Protein AF-0000000078756621 (afdb_homodimer)

Nearest PDB structures (foldseek):
  4urj-assembly2_C  TM=7.874E-01  e=5.018E-07  Homo sapiens
  5bpd-assembly1_C  TM=7.583E-01  e=1.255E-06  Pyrococcus furiosus
  5bpd-assembly1_A  TM=7.236E-01  e=5.670E-07  Pyrococcus furiosus
  5bpi-assembly1_D  TM=7.521E-01  e=4.257E-06  Pyrococcus furiosus
  8yr5-assembly1_K  TM=7.704E-01  e=1.960E-05  Escherichia coli str. K-12 substr. MG1655

Solvent-accessible surface area (backbone atoms only — not comparable to full-atom values): 22415 Å² total; per-residue (Å²): 108,43,79,34,41,29,66,54,45,54,53,47,54,50,47,37,48,66,67,37,70,57,29,35,42,40,34,24,31,55,69,54,60,30,68,65,59,51,53,38,47,43,55,31,29,75,67,64,24,42,36,38,39,39,23,36,52,76,53,51,56,53,51,62,71,61,43,58,69,69,35,66,75,54,42,46,27,40,31,83,48,45,51,27,24,38,44,30,29,84,54,38,39,33,45,27,36,53,59,56,34,64,74,42,55,71,25,45,30,42,31,42,38,30,28,47,75,86,29,35,69,56,34,49,55,51,49,51,51,51,50,52,50,59,68,72,28,41,78,55,80,62,69,82,58,78,74,57,74,73,59,62,77,73,65,65,8,12,8,18,68,78,47,46,82,34,42,64,35,69,89,54,31,50,42,61,70,55,38,58,61,46,56,75,71,61,58,46,74,48,76,32,42,8,9,18,64,69,40,44,85,28,80,11,18,64,76,43,24,50,39,74,67,58,43,58,68,73,97,108,44,78,34,41,30,66,55,45,56,51,46,54,50,46,38,47,65,67,37,70,59,30,34,41,40,34,24,32,55,69,54,59,30,68,67,58,52,53,38,48,42,54,29,28,76,66,64,25,43,36,39,40,38,23,38,52,77,54,52,54,53,50,61,71,60,44,57,72,69,35,66,76,53,41,44,27,41,30,83,50,45,51,25,24,37,45,28,28,83,52,36,40,34,46,26,37,56,60,56,33,64,75,41,56,72,26,46,33,42,31,42,38,31,27,47,74,86,29,34,70,57,33,50,53,50,48,51,53,50,48,50,51,57,68,72,29,42,75,54,82,64,69,81,60,76,74,56,73,76,59,63,77,73,66,66,8,12,8,18,69,77,48,46,83,34,41,66,36,70,89,55,31,50,42,55,69,56,39,59,61,46,55,76,73,62,58,47,75,49,74,32,41,8,9,16,63,68,40,43,86,27,79,11,18,63,75,45,24,51,40,75,64,55,44,58,68,74,95

Radius of gyration: 21.87 Å; Cα contacts (8 Å, |Δi|>4): 957; chains: 2; bounding box: 59×58×43 Å

Foldseek 3Di:
DDKDKLVRVLVVLQCQLQVAQAEKEWAAADPAADVSSLVSLLVCVVSVHAYEHEYADPPVLRCVVSCSLVRPNYWYWHDNPGHWGWIHHPFKIKGKNAGRHPVSSPDTMIIDMDTCPVRVPVVVVVVVVSVVSVVNIHTDPSPPDPSVPVPDDDQWWAQQARRHIHGDDLQCQHDPVVVVVCVVVVDQQQFHAAAGHSGHGDRAGSVGRHDPVVVVVVD/DDKDKLVRVLVVLQCQLQVAQAEKEWAAADPAADVSSLVSLLVCVVSVHAYEHEYADPQLLRCVVSCSLVRPNYWYWHDNPGHWGWIHHPFKIKGKNAGRHPVSSPDTMIIDMDTCPVRVVVVVVVVVVSVVSVVNIGTDPSPPDPSVPVPDDDQWWAQQARRHIHGDDLQCQHDPVVVVVCVVVVDQQQFHAAAGHSGHGDRAGSVGRHDPVVVVVVD

InterPro domains:
  IPR025202 Cardiolipin synthase-like, phospholipase D-like domain [PF13091] (15-125)

Organism: Turneriella parva (strain ATCC BAA-1111 / DSM 21527 / NCTC 11395 / H) (NCBI:txid869212)

Sequence (438 aa):
MKFLTAKQISGEIDSIITEAKQQIILISPYIQISPLYIDHMHDASERRVKITFVFRDQNQKFMQEMNLGSIRGIELKYLENLHAKCYMNESTALITSMNLYDASENNREMGILLNSTDSADLYQKVRREADSIIAASQKLNTFIRSIKNFVKDVTHAFCIRCAEPIAENPEKPLCASCFSAWKKFGDPNYKEKYCHICGRDWPSSLAKPLCKECWADSAMKFLTAKQISGEIDSIITEAKQQIILISPYIQISPLYIDHMHDASERRVKITFVFRDQNQKFMQEMNLGSIRGIELKYLENLHAKCYMNESTALITSMNLYDASENNREMGILLNSTDSADLYQKVRREADSIIAASQKLNTFIRSIKNFVKDVTHAFCIRCAEPIAENPEKPLCASCFSAWKKFGDPNYKEKYCHICGRDWPSSLAKPLCKECWADSA

Structure (mmCIF, N/CA/C/O backbone):
data_AF-0000000078756621-model_v1
#
loop_
_entity.id
_entity.type
_entity.pdbx_description
1 polymer 'Phospholipase D-like domain-containing protein'
#
loop_
_atom_site.group_PDB
_atom_site.id
_atom_site.type_symbol
_atom_site.label_atom_id
_atom_site.label_alt_id
_atom_site.label_comp_id
_atom_site.label_asym_id
_atom_site.label_entity_id
_atom_site.label_seq_id
_atom_site.pdbx_PDB_ins_code
_atom_site.Cartn_x
_atom_site.Cartn_y
_atom_site.Cartn_z
_atom_site.occupancy
_atom_site.B_iso_or_equiv
_atom_site.auth_seq_id
_atom_site.auth_comp_id
_atom_site.auth_asym_id
_atom_site.auth_atom_id
_atom_site.pdbx_PDB_model_num
ATOM 1 N N . MET A 1 1 ? 19.969 -2.607 -7.012 1 91.5 1 MET A N 1
ATOM 2 C CA . MET A 1 1 ? 18.766 -2.008 -6.438 1 91.5 1 MET A CA 1
ATOM 3 C C . MET A 1 1 ? 18.234 -0.885 -7.324 1 91.5 1 MET A C 1
ATOM 5 O O . MET A 1 1 ? 19.016 -0.109 -7.879 1 91.5 1 MET A O 1
ATOM 9 N N . LYS A 1 2 ? 16.922 -0.888 -7.551 1 96.06 2 LYS A N 1
ATOM 10 C CA . LYS A 1 2 ? 16.328 0.096 -8.445 1 96.06 2 LYS A CA 1
ATOM 11 C C . LYS A 1 2 ? 15.016 0.637 -7.879 1 96.06 2 LYS A C 1
ATOM 13 O O . LYS A 1 2 ? 14.242 -0.108 -7.277 1 96.06 2 LYS A O 1
ATOM 18 N N . PHE A 1 3 ? 14.883 1.965 -8.055 1 98.44 3 PHE A N 1
ATOM 19 C CA . PHE A 1 3 ? 13.586 2.582 -7.816 1 98.44 3 PHE A CA 1
ATOM 20 C C . PHE A 1 3 ? 12.688 2.445 -9.039 1 98.44 3 PHE A C 1
ATOM 22 O O . PHE A 1 3 ? 13.148 2.607 -10.172 1 98.44 3 PHE A O 1
ATOM 29 N N . LEU A 1 4 ? 11.422 2.111 -8.789 1 98.5 4 LEU A N 1
ATOM 30 C CA . LEU A 1 4 ? 10.492 1.879 -9.891 1 98.5 4 LEU A CA 1
ATOM 31 C C . LEU A 1 4 ? 9.195 2.648 -9.68 1 98.5 4 LEU A C 1
ATOM 33 O O . LEU A 1 4 ? 8.742 2.818 -8.547 1 98.5 4 LEU A O 1
ATOM 37 N N . THR A 1 5 ? 8.594 3.082 -10.812 1 97.56 5 THR A N 1
ATOM 38 C CA . THR A 1 5 ? 7.262 3.67 -10.828 1 97.56 5 THR A CA 1
ATOM 39 C C . THR A 1 5 ? 6.25 2.697 -11.43 1 97.56 5 THR A C 1
ATOM 41 O O . THR A 1 5 ? 6.602 1.575 -11.805 1 97.56 5 THR A O 1
ATOM 44 N N . ALA A 1 6 ? 5.047 3.076 -11.555 1 96 6 ALA A N 1
ATOM 45 C CA . ALA A 1 6 ? 3.896 2.195 -11.742 1 96 6 ALA A CA 1
ATOM 46 C C . ALA A 1 6 ? 4.125 1.244 -12.914 1 96 6 ALA A C 1
ATOM 48 O O . ALA A 1 6 ? 4.129 0.023 -12.742 1 96 6 ALA A O 1
ATOM 49 N N . LYS A 1 7 ? 4.406 1.745 -14.109 1 94.62 7 LYS A N 1
ATOM 50 C CA . LYS A 1 7 ? 4.57 0.895 -15.281 1 94.62 7 LYS A CA 1
ATOM 51 C C . LYS A 1 7 ? 5.805 0.005 -15.148 1 94.62 7 LYS A C 1
ATOM 53 O O . LYS A 1 7 ? 5.789 -1.15 -15.578 1 94.62 7 LYS A O 1
ATOM 58 N N . GLN A 1 8 ? 6.832 0.567 -14.586 1 97.25 8 GLN A N 1
ATOM 59 C CA . GLN A 1 8 ? 8.031 -0.223 -14.352 1 97.25 8 GLN A CA 1
ATOM 60 C C . GLN A 1 8 ? 7.758 -1.361 -13.367 1 97.25 8 GLN A C 1
ATOM 62 O O . GLN A 1 8 ? 8.266 -2.471 -13.539 1 97.25 8 GLN A O 1
ATOM 67 N N . ILE A 1 9 ? 6.949 -1.087 -12.344 1 97.62 9 ILE A N 1
ATOM 68 C CA . ILE A 1 9 ? 6.605 -2.082 -11.328 1 97.62 9 ILE A CA 1
ATOM 69 C C . ILE A 1 9 ? 5.844 -3.236 -11.977 1 97.62 9 ILE A C 1
ATOM 71 O O . ILE A 1 9 ? 6.184 -4.402 -11.773 1 97.62 9 ILE A O 1
ATOM 75 N N . SER A 1 10 ? 4.883 -2.932 -12.758 1 96.06 10 SER A N 1
ATOM 76 C CA . SER A 1 10 ? 4.109 -3.965 -13.438 1 96.06 10 SER A CA 1
ATOM 77 C C . SER A 1 10 ? 5.004 -4.855 -14.297 1 96.06 10 SER A C 1
ATOM 79 O O . SER A 1 10 ? 4.859 -6.078 -14.289 1 96.06 10 SER A O 1
ATOM 81 N N . GLY A 1 11 ? 5.883 -4.211 -15.039 1 96.5 11 GLY A N 1
ATOM 82 C CA . GLY A 1 11 ? 6.836 -4.969 -15.836 1 96.5 11 GLY A CA 1
ATOM 83 C C . GLY A 1 11 ? 7.703 -5.895 -15.008 1 96.5 11 GLY A C 1
ATOM 84 O O . GLY A 1 11 ? 7.957 -7.035 -15.406 1 96.5 11 GLY A O 1
ATOM 85 N N . GLU A 1 12 ? 8.109 -5.402 -13.898 1 97.88 12 GLU A N 1
ATOM 86 C CA . GLU A 1 12 ? 8.984 -6.203 -13.047 1 97.88 12 GLU A CA 1
ATOM 87 C C . GLU A 1 12 ? 8.227 -7.355 -12.398 1 97.88 12 GLU A C 1
ATOM 89 O O . GLU A 1 12 ? 8.781 -8.438 -12.195 1 97.88 12 GLU A O 1
ATOM 94 N N . ILE A 1 13 ? 6.973 -7.125 -12 1 97.81 13 ILE A N 1
ATOM 95 C CA . ILE A 1 13 ? 6.16 -8.219 -11.477 1 97.81 13 ILE A CA 1
ATOM 96 C C . ILE A 1 13 ? 6.066 -9.336 -12.516 1 97.81 13 ILE A C 1
ATOM 98 O O . ILE A 1 13 ? 6.266 -10.508 -12.188 1 97.81 13 ILE A O 1
ATOM 102 N N . ASP A 1 14 ? 5.816 -8.93 -13.711 1 97.44 14 ASP A N 1
ATOM 103 C CA . ASP A 1 14 ? 5.746 -9.906 -14.789 1 97.44 14 ASP A CA 1
ATOM 104 C C . ASP A 1 14 ? 7.066 -10.664 -14.93 1 97.44 14 ASP A C 1
ATOM 106 O O . ASP A 1 14 ? 7.07 -11.891 -15.078 1 97.44 14 ASP A O 1
ATOM 110 N N . SER A 1 15 ? 8.148 -9.984 -14.906 1 98.31 15 SER A N 1
ATOM 111 C CA . SER A 1 15 ? 9.469 -10.594 -15.039 1 98.31 15 SER A CA 1
ATOM 112 C C . SER A 1 15 ? 9.742 -11.562 -13.891 1 98.31 15 SER A C 1
ATOM 114 O O . SER A 1 15 ? 10.305 -12.641 -14.102 1 98.31 15 SER A O 1
ATOM 116 N N . ILE A 1 16 ? 9.383 -11.195 -12.688 1 98.5 16 ILE A N 1
ATOM 117 C CA . ILE A 1 16 ? 9.586 -12.039 -11.516 1 98.5 16 ILE A CA 1
ATOM 118 C C . ILE A 1 16 ? 8.875 -13.375 -11.711 1 98.5 16 ILE A C 1
ATOM 120 O O . ILE A 1 16 ? 9.422 -14.43 -11.383 1 98.5 16 ILE A O 1
ATOM 124 N N . ILE A 1 17 ? 7.719 -13.328 -12.273 1 98.19 17 ILE A N 1
ATOM 125 C CA . ILE A 1 17 ? 6.926 -14.531 -12.492 1 98.19 17 ILE A CA 1
ATOM 126 C C . ILE A 1 17 ? 7.516 -15.336 -13.648 1 98.19 17 ILE A C 1
ATOM 128 O O . ILE A 1 17 ? 7.777 -16.531 -13.508 1 98.19 17 ILE A O 1
ATOM 132 N N . THR A 1 18 ? 7.82 -14.695 -14.742 1 98.31 18 THR A N 1
ATOM 133 C CA . THR A 1 18 ? 8.188 -15.391 -15.969 1 98.31 18 THR A CA 1
ATOM 134 C C . THR A 1 18 ? 9.617 -15.922 -15.883 1 98.31 18 THR A C 1
ATOM 136 O O . THR A 1 18 ? 9.938 -16.938 -16.484 1 98.31 18 THR A O 1
ATOM 139 N N . GLU A 1 19 ? 10.414 -15.266 -15.148 1 98.31 19 GLU A N 1
ATOM 140 C CA . GLU A 1 19 ? 11.82 -15.641 -15.133 1 98.31 19 GLU A CA 1
ATOM 141 C C . GLU A 1 19 ? 12.133 -16.578 -13.977 1 98.31 19 GLU A C 1
ATOM 143 O O . GLU A 1 19 ? 13.258 -17.078 -13.852 1 98.31 19 GLU A O 1
ATOM 148 N N . ALA A 1 20 ? 11.18 -16.797 -13.125 1 98.5 20 ALA A N 1
ATOM 149 C CA . ALA A 1 20 ? 11.406 -17.672 -11.977 1 98.5 20 ALA A CA 1
ATOM 150 C C . ALA A 1 20 ? 11.805 -19.078 -12.422 1 98.5 20 ALA A C 1
ATOM 152 O O . ALA A 1 20 ? 11.25 -19.609 -13.391 1 98.5 20 ALA A O 1
ATOM 153 N N . LYS A 1 21 ? 12.742 -19.703 -11.703 1 98 21 LYS A N 1
ATOM 154 C CA . LYS A 1 21 ? 13.195 -21.062 -12 1 98 21 LYS A CA 1
ATOM 155 C C . LYS A 1 21 ? 12.898 -22 -10.844 1 98 21 LYS A C 1
ATOM 157 O O . LYS A 1 21 ? 12.742 -23.219 -11.047 1 98 21 LYS A O 1
ATOM 162 N N . GLN A 1 22 ? 12.844 -21.484 -9.672 1 97.88 22 GLN A N 1
ATOM 163 C CA . GLN A 1 22 ? 12.68 -22.328 -8.5 1 97.88 22 GLN A CA 1
ATOM 164 C C . GLN A 1 22 ? 11.375 -22.016 -7.77 1 97.88 22 GLN A C 1
ATOM 166 O O . GLN A 1 22 ? 10.594 -22.922 -7.449 1 97.88 22 GLN A O 1
ATOM 171 N N . GLN A 1 23 ? 11.148 -20.719 -7.496 1 98.38 23 GLN A N 1
ATOM 172 C CA . GLN A 1 23 ? 9.961 -20.391 -6.715 1 98.38 23 GLN A CA 1
ATOM 173 C C . GLN A 1 23 ? 9.492 -18.969 -7.008 1 98.38 23 GLN A C 1
ATOM 175 O O . GLN A 1 23 ? 10.281 -18.125 -7.43 1 98.38 23 GLN A O 1
ATOM 180 N N . ILE A 1 24 ? 8.227 -18.75 -6.824 1 98.62 24 ILE A N 1
ATOM 181 C CA . ILE A 1 24 ? 7.555 -17.453 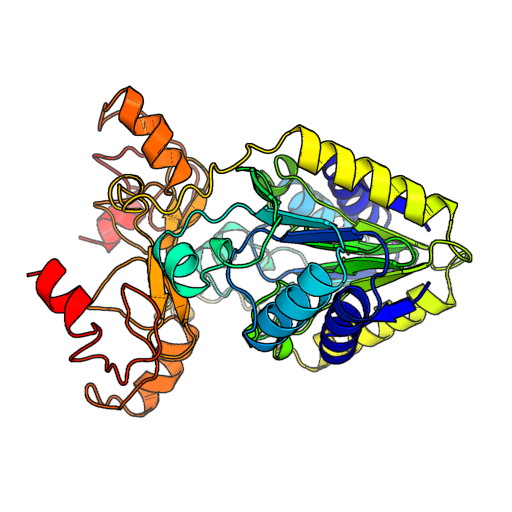-6.832 1 98.62 24 ILE A CA 1
ATOM 182 C C . ILE A 1 24 ? 6.832 -17.25 -5.508 1 98.62 24 ILE A C 1
ATOM 184 O O . ILE A 1 24 ? 6.117 -18.125 -5.031 1 98.62 24 ILE A O 1
ATOM 188 N N . ILE A 1 25 ? 7.086 -16.156 -4.863 1 98.75 25 ILE A N 1
ATOM 189 C CA . ILE A 1 25 ? 6.352 -15.734 -3.674 1 98.75 25 ILE A CA 1
ATOM 190 C C . ILE A 1 25 ? 5.594 -14.438 -3.963 1 98.75 25 ILE A C 1
ATOM 192 O O . ILE A 1 25 ? 6.199 -13.422 -4.316 1 98.75 25 ILE A O 1
ATOM 196 N N . LEU A 1 26 ? 4.297 -14.5 -3.865 1 98.25 26 LEU A N 1
ATOM 197 C CA . LEU A 1 26 ? 3.418 -13.352 -4.023 1 98.25 26 LEU A CA 1
ATOM 198 C C . LEU A 1 26 ? 2.736 -13 -2.703 1 98.25 26 LEU A C 1
ATOM 200 O O . LEU A 1 26 ? 2 -13.82 -2.148 1 98.25 26 LEU A O 1
ATOM 204 N N . ILE A 1 27 ? 2.979 -11.844 -2.229 1 98.19 27 ILE A N 1
ATOM 205 C CA . ILE A 1 27 ? 2.371 -11.328 -1.007 1 98.19 27 ILE A CA 1
ATOM 206 C C . ILE A 1 27 ? 1.597 -10.055 -1.315 1 98.19 27 ILE A C 1
ATOM 208 O O . ILE A 1 27 ? 2.188 -9.039 -1.696 1 98.19 27 ILE A O 1
ATOM 212 N N . SER A 1 28 ? 0.367 -10.086 -1.239 1 95.75 28 SER A N 1
ATOM 213 C CA . SER A 1 28 ? -0.522 -8.961 -1.52 1 95.75 28 SER A CA 1
ATOM 214 C C . SER A 1 28 ? -1.861 -9.125 -0.808 1 95.75 28 SER A C 1
ATOM 216 O O . SER A 1 28 ? -2.43 -10.219 -0.787 1 95.75 28 SER A O 1
ATOM 218 N N . PRO A 1 29 ? -2.441 -8.078 -0.274 1 92.19 29 PRO A N 1
ATOM 219 C CA . PRO A 1 29 ? -3.672 -8.234 0.505 1 92.19 29 PRO A CA 1
ATOM 220 C C . PRO A 1 29 ? -4.859 -8.664 -0.351 1 92.19 29 PRO A C 1
ATOM 222 O O . PRO A 1 29 ? -5.762 -9.352 0.14 1 92.19 29 PRO A O 1
ATOM 225 N N . TYR A 1 30 ? -4.828 -8.359 -1.591 1 86.62 30 TYR A N 1
ATOM 226 C CA . TYR A 1 30 ? -5.984 -8.641 -2.436 1 86.62 30 TYR A CA 1
ATOM 227 C C . TYR A 1 30 ? -5.723 -9.836 -3.346 1 86.62 30 TYR A C 1
ATOM 229 O O . TYR A 1 30 ? -4.613 -9.992 -3.869 1 86.62 30 TYR A O 1
ATOM 237 N N . ILE A 1 31 ? -6.738 -10.586 -3.533 1 81.12 31 ILE A N 1
ATOM 238 C CA . ILE A 1 31 ? -6.586 -11.82 -4.297 1 81.12 31 ILE A CA 1
ATOM 239 C C . ILE A 1 31 ? -6.734 -11.531 -5.789 1 81.12 31 ILE A C 1
ATOM 241 O O . ILE A 1 31 ? -6.387 -12.359 -6.629 1 81.12 31 ILE A O 1
ATOM 245 N N . GLN A 1 32 ? -7.258 -10.352 -6.113 1 82.25 32 GLN A N 1
ATOM 246 C CA . GLN A 1 32 ? -7.414 -9.984 -7.516 1 82.25 32 GLN A CA 1
ATOM 247 C C . GLN A 1 32 ? -6.059 -9.891 -8.219 1 82.25 32 GLN A C 1
ATOM 249 O O . GLN A 1 32 ? -5.172 -9.164 -7.77 1 82.25 32 GLN A O 1
ATOM 254 N N . ILE A 1 33 ? -5.984 -10.711 -9.336 1 88.88 33 ILE A N 1
ATOM 255 C CA . ILE A 1 33 ? -4.75 -10.781 -10.117 1 88.88 33 ILE A CA 1
ATOM 256 C C . ILE A 1 33 ? -5.062 -10.578 -11.594 1 88.88 33 ILE A C 1
ATOM 258 O O . ILE A 1 33 ? -6.07 -11.078 -12.102 1 88.88 33 ILE A O 1
ATOM 262 N N . SER A 1 34 ? -4.184 -9.867 -12.227 1 87.94 34 SER A N 1
ATOM 263 C CA . SER A 1 34 ? -4.336 -9.711 -13.672 1 87.94 34 SER A CA 1
ATOM 264 C C . SER A 1 34 ? -4.332 -11.062 -14.375 1 87.94 34 SER A C 1
ATOM 266 O O . SER A 1 34 ? -3.531 -11.938 -14.039 1 87.94 34 SER A O 1
ATOM 268 N N . PRO A 1 35 ? -5.234 -11.25 -15.375 1 87.06 35 PRO A N 1
ATOM 269 C CA . PRO A 1 35 ? -5.246 -12.516 -16.125 1 87.06 35 PRO A CA 1
ATOM 270 C C . PRO A 1 35 ? -3.889 -12.852 -16.734 1 87.06 35 PRO A C 1
ATOM 272 O O . PRO A 1 35 ? -3.527 -14.031 -16.828 1 87.06 35 PRO A O 1
ATOM 275 N N . LEU A 1 36 ? -3.188 -11.875 -17.109 1 90.69 36 LEU A N 1
ATOM 276 C CA . LEU A 1 36 ? -1.866 -12.102 -17.688 1 90.69 36 LEU A CA 1
ATOM 277 C C . LEU A 1 36 ? -0.939 -12.773 -16.688 1 90.69 36 LEU A C 1
ATOM 279 O O . LEU A 1 36 ? -0.224 -13.719 -17.016 1 90.69 36 LEU A O 1
ATOM 283 N N . TYR A 1 37 ? -0.941 -12.273 -15.492 1 94.06 37 TYR A N 1
ATOM 284 C CA . TYR A 1 37 ? -0.112 -12.875 -14.445 1 94.06 37 TYR A CA 1
ATOM 285 C C . TYR A 1 37 ? -0.537 -14.312 -14.172 1 94.06 37 TYR A C 1
ATOM 287 O O . TYR A 1 37 ? 0.305 -15.18 -13.922 1 94.06 37 TYR A O 1
ATOM 295 N N . ILE A 1 38 ? -1.854 -14.555 -14.242 1 92.12 38 ILE A N 1
ATOM 296 C CA . ILE A 1 38 ? -2.36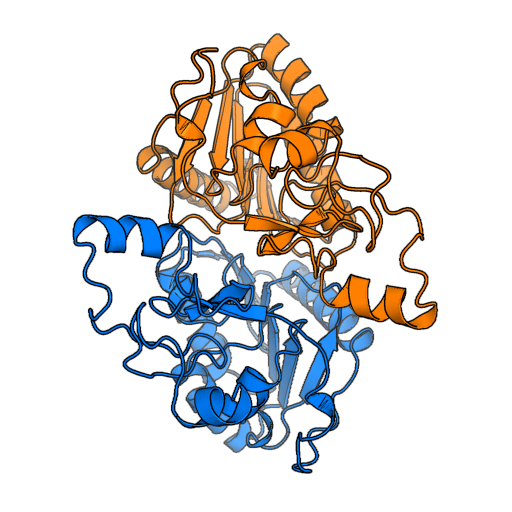5 -15.898 -14.008 1 92.12 38 ILE A CA 1
ATOM 297 C C . ILE A 1 38 ? -1.831 -16.844 -15.086 1 92.12 38 ILE A C 1
ATOM 299 O O . ILE A 1 38 ? -1.36 -17.938 -14.773 1 92.12 38 ILE A O 1
ATOM 303 N N . ASP A 1 39 ? -1.89 -16.406 -16.312 1 94.25 39 ASP A N 1
ATOM 304 C CA . ASP A 1 39 ? -1.359 -17.203 -17.406 1 94.25 39 ASP A CA 1
ATOM 305 C C . ASP A 1 39 ? 0.117 -17.531 -17.188 1 94.25 39 ASP A C 1
ATOM 307 O O . ASP A 1 39 ? 0.54 -18.672 -17.359 1 94.25 39 ASP A O 1
ATOM 311 N N . HIS A 1 40 ? 0.816 -16.578 -16.812 1 97 40 HIS A N 1
ATOM 312 C CA . HIS A 1 40 ? 2.246 -16.766 -16.609 1 97 40 HIS A CA 1
ATOM 313 C C . HIS A 1 40 ? 2.512 -17.672 -15.406 1 97 40 HIS A C 1
ATOM 315 O O . HIS A 1 40 ? 3.486 -18.422 -15.398 1 97 40 HIS A O 1
ATOM 321 N N . MET A 1 41 ? 1.681 -17.609 -14.43 1 96.31 41 MET A N 1
ATOM 322 C CA . MET A 1 41 ? 1.812 -18.5 -13.289 1 96.31 41 MET A CA 1
ATOM 323 C C . MET A 1 41 ? 1.539 -19.953 -13.695 1 96.31 41 MET A C 1
ATOM 325 O O . MET A 1 41 ? 2.195 -20.859 -13.203 1 96.31 41 MET A O 1
ATOM 329 N N . HIS A 1 42 ? 0.565 -20.094 -14.586 1 94.5 42 HIS A N 1
ATOM 330 C CA . HIS A 1 42 ? 0.343 -21.438 -15.125 1 94.5 42 HIS A CA 1
ATOM 331 C C . HIS A 1 42 ? 1.599 -21.969 -15.805 1 94.5 42 HIS A C 1
ATOM 333 O O . HIS A 1 42 ? 2.002 -23.109 -15.57 1 94.5 42 HIS A O 1
ATOM 339 N N . ASP A 1 43 ? 2.17 -21.125 -16.656 1 97.25 43 ASP A N 1
ATOM 340 C CA . ASP A 1 43 ? 3.398 -21.516 -17.344 1 97.25 43 ASP A CA 1
ATOM 341 C C . ASP A 1 43 ? 4.496 -21.875 -16.344 1 97.25 43 ASP A C 1
ATOM 343 O O . ASP A 1 43 ? 5.219 -22.859 -16.547 1 97.25 43 ASP A O 1
ATOM 347 N N . ALA A 1 44 ? 4.633 -21.094 -15.328 1 97.44 44 ALA A N 1
ATOM 348 C CA . ALA A 1 44 ? 5.652 -21.344 -14.312 1 97.44 44 ALA A CA 1
ATOM 349 C C . ALA A 1 44 ? 5.414 -22.688 -13.617 1 97.44 44 ALA A C 1
ATOM 351 O O . ALA A 1 44 ? 6.359 -23.422 -13.352 1 97.44 44 ALA A O 1
ATOM 352 N N . SER A 1 45 ? 4.184 -22.922 -13.312 1 94.75 45 SER A N 1
ATOM 353 C CA . SER A 1 45 ? 3.82 -24.172 -12.68 1 94.75 45 SER A CA 1
ATOM 354 C C . SER A 1 45 ? 4.195 -25.359 -13.562 1 94.75 45 SER A C 1
ATOM 356 O O . SER A 1 45 ? 4.676 -26.391 -13.062 1 94.75 45 SER A O 1
ATOM 358 N N . GLU A 1 46 ? 4.02 -25.234 -14.797 1 94.69 46 GLU A N 1
ATOM 359 C CA . GLU A 1 46 ? 4.375 -26.297 -15.742 1 94.69 46 GLU A CA 1
ATOM 360 C C . GLU A 1 46 ? 5.879 -26.547 -15.75 1 94.69 46 GLU A C 1
ATOM 362 O O . GLU A 1 46 ? 6.324 -27.656 -16.016 1 94.69 46 GLU A O 1
ATOM 367 N N . ARG A 1 47 ? 6.582 -25.531 -15.461 1 96.19 47 ARG A N 1
ATOM 368 C CA . ARG A 1 47 ? 8.031 -25.656 -15.359 1 96.19 47 ARG A CA 1
ATOM 369 C C . ARG A 1 47 ? 8.438 -26.141 -13.961 1 96.19 47 ARG A C 1
ATOM 371 O O . ARG A 1 47 ? 9.617 -26.094 -13.609 1 96.19 47 ARG A O 1
ATOM 378 N N . ARG A 1 48 ? 7.484 -26.391 -13.109 1 95.69 48 ARG A N 1
ATOM 379 C CA . ARG A 1 48 ? 7.668 -26.969 -11.773 1 95.69 48 ARG A CA 1
ATOM 380 C C . ARG A 1 48 ? 8.195 -25.906 -10.805 1 95.69 48 ARG A C 1
ATOM 382 O O . ARG A 1 48 ? 8.961 -26.234 -9.891 1 95.69 48 ARG A O 1
ATOM 389 N N . VAL A 1 49 ? 7.949 -24.672 -11.109 1 97.88 49 VAL A N 1
ATOM 390 C CA . VAL A 1 49 ? 8.258 -23.594 -10.172 1 97.88 49 VAL A CA 1
ATOM 391 C C . VAL A 1 49 ? 7.246 -23.594 -9.031 1 97.88 49 VAL A C 1
ATOM 393 O O . VAL A 1 49 ? 6.035 -23.672 -9.258 1 97.88 49 VAL A O 1
ATOM 396 N N . LYS A 1 50 ? 7.727 -23.594 -7.781 1 97.62 50 LYS A N 1
ATOM 397 C CA . LYS A 1 50 ? 6.84 -23.516 -6.621 1 97.62 50 LYS A CA 1
ATOM 398 C C . LYS A 1 50 ? 6.234 -22.125 -6.484 1 97.62 50 LYS A C 1
ATOM 400 O O . LYS A 1 50 ? 6.953 -21.125 -6.512 1 97.62 50 LYS A O 1
ATOM 405 N N . ILE A 1 51 ? 4.91 -22.047 -6.375 1 97.75 51 ILE A N 1
ATOM 406 C CA . ILE A 1 51 ? 4.23 -20.766 -6.266 1 97.75 51 ILE A CA 1
ATOM 407 C C . ILE A 1 51 ? 3.504 -20.688 -4.926 1 97.75 51 ILE A C 1
ATOM 409 O O . ILE A 1 51 ? 2.682 -21.547 -4.602 1 97.75 51 ILE A O 1
ATOM 413 N N . THR A 1 52 ? 3.826 -19.719 -4.113 1 97.81 52 THR A N 1
ATOM 414 C CA . THR A 1 52 ? 3.133 -19.391 -2.873 1 97.81 52 THR A CA 1
ATOM 415 C C . THR A 1 52 ? 2.482 -18.016 -2.963 1 97.81 52 THR A C 1
ATOM 417 O O . THR A 1 52 ? 3.139 -17.031 -3.316 1 97.81 52 THR A O 1
ATOM 420 N N . PHE A 1 53 ? 1.235 -17.953 -2.768 1 96.12 53 PHE A N 1
ATOM 421 C CA . PHE A 1 53 ? 0.491 -16.703 -2.762 1 96.12 53 PHE A CA 1
ATOM 422 C C . PHE A 1 53 ? -0.186 -16.484 -1.415 1 96.12 53 PHE A C 1
ATOM 424 O O . PHE A 1 53 ? -1.03 -17.281 -1.001 1 96.12 53 PHE A O 1
ATOM 431 N N . VAL A 1 54 ? 0.208 -15.43 -0.697 1 96.56 54 VAL A N 1
ATOM 432 C CA . VAL A 1 54 ? -0.388 -15.031 0.574 1 96.56 54 VAL A CA 1
ATOM 433 C C . VAL A 1 54 ? -1.282 -13.812 0.366 1 96.56 54 VAL A C 1
ATOM 435 O O . VAL A 1 54 ? -0.868 -12.828 -0.252 1 96.56 54 VAL A O 1
ATOM 438 N N . PHE A 1 55 ? -2.498 -13.875 0.831 1 93.69 55 PHE A N 1
ATOM 439 C CA . PHE A 1 55 ? -3.436 -12.766 0.68 1 93.69 55 PHE A CA 1
ATOM 440 C C . PHE A 1 55 ? -4.312 -12.625 1.92 1 93.69 55 PHE A C 1
ATOM 442 O O . PHE A 1 55 ? -4.281 -13.484 2.807 1 93.69 55 PHE A O 1
ATOM 449 N N . ARG A 1 56 ? -4.988 -11.516 2.021 1 89.56 56 ARG A N 1
ATOM 450 C CA . ARG A 1 56 ? -5.867 -11.227 3.15 1 89.56 56 ARG A CA 1
ATOM 451 C C . ARG A 1 56 ? -7.332 -11.406 2.766 1 89.56 56 ARG A C 1
ATOM 453 O O . ARG A 1 56 ? -8.156 -11.766 3.604 1 89.56 56 ARG A O 1
ATOM 460 N N . ASP A 1 57 ? -7.637 -11.016 1.519 1 73.75 57 ASP A N 1
ATOM 461 C CA . ASP A 1 57 ? -9.016 -10.945 1.032 1 73.75 57 ASP A CA 1
ATOM 462 C C . ASP A 1 57 ? -9.586 -12.336 0.789 1 73.75 57 ASP A C 1
ATOM 464 O O . ASP A 1 57 ? -9 -13.133 0.05 1 73.75 57 ASP A O 1
ATOM 468 N N . GLN A 1 58 ? -10.617 -12.562 1.51 1 61.25 58 GLN A N 1
ATOM 469 C CA . GLN A 1 58 ? -11.258 -13.859 1.299 1 61.25 58 GLN A CA 1
ATOM 470 C C . GLN A 1 58 ? -12.539 -13.711 0.486 1 61.25 58 GLN A C 1
ATOM 472 O O . GLN A 1 58 ? -13.523 -14.414 0.732 1 61.25 58 GLN A O 1
ATOM 477 N N . ASN A 1 59 ? -12.328 -12.797 -0.424 1 61.91 59 ASN A N 1
ATOM 478 C CA . ASN A 1 59 ? -13.5 -12.664 -1.281 1 61.91 59 ASN A CA 1
ATOM 479 C C . ASN A 1 59 ? -13.711 -13.898 -2.152 1 61.91 59 ASN A C 1
ATOM 481 O O . ASN A 1 59 ? -12.922 -14.156 -3.066 1 61.91 59 ASN A O 1
ATOM 485 N N . GLN A 1 60 ? -14.727 -14.617 -1.821 1 56.69 60 GLN A N 1
ATOM 486 C CA . GLN A 1 60 ? -15.008 -15.898 -2.451 1 56.69 60 GLN A CA 1
ATOM 487 C C . GLN A 1 60 ? -15.219 -15.742 -3.953 1 56.69 60 GLN A C 1
ATOM 489 O O . GLN A 1 60 ? -14.805 -16.594 -4.738 1 56.69 60 GLN A O 1
ATOM 494 N N . LYS A 1 61 ? -15.82 -14.711 -4.219 1 58.03 61 LYS A N 1
ATOM 495 C CA . LYS A 1 61 ? -16.094 -14.492 -5.637 1 58.03 61 LYS A CA 1
ATOM 496 C C . LYS A 1 61 ? -14.805 -14.438 -6.449 1 58.03 61 LYS A C 1
ATOM 498 O O . LYS A 1 61 ? -14.695 -15.094 -7.488 1 58.03 61 LYS A O 1
ATOM 503 N N . PHE A 1 62 ? -13.93 -13.781 -5.914 1 64.31 62 PHE A N 1
ATOM 504 C CA . PHE A 1 62 ? -12.688 -13.648 -6.664 1 64.31 62 PHE A CA 1
ATOM 505 C C . PHE A 1 62 ? -11.906 -14.953 -6.648 1 64.31 62 PHE A C 1
ATOM 507 O O . PHE A 1 62 ? -11.266 -15.312 -7.637 1 64.31 62 PHE A O 1
ATOM 514 N N . MET A 1 63 ? -12.094 -15.531 -5.609 1 66.75 63 MET A N 1
ATOM 515 C CA . MET A 1 63 ? -11.398 -16.812 -5.516 1 66.75 63 MET A CA 1
ATOM 516 C C . MET A 1 63 ? -11.898 -17.781 -6.582 1 66.75 63 MET A C 1
ATOM 518 O O . MET A 1 63 ? -11.109 -18.5 -7.191 1 66.75 63 MET A O 1
ATOM 522 N N . GLN A 1 64 ? -13.125 -17.75 -6.734 1 61.59 64 GLN A N 1
ATOM 523 C CA . GLN A 1 64 ? -13.711 -18.625 -7.742 1 61.59 64 GLN A CA 1
ATOM 524 C C . GLN A 1 64 ? -13.367 -18.156 -9.148 1 61.59 64 GLN A C 1
ATOM 526 O O . GLN A 1 64 ? -13.023 -18.969 -10.016 1 61.59 64 GLN A O 1
ATOM 531 N N . GLU A 1 65 ? -13.352 -16.969 -9.297 1 66.81 65 GLU A N 1
ATOM 532 C CA . GLU A 1 65 ? -13.133 -16.391 -10.617 1 66.81 65 GLU A CA 1
ATOM 533 C C . GLU A 1 65 ? -11.688 -16.594 -11.078 1 66.81 65 GLU A C 1
ATOM 535 O O . GLU A 1 65 ? -11.43 -16.828 -12.258 1 66.81 65 GLU A O 1
ATOM 540 N N . MET A 1 66 ? -10.906 -16.5 -10.18 1 73.25 66 MET A N 1
ATOM 541 C CA . MET A 1 66 ? -9.492 -16.562 -10.539 1 73.25 66 MET A CA 1
ATOM 542 C C . MET A 1 66 ? -9.039 -18.016 -10.703 1 73.25 66 MET A C 1
ATOM 544 O O . MET A 1 66 ? -8.008 -18.281 -11.328 1 73.25 66 MET A O 1
ATOM 548 N N . ASN A 1 67 ? -9.836 -18.859 -10.281 1 77.25 67 ASN A N 1
ATOM 549 C CA . ASN A 1 67 ? -9.547 -20.297 -10.383 1 77.25 67 ASN A CA 1
ATOM 550 C C . ASN A 1 67 ? -8.086 -20.594 -10.055 1 77.25 67 ASN A C 1
ATOM 552 O O . ASN A 1 67 ? -7.418 -21.312 -10.805 1 77.25 67 ASN A O 1
ATOM 556 N N . LEU A 1 68 ? -7.602 -19.891 -9.07 1 83.12 68 LEU A N 1
ATOM 557 C CA . LEU A 1 68 ? -6.199 -20.062 -8.695 1 83.12 68 LEU A CA 1
ATOM 558 C C . LEU A 1 68 ? -5.902 -21.5 -8.312 1 83.12 68 LEU A C 1
ATOM 560 O O . LEU A 1 68 ? -4.777 -21.984 -8.492 1 83.12 68 LEU A O 1
ATOM 564 N N . GLY A 1 69 ? -6.922 -22.156 -7.891 1 80.38 69 GLY A N 1
ATOM 565 C CA . GLY A 1 69 ? -6.777 -23.547 -7.516 1 80.38 69 GLY A CA 1
ATOM 566 C C . GLY A 1 69 ? -6.434 -24.453 -8.695 1 80.38 69 GLY A C 1
ATOM 567 O O . GLY A 1 69 ? -6 -25.578 -8.508 1 80.38 69 GLY A O 1
ATOM 568 N N . SER A 1 70 ? -6.609 -23.938 -9.836 1 83 70 SER A N 1
ATOM 569 C CA . SER A 1 70 ? -6.312 -24.734 -11.023 1 83 70 SER A CA 1
ATOM 570 C C . SER A 1 70 ? -4.82 -24.75 -11.328 1 83 70 SER A C 1
ATOM 572 O O . SER A 1 70 ? -4.348 -25.562 -12.125 1 83 70 SER A O 1
ATOM 574 N N . ILE A 1 71 ? -4.098 -23.875 -10.805 1 88.19 71 ILE A N 1
ATOM 575 C CA . ILE A 1 71 ? -2.648 -23.859 -10.969 1 88.19 71 ILE A CA 1
ATOM 576 C C . ILE A 1 71 ? -2.02 -24.969 -10.133 1 88.19 71 ILE A C 1
ATOM 578 O O . ILE A 1 71 ? -2.057 -24.922 -8.898 1 88.19 71 ILE A O 1
ATOM 582 N N . ARG A 1 72 ? -1.475 -25.859 -10.781 1 85.25 72 ARG A N 1
ATOM 583 C CA . ARG A 1 72 ? -0.942 -27.047 -10.125 1 85.25 72 ARG A CA 1
ATOM 584 C C . ARG A 1 72 ? 0.128 -26.672 -9.102 1 85.25 72 ARG A C 1
ATOM 586 O O . ARG A 1 72 ? 1.069 -25.938 -9.422 1 85.25 72 ARG A O 1
ATOM 593 N N . GLY A 1 73 ? -0.077 -27.078 -7.887 1 83.81 73 GLY A N 1
ATOM 594 C CA . GLY A 1 73 ? 0.965 -26.953 -6.879 1 83.81 73 GLY A CA 1
ATOM 595 C C . GLY A 1 73 ? 1.013 -25.594 -6.223 1 83.81 73 GLY A C 1
ATOM 596 O O . GLY A 1 73 ? 1.902 -25.312 -5.414 1 83.81 73 GLY A O 1
ATOM 597 N N . ILE A 1 74 ? 0.089 -24.734 -6.586 1 92.31 74 ILE A N 1
ATOM 598 C CA . ILE A 1 74 ? 0.078 -23.422 -5.957 1 92.31 74 ILE A CA 1
ATOM 599 C C . ILE A 1 74 ? -0.321 -23.547 -4.488 1 92.31 74 ILE A C 1
ATOM 601 O O . ILE A 1 74 ? -1.205 -24.344 -4.148 1 92.31 74 ILE A O 1
ATOM 605 N N . GLU A 1 75 ? 0.386 -22.906 -3.666 1 93.88 75 GLU A N 1
ATOM 606 C CA . GLU A 1 75 ? 0.017 -22.781 -2.26 1 93.88 75 GLU A CA 1
ATOM 607 C C . GLU A 1 75 ? -0.676 -21.453 -1.98 1 93.88 75 GLU A C 1
ATOM 609 O O . GLU A 1 75 ? -0.068 -20.391 -2.121 1 93.88 75 GLU A O 1
ATOM 614 N N . LEU A 1 76 ? -1.925 -21.547 -1.626 1 92.38 76 LEU A N 1
ATOM 615 C CA . LEU A 1 76 ? -2.717 -20.375 -1.27 1 92.38 76 LEU A CA 1
ATOM 616 C C . LEU A 1 76 ? -2.822 -20.234 0.245 1 92.38 76 LEU A C 1
ATOM 618 O O . LEU A 1 76 ? -3.217 -21.172 0.937 1 92.38 76 LEU A O 1
ATOM 622 N N . LYS A 1 77 ? -2.477 -19.047 0.696 1 93.5 77 LYS A N 1
ATOM 623 C CA . LYS A 1 77 ? -2.434 -18.844 2.141 1 93.5 77 LYS A CA 1
ATOM 624 C C . LYS A 1 77 ? -3.133 -17.547 2.527 1 93.5 77 LYS A C 1
ATOM 626 O O . LYS A 1 77 ? -3.021 -16.531 1.822 1 93.5 77 LYS A O 1
ATOM 631 N N . TYR A 1 78 ? -3.77 -17.672 3.674 1 92.5 78 TYR A N 1
ATOM 632 C CA . TYR A 1 78 ? -4.543 -16.547 4.18 1 92.5 78 TYR A CA 1
ATOM 633 C C . TYR A 1 78 ? -3.889 -15.945 5.422 1 92.5 78 TYR A C 1
ATOM 635 O O . TYR A 1 78 ? -3.486 -16.688 6.328 1 92.5 78 TYR A O 1
ATOM 643 N N . LEU A 1 79 ? -3.764 -14.656 5.414 1 94.06 79 LEU A N 1
ATOM 644 C CA . LEU A 1 79 ? -3.295 -13.945 6.602 1 94.06 79 LEU A CA 1
ATOM 645 C C . LEU A 1 79 ? -4.109 -12.68 6.832 1 94.06 79 LEU A C 1
ATOM 647 O O . LEU A 1 79 ? -4.055 -11.742 6.027 1 94.06 79 LEU A O 1
ATOM 651 N N . GLU A 1 80 ? -4.742 -12.516 7.926 1 89.12 80 GLU A N 1
ATOM 652 C CA . GLU A 1 80 ? -5.738 -11.492 8.211 1 89.12 80 GLU A CA 1
ATOM 653 C C . GLU A 1 80 ? -5.098 -10.109 8.305 1 89.12 80 GLU A C 1
ATOM 655 O O . GLU A 1 80 ? -5.668 -9.117 7.836 1 89.12 80 GLU A O 1
ATOM 660 N N . ASN A 1 81 ? -3.969 -9.961 8.883 1 92.88 81 ASN A N 1
ATOM 661 C CA . ASN A 1 81 ? -3.377 -8.648 9.125 1 92.88 81 ASN A CA 1
ATOM 662 C C . ASN A 1 81 ? -2.322 -8.305 8.078 1 92.88 81 ASN A C 1
ATOM 664 O O . ASN A 1 81 ? -1.341 -7.625 8.383 1 92.88 81 ASN A O 1
ATOM 668 N N . LEU A 1 82 ? -2.541 -8.789 6.902 1 95.31 82 LEU A N 1
ATOM 669 C CA . LEU A 1 82 ? -1.59 -8.562 5.82 1 95.31 82 LEU A CA 1
ATOM 670 C C . LEU A 1 82 ? -1.895 -7.262 5.094 1 95.31 82 LEU A C 1
ATOM 672 O O . LEU A 1 82 ? -3.027 -7.035 4.664 1 95.31 82 LEU A O 1
ATOM 676 N N . HIS A 1 83 ? -0.828 -6.398 4.898 1 94.75 83 HIS A N 1
ATOM 677 C CA . HIS A 1 83 ? -0.961 -5.199 4.078 1 94.75 83 HIS A CA 1
ATOM 678 C C . HIS A 1 83 ? 0.264 -5 3.191 1 94.75 83 HIS A C 1
ATOM 680 O O . HIS A 1 83 ? 0.227 -4.215 2.24 1 94.75 83 HIS A O 1
ATOM 686 N N . ALA A 1 84 ? 1.283 -5.789 3.469 1 97.56 84 ALA A N 1
ATOM 687 C CA . ALA A 1 84 ? 2.51 -5.719 2.682 1 97.56 84 ALA A CA 1
ATOM 688 C C . ALA A 1 84 ? 2.266 -6.164 1.242 1 97.56 84 ALA A C 1
ATOM 690 O O . ALA A 1 84 ? 1.423 -7.027 0.989 1 97.56 84 ALA A O 1
ATOM 691 N N . LYS A 1 85 ? 2.924 -5.531 0.287 1 97.25 85 LYS A N 1
ATOM 692 C CA . LYS A 1 85 ? 3.072 -6 -1.089 1 97.25 85 LYS A CA 1
ATOM 693 C C . LYS A 1 85 ? 4.527 -6.344 -1.399 1 97.25 85 LYS A C 1
ATOM 695 O O . LYS A 1 85 ? 5.391 -5.469 -1.391 1 97.25 85 LYS A O 1
ATOM 700 N N . CYS A 1 86 ? 4.734 -7.551 -1.612 1 98.81 86 CYS A N 1
ATOM 701 C CA . CYS A 1 86 ? 6.07 -8.062 -1.904 1 98.81 86 CYS A CA 1
ATOM 702 C C . CYS A 1 86 ? 6.012 -9.195 -2.92 1 98.81 86 CYS A C 1
ATOM 704 O O . CYS A 1 86 ? 5.297 -10.18 -2.719 1 98.81 86 CYS A O 1
ATOM 706 N N . TYR A 1 87 ? 6.75 -9.078 -3.992 1 98.81 87 TYR A N 1
ATOM 707 C CA . TYR A 1 87 ? 6.812 -10.07 -5.055 1 98.81 87 TYR A CA 1
ATOM 708 C C . TYR A 1 87 ? 8.25 -10.5 -5.32 1 98.81 87 TYR A C 1
ATOM 710 O O . TYR A 1 87 ? 9.125 -9.656 -5.551 1 98.81 87 TYR A O 1
ATOM 718 N N . MET A 1 88 ? 8.461 -11.828 -5.219 1 98.62 88 MET A N 1
ATOM 719 C CA . MET A 1 88 ? 9.875 -12.188 -5.34 1 98.62 88 MET A CA 1
ATOM 720 C C . MET A 1 88 ? 10.031 -13.578 -5.934 1 98.62 88 MET A C 1
ATOM 722 O O . MET A 1 88 ? 9.086 -14.375 -5.922 1 98.62 88 MET A O 1
ATOM 726 N N . ASN A 1 89 ? 11.133 -13.844 -6.574 1 98.75 89 ASN A N 1
ATOM 727 C CA . ASN A 1 89 ? 11.664 -15.156 -6.93 1 98.75 89 ASN A CA 1
ATOM 728 C C . ASN A 1 89 ? 13.07 -15.359 -6.367 1 98.75 89 ASN A C 1
ATOM 730 O O . ASN A 1 89 ? 13.469 -14.672 -5.422 1 98.75 89 ASN A O 1
ATOM 734 N N . GLU A 1 90 ? 13.797 -16.359 -6.805 1 98.38 90 GLU A N 1
ATOM 735 C CA . GLU A 1 90 ? 15.078 -16.719 -6.211 1 98.38 90 GLU A CA 1
ATOM 736 C C . GLU A 1 90 ? 16.125 -15.641 -6.465 1 98.38 90 GLU A C 1
ATOM 738 O O . GLU A 1 90 ? 17.156 -15.594 -5.793 1 98.38 90 GLU A O 1
ATOM 743 N N . SER A 1 91 ? 15.82 -14.672 -7.395 1 98.12 91 SER A N 1
ATOM 744 C CA . SER A 1 91 ? 16.875 -13.742 -7.801 1 98.12 91 SER A CA 1
ATOM 745 C C . SER A 1 91 ? 16.484 -12.297 -7.48 1 98.12 91 SER A C 1
ATOM 747 O O . SER A 1 91 ? 17.359 -11.438 -7.34 1 98.12 91 SER A O 1
ATOM 749 N N . THR A 1 92 ? 15.172 -12.094 -7.336 1 98.38 92 THR A N 1
ATOM 750 C CA . THR A 1 92 ? 14.727 -10.703 -7.238 1 98.38 92 THR A CA 1
ATOM 751 C C . THR A 1 92 ? 13.602 -10.57 -6.215 1 98.38 92 THR A C 1
ATOM 753 O O . THR A 1 92 ? 12.797 -11.492 -6.047 1 98.38 92 THR A O 1
ATOM 756 N N . ALA A 1 93 ? 13.617 -9.461 -5.516 1 98.75 93 ALA A N 1
ATOM 757 C CA . ALA A 1 93 ? 12.531 -9.094 -4.605 1 98.75 93 ALA A CA 1
ATOM 758 C C . ALA A 1 93 ? 12.062 -7.664 -4.863 1 98.75 93 ALA A C 1
ATOM 760 O O . ALA A 1 93 ? 12.883 -6.758 -5.043 1 98.75 93 ALA A O 1
ATOM 761 N N . LEU A 1 94 ? 10.781 -7.504 -4.914 1 98.75 94 LEU A N 1
ATOM 762 C CA . LEU A 1 94 ? 10.164 -6.199 -5.137 1 98.75 94 LEU A CA 1
ATOM 763 C C . LEU A 1 94 ? 9.273 -5.816 -3.959 1 98.75 94 LEU A C 1
ATOM 765 O O . LEU A 1 94 ? 8.312 -6.531 -3.643 1 98.75 94 LEU A O 1
ATOM 769 N N . ILE A 1 95 ? 9.617 -4.766 -3.246 1 98.75 95 ILE A N 1
ATOM 770 C CA . ILE A 1 95 ? 8.75 -4.121 -2.266 1 98.75 95 ILE A CA 1
ATOM 771 C C . ILE A 1 95 ? 8.055 -2.92 -2.902 1 98.75 95 ILE A C 1
ATOM 773 O O . ILE A 1 95 ? 8.711 -2.037 -3.461 1 98.75 95 ILE A O 1
ATOM 777 N N . THR A 1 96 ? 6.73 -2.912 -2.836 1 98.06 96 THR A N 1
ATOM 778 C CA . THR A 1 96 ? 6.027 -1.895 -3.609 1 98.06 96 THR A CA 1
ATOM 779 C C . THR A 1 96 ? 4.691 -1.552 -2.963 1 98.06 96 THR A C 1
ATOM 781 O O . THR A 1 96 ? 4.273 -2.205 -2.004 1 98.06 96 THR A O 1
ATOM 784 N N . SER A 1 97 ? 4.16 -0.441 -3.42 1 96.31 97 SER A N 1
ATOM 785 C CA . SER A 1 97 ? 2.811 -0.066 -3.016 1 96.31 97 SER A CA 1
ATOM 786 C C . SER A 1 97 ? 1.763 -0.739 -3.896 1 96.31 97 SER A C 1
ATOM 788 O O . SER A 1 97 ? 0.58 -0.771 -3.551 1 96.31 97 SER A O 1
ATOM 790 N N . MET A 1 98 ? 2.145 -1.374 -5.016 1 95.75 98 MET A N 1
ATOM 791 C CA . MET A 1 98 ? 1.213 -1.836 -6.039 1 95.75 98 MET A CA 1
ATOM 792 C C . MET A 1 98 ? 0.667 -3.219 -5.695 1 95.75 98 MET A C 1
ATOM 794 O O . MET A 1 98 ? 1.431 -4.125 -5.359 1 95.75 98 MET A O 1
ATOM 798 N N . ASN A 1 99 ? -0.656 -3.326 -5.777 1 92.06 99 ASN A N 1
ATOM 799 C CA . ASN A 1 99 ? -1.304 -4.633 -5.719 1 92.06 99 ASN A CA 1
ATOM 800 C C . ASN A 1 99 ? -1.195 -5.371 -7.047 1 92.06 99 ASN A C 1
ATOM 802 O O . ASN A 1 99 ? -0.611 -4.859 -8 1 92.06 99 ASN A O 1
ATOM 806 N N . LEU A 1 100 ? -1.77 -6.59 -7.117 1 92.38 100 LEU A N 1
ATOM 807 C CA . LEU A 1 100 ? -1.598 -7.434 -8.297 1 92.38 100 LEU A CA 1
ATOM 808 C C . LEU A 1 100 ? -2.719 -7.195 -9.305 1 92.38 100 LEU A C 1
ATOM 810 O O . LEU A 1 100 ? -2.734 -7.801 -10.375 1 92.38 100 LEU A O 1
ATOM 814 N N . TYR A 1 101 ? -3.568 -6.281 -8.969 1 81.19 101 TYR A N 1
ATOM 815 C CA . TYR A 1 101 ? -4.699 -6.023 -9.859 1 81.19 101 TYR A CA 1
ATOM 816 C C . TYR A 1 101 ? -4.309 -5.055 -10.969 1 81.19 101 TYR A C 1
ATOM 818 O O . TYR A 1 101 ? -3.512 -4.141 -10.75 1 81.19 101 TYR A O 1
ATOM 826 N N . ASP A 1 102 ? -4.957 -5.23 -12.062 1 71.56 102 ASP A N 1
ATOM 827 C CA . ASP A 1 102 ? -4.668 -4.457 -13.266 1 71.56 102 ASP A CA 1
ATOM 828 C C . ASP A 1 102 ? -4.863 -2.963 -13.023 1 71.56 102 ASP A C 1
ATOM 830 O O . ASP A 1 102 ? -4.09 -2.139 -13.516 1 71.56 102 ASP A O 1
ATOM 834 N N . ALA A 1 103 ? -5.812 -2.666 -12.352 1 70.94 103 ALA A N 1
ATOM 835 C CA . ALA A 1 103 ? -6.148 -1.255 -12.164 1 70.94 103 ALA A CA 1
ATOM 836 C C . ALA A 1 103 ? -5.031 -0.518 -11.43 1 70.94 103 ALA A C 1
ATOM 838 O O . ALA A 1 103 ? -4.953 0.711 -11.484 1 70.94 103 ALA A O 1
ATOM 839 N N . SER A 1 104 ? -4.105 -1.205 -10.93 1 77.38 104 SER A N 1
ATOM 840 C CA . SER A 1 104 ? -3.01 -0.604 -10.18 1 77.38 104 SER A CA 1
ATOM 841 C C . SER A 1 104 ? -2.039 0.124 -11.102 1 77.38 104 SER A C 1
ATOM 843 O O . SER A 1 104 ? -1.319 1.025 -10.672 1 77.38 104 SER A O 1
ATOM 845 N N . GLU A 1 105 ? -2.131 -0.167 -12.32 1 81.81 105 GLU A N 1
ATOM 846 C CA . GLU A 1 105 ? -1.181 0.415 -13.266 1 81.81 105 GLU A CA 1
ATOM 847 C C . GLU A 1 105 ? -1.512 1.878 -13.547 1 81.81 105 GLU A C 1
ATOM 849 O O . GLU A 1 105 ? -0.668 2.625 -14.047 1 81.81 105 GLU A O 1
ATOM 854 N N . ASN A 1 106 ? -2.682 2.268 -13.203 1 85.75 106 ASN A N 1
ATOM 855 C CA . ASN A 1 106 ? -3.102 3.643 -13.453 1 85.75 106 ASN A CA 1
ATOM 856 C C . ASN A 1 106 ? -2.885 4.531 -12.234 1 85.75 106 ASN A C 1
ATOM 858 O O . ASN A 1 106 ? -3.094 5.742 -12.297 1 85.75 106 ASN A O 1
ATOM 862 N N . ASN A 1 107 ? -2.422 3.938 -11.25 1 92.25 107 ASN A N 1
ATOM 863 C CA . ASN A 1 107 ? -2.148 4.684 -10.031 1 92.25 107 ASN A CA 1
ATOM 864 C C . ASN A 1 107 ? -0.698 5.156 -9.977 1 92.25 107 ASN A C 1
ATOM 866 O O . ASN A 1 107 ? 0.154 4.645 -10.703 1 92.25 107 ASN A O 1
ATOM 870 N N . ARG A 1 108 ? -0.503 6.254 -9.227 1 96.5 108 ARG A N 1
ATOM 871 C CA . ARG A 1 108 ? 0.865 6.531 -8.805 1 96.5 108 ARG A CA 1
ATOM 872 C C . ARG A 1 108 ? 1.335 5.516 -7.77 1 96.5 108 ARG A C 1
ATOM 874 O O . ARG A 1 108 ? 0.743 5.395 -6.695 1 96.5 108 ARG A O 1
ATOM 881 N N . GLU A 1 109 ? 2.344 4.816 -8.125 1 97.5 109 GLU A N 1
ATOM 882 C CA . GLU A 1 109 ? 2.934 3.771 -7.297 1 97.5 109 GLU A CA 1
ATOM 883 C C . GLU A 1 109 ? 4.438 3.969 -7.148 1 97.5 109 GLU A C 1
ATOM 885 O O . GLU A 1 109 ? 5.074 4.598 -7.992 1 97.5 109 GLU A O 1
ATOM 890 N N . MET A 1 110 ? 4.969 3.439 -6.098 1 98.31 110 MET A N 1
ATOM 891 C CA . MET A 1 110 ? 6.414 3.395 -5.898 1 98.31 110 MET A CA 1
ATOM 892 C C . MET A 1 110 ? 6.859 2.006 -5.453 1 98.31 110 MET A C 1
ATOM 894 O O . MET A 1 110 ? 6.129 1.312 -4.742 1 98.31 110 MET A O 1
ATOM 898 N N . GLY A 1 111 ? 7.996 1.601 -5.871 1 98.5 111 GLY A N 1
ATOM 899 C CA . GLY A 1 111 ? 8.578 0.333 -5.461 1 98.5 111 GLY A CA 1
ATOM 900 C C . GLY A 1 111 ? 10.094 0.324 -5.527 1 98.5 111 GLY A C 1
ATOM 901 O O . GLY A 1 111 ? 10.695 1.177 -6.184 1 98.5 111 GLY A O 1
ATOM 902 N N . ILE A 1 112 ? 10.703 -0.564 -4.805 1 98.69 112 ILE A N 1
ATOM 903 C CA . ILE A 1 112 ? 12.141 -0.801 -4.816 1 98.69 112 ILE A CA 1
ATOM 904 C C . ILE A 1 112 ? 12.422 -2.254 -5.191 1 98.69 112 ILE A C 1
ATOM 906 O O . ILE A 1 112 ? 11.867 -3.176 -4.594 1 98.69 112 ILE A O 1
ATOM 910 N N . LEU A 1 113 ? 13.234 -2.391 -6.172 1 98.62 113 LEU A N 1
ATOM 911 C CA . LEU A 1 113 ? 13.664 -3.701 -6.652 1 98.62 113 LEU A CA 1
ATOM 912 C C . LEU A 1 113 ? 15.031 -4.066 -6.086 1 98.62 113 LEU A C 1
ATOM 914 O O . LEU A 1 113 ? 15.977 -3.275 -6.164 1 98.62 113 LEU A O 1
ATOM 918 N N . LEU A 1 114 ? 15.078 -5.246 -5.539 1 98.38 114 LEU A N 1
ATOM 919 C CA . LEU A 1 114 ? 16.328 -5.773 -4.988 1 98.38 114 LEU A CA 1
ATOM 920 C C . LEU A 1 114 ? 16.781 -7.012 -5.754 1 98.38 114 LEU A C 1
ATOM 922 O O . LEU A 1 114 ? 15.953 -7.828 -6.172 1 98.38 114 LEU A O 1
ATOM 926 N N . ASN A 1 115 ? 18.016 -7.109 -5.883 1 97.31 115 ASN A N 1
ATOM 927 C CA . ASN A 1 115 ? 18.609 -8.289 -6.492 1 97.31 115 ASN A CA 1
ATOM 928 C C . ASN A 1 115 ? 19.375 -9.125 -5.465 1 97.31 115 ASN A C 1
ATOM 930 O O . ASN A 1 115 ? 20.062 -8.578 -4.609 1 97.31 115 ASN A O 1
ATOM 934 N N . SER A 1 116 ? 19.281 -10.406 -5.602 1 96.94 116 SER A N 1
ATOM 935 C CA . SER A 1 116 ? 19.844 -11.32 -4.617 1 96.94 116 SER A CA 1
ATOM 936 C C . SER A 1 116 ? 21.375 -11.273 -4.641 1 96.94 116 SER A C 1
ATOM 938 O O . SER A 1 116 ? 22.031 -11.727 -3.697 1 96.94 116 SER A O 1
ATOM 940 N N . THR A 1 117 ? 21.984 -10.75 -5.652 1 95.69 117 THR A N 1
ATOM 941 C CA . THR A 1 117 ? 23.438 -10.688 -5.77 1 95.69 117 THR A CA 1
ATOM 942 C C . THR A 1 117 ? 23.969 -9.305 -5.375 1 95.69 117 THR A C 1
ATOM 944 O O . THR A 1 117 ? 24.734 -9.18 -4.426 1 95.69 117 THR A O 1
ATOM 947 N N . ASP A 1 118 ? 23.453 -8.242 -5.945 1 93.44 118 ASP A N 1
ATOM 948 C CA . ASP A 1 118 ? 23.969 -6.891 -5.75 1 93.44 118 ASP A CA 1
ATOM 949 C C . ASP A 1 118 ? 23.453 -6.301 -4.438 1 93.44 118 ASP A C 1
ATOM 951 O O . ASP A 1 118 ? 24.062 -5.379 -3.889 1 93.44 118 ASP A O 1
ATOM 955 N N . SER A 1 119 ? 22.312 -6.781 -3.967 1 94.81 119 SER A N 1
ATOM 956 C CA . SER A 1 119 ? 21.719 -6.336 -2.709 1 94.81 119 SER A CA 1
ATOM 957 C C . SER A 1 119 ? 21.422 -7.52 -1.793 1 94.81 119 SER A C 1
ATOM 959 O O . SER A 1 119 ? 20.328 -7.602 -1.222 1 94.81 119 SER A O 1
ATOM 961 N N . ALA A 1 120 ? 22.391 -8.352 -1.621 1 96.19 120 ALA A N 1
ATOM 962 C CA . ALA A 1 120 ? 22.203 -9.664 -1.003 1 96.19 120 ALA A CA 1
ATOM 963 C C . ALA A 1 120 ? 21.672 -9.531 0.42 1 96.19 120 ALA A C 1
ATOM 965 O O . ALA A 1 120 ? 20.75 -10.242 0.814 1 96.19 120 ALA A O 1
ATOM 966 N N . ASP A 1 121 ? 22.25 -8.602 1.171 1 96.69 121 ASP A N 1
ATOM 967 C CA . ASP A 1 121 ? 21.844 -8.445 2.566 1 96.69 121 ASP A CA 1
ATOM 968 C C . ASP A 1 121 ? 20.391 -8.016 2.674 1 96.69 121 ASP A C 1
ATOM 970 O O . ASP A 1 121 ? 19.609 -8.609 3.432 1 96.69 121 ASP A O 1
ATOM 974 N N . LEU A 1 122 ? 20 -7.043 1.915 1 97.62 122 LEU A N 1
ATOM 975 C CA . LEU A 1 122 ? 18.625 -6.555 1.938 1 97.62 122 LEU A CA 1
ATOM 976 C C . LEU A 1 122 ? 17.672 -7.605 1.396 1 97.62 122 LEU A C 1
ATOM 978 O O . LEU A 1 122 ? 16.594 -7.805 1.946 1 97.62 122 LEU A O 1
ATOM 982 N N . TYR A 1 123 ? 18.125 -8.234 0.346 1 98.31 123 TYR A N 1
ATOM 983 C CA . TYR A 1 123 ? 17.328 -9.312 -0.21 1 98.31 123 TYR A CA 1
ATOM 984 C C . TYR A 1 123 ? 17.031 -10.375 0.846 1 98.31 123 TYR A C 1
ATOM 986 O O . TYR A 1 123 ? 15.883 -10.828 0.971 1 98.31 123 TYR A O 1
ATOM 994 N N . GLN A 1 124 ? 18.016 -10.742 1.586 1 98.38 124 GLN A N 1
ATOM 995 C CA . GLN A 1 124 ? 17.844 -11.781 2.6 1 98.38 124 GLN A CA 1
ATOM 996 C C . GLN A 1 124 ? 16.906 -11.32 3.713 1 98.38 124 GLN A C 1
ATOM 998 O O . GLN A 1 124 ? 16.141 -12.117 4.25 1 98.38 124 GLN A O 1
ATOM 1003 N N . LYS A 1 125 ? 17 -10.094 4.078 1 98.5 125 LYS A N 1
ATOM 1004 C CA . LYS A 1 125 ? 16.109 -9.562 5.098 1 98.5 125 LYS A CA 1
ATOM 1005 C C . LYS A 1 125 ? 14.656 -9.602 4.617 1 98.5 125 LYS A C 1
ATOM 1007 O O . LYS A 1 125 ? 13.75 -9.945 5.379 1 98.5 125 LYS A O 1
ATOM 1012 N N . VAL A 1 126 ? 14.438 -9.266 3.355 1 98.69 126 VAL A N 1
ATOM 1013 C CA . VAL A 1 126 ? 13.102 -9.32 2.773 1 98.69 126 VAL A CA 1
ATOM 1014 C C . VAL A 1 126 ? 12.609 -10.766 2.748 1 98.69 126 VAL A C 1
ATOM 1016 O O . VAL A 1 126 ? 11.469 -11.055 3.113 1 98.69 126 VAL A O 1
ATOM 1019 N N . ARG A 1 127 ? 13.492 -11.625 2.361 1 98.56 127 ARG A N 1
ATOM 1020 C CA . ARG A 1 127 ? 13.148 -13.039 2.299 1 98.56 127 ARG A CA 1
ATOM 1021 C C . ARG A 1 127 ? 12.766 -13.57 3.676 1 98.56 127 ARG A C 1
ATOM 1023 O O . ARG A 1 127 ? 11.805 -14.336 3.809 1 98.56 127 ARG A O 1
ATOM 1030 N N . ARG A 1 128 ? 13.492 -13.188 4.629 1 98.5 128 ARG A N 1
ATOM 1031 C CA . ARG A 1 128 ? 13.188 -13.625 5.988 1 98.5 128 ARG A CA 1
ATOM 1032 C C . ARG A 1 128 ? 11.812 -13.148 6.426 1 98.5 128 ARG A C 1
ATOM 1034 O O . ARG A 1 128 ? 11.055 -13.898 7.051 1 98.5 128 ARG A O 1
ATOM 1041 N N . GLU A 1 129 ? 11.492 -11.898 6.141 1 98.69 129 GLU A N 1
ATOM 1042 C CA . GLU A 1 129 ? 10.164 -11.391 6.48 1 98.69 129 GLU A CA 1
ATOM 1043 C C . GLU A 1 129 ? 9.086 -12.109 5.68 1 98.69 129 GLU A C 1
ATOM 1045 O O . GLU A 1 129 ? 8.016 -12.422 6.215 1 98.69 129 GLU A O 1
ATOM 1050 N N . ALA A 1 130 ? 9.32 -12.352 4.41 1 98.69 130 ALA A N 1
ATOM 1051 C CA . ALA A 1 130 ? 8.375 -13.117 3.598 1 98.69 130 ALA A CA 1
ATOM 1052 C C . ALA A 1 130 ? 8.133 -14.492 4.199 1 98.69 130 ALA A C 1
ATOM 1054 O O . ALA A 1 130 ? 6.984 -14.938 4.297 1 98.69 130 ALA A O 1
ATOM 1055 N N . ASP A 1 131 ? 9.18 -15.125 4.637 1 98.56 131 ASP A N 1
ATOM 1056 C CA . ASP A 1 131 ? 9.055 -16.438 5.262 1 98.56 131 ASP A CA 1
ATOM 1057 C C . ASP A 1 131 ? 8.242 -16.359 6.551 1 98.56 131 ASP A C 1
ATOM 1059 O O . ASP A 1 131 ? 7.461 -17.266 6.855 1 98.56 131 ASP A O 1
ATOM 1063 N N . SER A 1 132 ? 8.516 -15.367 7.297 1 98.62 132 SER A N 1
ATOM 1064 C CA . SER A 1 132 ? 7.75 -15.164 8.523 1 98.62 132 SER A CA 1
ATOM 1065 C C . SER A 1 132 ? 6.262 -15.016 8.227 1 98.62 132 SER A C 1
ATOM 1067 O O . SER A 1 132 ? 5.422 -15.594 8.914 1 98.62 132 SER A O 1
ATOM 1069 N N . ILE A 1 133 ? 5.934 -14.242 7.184 1 98.5 133 ILE A N 1
ATOM 1070 C CA . ILE A 1 133 ? 4.555 -14.031 6.766 1 98.5 133 ILE A CA 1
ATOM 1071 C C . ILE A 1 133 ? 3.934 -15.359 6.332 1 98.5 133 ILE A C 1
ATOM 1073 O O . ILE A 1 133 ? 2.822 -15.695 6.746 1 98.5 133 ILE A O 1
ATOM 1077 N N . ILE A 1 134 ? 4.648 -16.062 5.574 1 98.12 134 ILE A N 1
ATOM 1078 C CA . ILE A 1 134 ? 4.184 -17.359 5.094 1 98.12 134 ILE A CA 1
ATOM 1079 C C . ILE A 1 134 ? 3.928 -18.297 6.281 1 98.12 134 ILE A C 1
ATOM 1081 O O . ILE A 1 134 ? 2.898 -18.969 6.336 1 98.12 134 ILE A O 1
ATOM 1085 N N . ALA A 1 135 ? 4.809 -18.266 7.242 1 98 135 ALA A N 1
ATOM 1086 C CA . ALA A 1 135 ? 4.699 -19.141 8.406 1 98 135 ALA A CA 1
ATOM 1087 C C . ALA A 1 135 ? 3.49 -18.766 9.258 1 98 135 ALA A C 1
ATOM 1089 O O . ALA A 1 135 ? 2.852 -19.641 9.859 1 98 135 ALA A O 1
ATOM 1090 N N . ALA A 1 136 ? 3.143 -17.578 9.312 1 97.19 136 ALA A N 1
ATOM 1091 C CA . ALA A 1 136 ? 2.043 -17.078 10.133 1 97.19 136 ALA A CA 1
ATOM 1092 C C . ALA A 1 136 ? 0.705 -17.25 9.422 1 97.19 136 ALA A C 1
ATOM 1094 O O . ALA A 1 136 ? -0.354 -17.078 10.031 1 97.19 136 ALA A O 1
ATOM 1095 N N . SER A 1 137 ? 0.749 -17.484 8.125 1 96.06 137 SER A N 1
ATOM 1096 C CA . SER A 1 137 ? -0.459 -17.578 7.309 1 96.06 137 SER A CA 1
ATOM 1097 C C . SER A 1 137 ? -1.088 -18.969 7.395 1 96.06 137 SER A C 1
ATOM 1099 O O . SER A 1 137 ? -0.428 -19.922 7.789 1 96.06 137 SER A O 1
ATOM 1101 N N . GLN A 1 138 ? -2.408 -19 7.078 1 91.81 138 GLN A N 1
ATOM 1102 C CA . GLN A 1 138 ? -3.154 -20.25 7.078 1 91.81 138 GLN A CA 1
ATOM 1103 C C . GLN A 1 138 ? -3.316 -20.797 5.66 1 91.81 138 GLN A C 1
ATOM 1105 O O . GLN A 1 138 ? -3.807 -20.094 4.773 1 91.81 138 GLN A O 1
ATOM 1110 N N . LYS A 1 139 ? -2.943 -22.078 5.562 1 89.75 139 LYS A N 1
ATOM 1111 C CA . LYS A 1 139 ? -3.086 -22.719 4.258 1 89.75 139 LYS A CA 1
ATOM 1112 C C . LYS A 1 139 ? -4.555 -22.969 3.924 1 89.75 139 LYS A C 1
ATOM 1114 O O . LYS A 1 139 ? -5.332 -23.391 4.777 1 89.75 139 LYS A O 1
ATOM 1119 N N . LEU A 1 140 ? -4.895 -22.453 2.73 1 80.88 140 LEU A N 1
ATOM 1120 C CA . LEU A 1 140 ? -6.242 -22.75 2.258 1 80.88 140 LEU A CA 1
ATOM 1121 C C . LEU A 1 140 ? -6.281 -24.062 1.493 1 80.88 140 LEU A C 1
ATOM 1123 O O . LEU A 1 140 ? -5.359 -24.375 0.73 1 80.88 140 LEU A O 1
ATOM 1127 N N . ASN A 1 141 ? -7.113 -25.047 2.053 1 58.81 141 ASN A N 1
ATOM 1128 C CA . ASN A 1 141 ? -7.25 -26.312 1.351 1 58.81 141 ASN A CA 1
ATOM 1129 C C . ASN A 1 141 ? -7.953 -26.141 0.008 1 58.81 141 ASN A C 1
ATOM 1131 O O . ASN A 1 141 ? -9.047 -25.578 -0.054 1 58.81 141 ASN A O 1
ATOM 1135 N N . THR A 1 142 ? -7.328 -25.844 -1.052 1 51.22 142 THR A N 1
ATOM 1136 C CA . THR A 1 142 ? -7.895 -25.734 -2.391 1 51.22 142 THR A CA 1
ATOM 1137 C C . THR A 1 142 ? -8.656 -27 -2.773 1 51.22 142 THR A C 1
ATOM 1139 O O . THR A 1 142 ? -8.828 -27.281 -3.959 1 51.22 142 THR A O 1
ATOM 1142 N N . PHE A 1 143 ? -9.023 -27.938 -2.016 1 39.59 143 PHE A N 1
ATOM 1143 C CA . PHE A 1 143 ? -9.906 -28.938 -2.615 1 39.59 143 PHE A CA 1
ATOM 1144 C C . PHE A 1 143 ? -11.031 -28.266 -3.395 1 39.59 143 PHE A C 1
ATOM 1146 O O . PHE A 1 143 ? -11.57 -27.234 -2.961 1 39.59 143 PHE A O 1
ATOM 1153 N N . ILE A 1 144 ? -11.148 -28.406 -4.695 1 35.44 144 ILE A N 1
ATOM 1154 C CA . ILE A 1 144 ? -12.258 -28.219 -5.625 1 35.44 144 ILE A CA 1
ATOM 1155 C C . ILE A 1 144 ? -13.586 -28.422 -4.902 1 35.44 144 ILE A C 1
ATOM 1157 O O . ILE A 1 144 ? -14.578 -28.828 -5.52 1 35.44 144 ILE A O 1
ATOM 1161 N N . ARG A 1 145 ? -13.75 -28.828 -3.73 1 32.44 145 ARG A N 1
ATOM 1162 C CA . ARG A 1 145 ? -15.156 -28.906 -3.348 1 32.44 145 ARG A CA 1
ATOM 1163 C C . ARG A 1 145 ? -15.883 -27.594 -3.643 1 32.44 145 ARG A C 1
ATOM 1165 O O . ARG A 1 145 ? -15.25 -26.531 -3.719 1 32.44 145 ARG A O 1
ATOM 1172 N N . SER A 1 146 ? -17.297 -27.656 -3.822 1 31.03 146 SER A N 1
ATOM 1173 C CA . SER A 1 146 ? -18.297 -26.578 -3.836 1 31.03 146 SER A CA 1
ATOM 1174 C C . SER A 1 146 ? -17.891 -25.438 -2.906 1 31.03 146 SER A C 1
ATOM 1176 O O . SER A 1 146 ? -17.75 -25.641 -1.696 1 31.03 146 SER A O 1
ATOM 1178 N N . ILE A 1 147 ? -16.891 -24.812 -3.188 1 33.28 147 ILE A N 1
ATOM 1179 C CA . ILE A 1 147 ? -16.625 -23.531 -2.545 1 33.28 147 ILE A CA 1
ATOM 1180 C C . ILE A 1 147 ? -17.938 -22.953 -2.01 1 33.28 147 ILE A C 1
ATOM 1182 O O . ILE A 1 147 ? -18.469 -21.984 -2.555 1 33.28 147 ILE A O 1
ATOM 1186 N N . LYS A 1 148 ? -18.938 -23.688 -2.021 1 29.44 148 LYS A N 1
ATOM 1187 C CA . LYS A 1 148 ? -20.234 -23.297 -1.447 1 29.44 148 LYS A CA 1
ATOM 1188 C C . LYS A 1 148 ? -20.062 -22.75 -0.033 1 29.44 148 LYS A C 1
ATOM 1190 O O . LYS A 1 148 ? -20.766 -21.828 0.369 1 29.44 148 LYS A O 1
ATOM 1195 N N . ASN A 1 149 ? -19.453 -23.484 0.772 1 30.45 149 ASN A N 1
ATOM 1196 C CA . ASN A 1 149 ? -19.688 -23.156 2.172 1 30.45 149 ASN A CA 1
ATOM 1197 C C . ASN A 1 149 ? -18.938 -21.891 2.584 1 30.45 149 ASN A C 1
ATOM 1199 O O . ASN A 1 149 ? -19 -21.484 3.744 1 30.45 149 ASN A O 1
ATOM 1203 N N . PHE A 1 150 ? -17.797 -21.734 1.939 1 29.19 150 PHE A N 1
ATOM 1204 C CA . PHE A 1 150 ? -17.156 -20.547 2.496 1 29.19 150 PHE A CA 1
ATOM 1205 C C . PHE A 1 150 ? -17.891 -19.281 2.053 1 29.19 150 PHE A C 1
ATOM 1207 O O . PHE A 1 150 ? -17.344 -18.188 2.166 1 29.19 150 PHE A O 1
ATOM 1214 N N . VAL A 1 151 ? -18.875 -19.375 1.304 1 30.5 151 VAL A N 1
ATOM 1215 C CA . VAL A 1 151 ? -19.75 -18.312 0.854 1 30.5 151 VAL A CA 1
ATOM 1216 C C . VAL A 1 151 ? -20.141 -17.422 2.039 1 30.5 151 VAL A C 1
ATOM 1218 O O . VAL A 1 151 ? -21.078 -16.625 1.943 1 30.5 151 VAL A O 1
ATOM 1221 N N . LYS A 1 152 ? -19.859 -17.906 3.166 1 29.12 152 LYS A N 1
ATOM 1222 C CA . LYS A 1 152 ? -20.672 -17.094 4.055 1 29.12 152 LYS A CA 1
ATOM 1223 C C . LYS A 1 152 ? -20.438 -15.602 3.83 1 29.12 152 LYS A C 1
ATOM 1225 O O . LYS A 1 152 ? -21.359 -14.852 3.537 1 29.12 152 LYS A O 1
ATOM 1230 N N . ASP A 1 153 ? -20.125 -14.781 4.879 1 30.92 153 ASP A N 1
ATOM 1231 C CA . ASP A 1 153 ? -20.625 -13.508 5.387 1 30.92 153 ASP A CA 1
ATOM 1232 C C . ASP A 1 153 ? -19.859 -12.336 4.77 1 30.92 153 ASP A C 1
ATOM 1234 O O . ASP A 1 153 ? -19.922 -11.211 5.266 1 30.92 153 ASP A O 1
ATOM 1238 N N . VAL A 1 154 ? -18.812 -12.477 3.9 1 32.06 154 VAL A N 1
ATOM 1239 C CA . VAL A 1 154 ? -18.031 -11.242 3.809 1 32.06 154 VAL A CA 1
ATOM 1240 C C . VAL A 1 154 ? -18.703 -10.289 2.824 1 32.06 154 VAL A C 1
ATOM 1242 O O . VAL A 1 154 ? -18.969 -10.648 1.677 1 32.06 154 VAL A O 1
ATOM 1245 N N . THR A 1 155 ?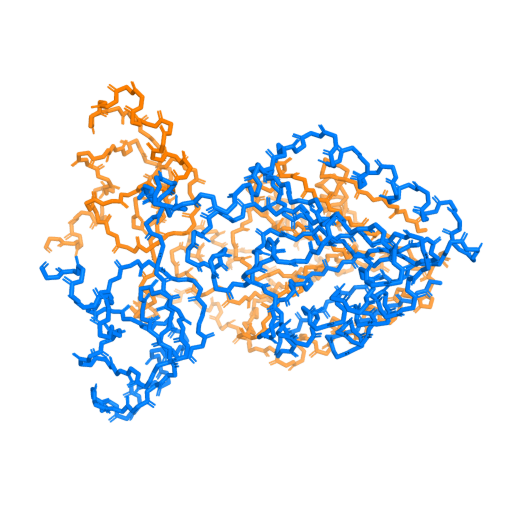 -19.344 -9.18 3.215 1 43.84 155 THR A N 1
ATOM 1246 C CA . THR A 1 155 ? -20.297 -8.164 2.822 1 43.84 155 THR A CA 1
ATOM 1247 C C . THR A 1 155 ? -19.688 -7.207 1.801 1 43.84 155 THR A C 1
ATOM 1249 O O . THR A 1 155 ? -20.266 -6.152 1.507 1 43.84 155 THR A O 1
ATOM 1252 N N . HIS A 1 156 ? -18.562 -7.375 1.119 1 51.81 156 HIS A N 1
ATOM 1253 C CA . HIS A 1 156 ? -18.172 -6.312 0.198 1 51.81 156 HIS A CA 1
ATOM 1254 C C . HIS A 1 156 ? -18.688 -6.586 -1.209 1 51.81 156 HIS A C 1
ATOM 1256 O O . HIS A 1 156 ? -18.922 -7.742 -1.575 1 51.81 156 HIS A O 1
ATOM 1262 N N . ALA A 1 157 ? -19.078 -5.441 -1.958 1 71.62 157 ALA A N 1
ATOM 1263 C CA . ALA A 1 157 ? -19.438 -5.434 -3.375 1 71.62 157 ALA A CA 1
ATOM 1264 C C . ALA A 1 157 ? -18.453 -4.59 -4.184 1 71.62 157 ALA A C 1
ATOM 1266 O O . ALA A 1 157 ? -17.359 -4.285 -3.719 1 71.62 157 ALA A O 1
ATOM 1267 N N . PHE A 1 158 ? -18.672 -4.469 -5.562 1 74.19 158 PHE A N 1
ATOM 1268 C CA . PHE A 1 158 ? -17.734 -3.818 -6.477 1 74.19 158 PHE A CA 1
ATOM 1269 C C . PHE A 1 158 ? -18.391 -2.641 -7.18 1 74.19 158 PHE A C 1
ATOM 1271 O O . PHE A 1 158 ? -19.594 -2.689 -7.496 1 74.19 158 PHE A O 1
ATOM 1278 N N . CYS A 1 159 ? -17.438 -1.679 -7.438 1 79.06 159 CYS A N 1
ATOM 1279 C CA . CYS A 1 159 ? -17.859 -0.611 -8.344 1 79.06 159 CYS A CA 1
ATOM 1280 C C . CYS A 1 159 ? -18.125 -1.152 -9.742 1 79.06 159 CYS A C 1
ATOM 1282 O O . CYS A 1 159 ? -17.297 -1.867 -10.305 1 79.06 159 CYS A O 1
ATOM 1284 N N . ILE A 1 160 ? -19.203 -0.803 -10.328 1 86.81 160 ILE A N 1
ATOM 1285 C CA . ILE A 1 160 ? -19.594 -1.414 -11.594 1 86.81 160 ILE A CA 1
ATOM 1286 C C . ILE A 1 160 ? -18.797 -0.805 -12.734 1 86.81 160 ILE A C 1
ATOM 1288 O O . ILE A 1 160 ? -18.844 -1.293 -13.867 1 86.81 160 ILE A O 1
ATOM 1292 N N . ARG A 1 161 ? -17.953 0.219 -12.445 1 80.06 161 ARG A N 1
ATOM 1293 C CA . ARG A 1 161 ? -17.172 0.852 -13.5 1 80.06 161 ARG A CA 1
ATOM 1294 C C . ARG A 1 161 ? -15.711 0.428 -13.422 1 80.06 161 ARG A C 1
ATOM 1296 O O . ARG A 1 161 ? -15.109 0.061 -14.438 1 80.06 161 ARG A O 1
ATOM 1303 N N . CYS A 1 162 ? -15.242 0.401 -12.312 1 75.25 162 CYS A N 1
ATOM 1304 C CA . CYS A 1 162 ? -13.797 0.213 -12.227 1 75.25 162 CYS A CA 1
ATOM 1305 C C . CYS A 1 162 ? -13.453 -1.028 -11.414 1 75.25 162 CYS A C 1
ATOM 1307 O O . CYS A 1 162 ? -12.281 -1.313 -11.172 1 75.25 162 CYS A O 1
ATOM 1309 N N . ALA A 1 163 ? -14.367 -1.661 -10.867 1 74.62 163 ALA A N 1
ATOM 1310 C CA . ALA A 1 163 ? -14.258 -2.93 -10.148 1 74.62 163 ALA A CA 1
ATOM 1311 C C . ALA A 1 163 ? -13.57 -2.738 -8.797 1 74.62 163 ALA A C 1
ATOM 1313 O O . ALA A 1 163 ? -13.219 -3.715 -8.133 1 74.62 163 ALA A O 1
ATOM 1314 N N . GLU A 1 164 ? -13.5 -1.567 -8.383 1 70.88 164 GLU A N 1
ATOM 1315 C CA . GLU A 1 164 ? -12.984 -1.324 -7.043 1 70.88 164 GLU A CA 1
ATOM 1316 C C . GLU A 1 164 ? -13.898 -1.927 -5.98 1 70.88 164 GLU A C 1
ATOM 1318 O O . GLU A 1 164 ? -15.125 -1.842 -6.09 1 70.88 164 GLU A O 1
ATOM 1323 N N . PRO A 1 165 ? -13.383 -2.588 -5.008 1 66.69 165 PRO A N 1
ATOM 1324 C CA . PRO A 1 165 ? -14.242 -3.082 -3.928 1 66.69 165 PRO A CA 1
ATOM 1325 C C . PRO A 1 165 ? -14.93 -1.957 -3.164 1 66.69 165 PRO A C 1
ATOM 1327 O O . PRO A 1 165 ? -14.281 -0.997 -2.746 1 66.69 165 PRO A O 1
ATOM 1330 N N . ILE A 1 166 ? -16.25 -2.076 -3.195 1 68.94 166 ILE A N 1
ATOM 1331 C CA . ILE A 1 166 ? -17.094 -1.145 -2.465 1 68.94 166 ILE A CA 1
ATOM 1332 C C . ILE A 1 166 ? -18.125 -1.922 -1.649 1 68.94 166 ILE A C 1
ATOM 1334 O O . ILE A 1 166 ? -18.219 -3.146 -1.759 1 68.94 166 ILE A O 1
ATOM 1338 N N . ALA A 1 167 ? -18.859 -1.224 -0.793 1 64 167 ALA A N 1
ATOM 1339 C CA . ALA A 1 167 ? -19.938 -1.859 -0.05 1 64 167 ALA A CA 1
ATOM 1340 C C . ALA A 1 167 ? -21.031 -2.354 -0.991 1 64 167 ALA A C 1
ATOM 1342 O O . ALA A 1 167 ? -21.344 -1.695 -1.986 1 64 167 ALA A O 1
ATOM 1343 N N . GLU A 1 168 ? -21.562 -3.514 -0.57 1 64.81 168 GLU A N 1
ATOM 1344 C CA . GLU A 1 168 ? -22.672 -4.035 -1.363 1 64.81 168 GLU A CA 1
ATOM 1345 C C . GLU A 1 168 ? -23.922 -3.164 -1.208 1 64.81 168 GLU A C 1
ATOM 1347 O O . GLU A 1 168 ? -24.516 -3.127 -0.137 1 64.81 168 GLU A O 1
ATOM 1352 N N . ASN A 1 169 ? -24.219 -2.373 -2.242 1 68.56 169 ASN A N 1
ATOM 1353 C CA . ASN A 1 169 ? -25.422 -1.559 -2.359 1 68.56 169 ASN A CA 1
ATOM 1354 C C . ASN A 1 169 ? -25.859 -1.397 -3.814 1 68.56 169 ASN A C 1
ATOM 1356 O O . ASN A 1 169 ? -25.344 -0.531 -4.523 1 68.56 169 ASN A O 1
ATOM 1360 N N . PRO A 1 170 ? -26.875 -2.217 -4.152 1 74.69 170 PRO A N 1
ATOM 1361 C CA . PRO A 1 170 ? -27.312 -2.15 -5.551 1 74.69 170 PRO A CA 1
ATOM 1362 C C . PRO A 1 170 ? -27.875 -0.784 -5.934 1 74.69 170 PRO A C 1
ATOM 1364 O O . PRO A 1 170 ? -27.938 -0.447 -7.117 1 74.69 170 PRO A O 1
ATOM 1367 N N . GLU A 1 171 ? -28.188 0.017 -4.938 1 75.56 171 GLU A N 1
ATOM 1368 C CA . GLU A 1 171 ? -28.703 1.351 -5.234 1 75.56 171 GLU A CA 1
ATOM 1369 C C . GLU A 1 171 ? -27.562 2.346 -5.445 1 75.56 171 GLU A C 1
ATOM 1371 O O . GLU A 1 171 ? -27.766 3.408 -6.035 1 75.56 171 GLU A O 1
ATOM 1376 N N . LYS A 1 172 ? -26.391 1.99 -4.973 1 78.44 172 LYS A N 1
ATOM 1377 C CA . LYS A 1 172 ? -25.188 2.809 -5.129 1 78.44 172 LYS A CA 1
ATOM 1378 C C . LYS A 1 172 ? -24.016 1.968 -5.598 1 78.44 172 LYS A C 1
ATOM 1380 O O . LYS A 1 172 ? -23.031 1.79 -4.863 1 78.44 172 LYS A O 1
ATOM 1385 N N . PRO A 1 173 ? -23.984 1.532 -6.852 1 85.19 173 PRO A N 1
ATOM 1386 C CA . PRO A 1 173 ? -23.031 0.521 -7.316 1 85.19 173 PRO A CA 1
ATOM 1387 C C . PRO A 1 173 ? -21.75 1.132 -7.863 1 85.19 173 PRO A C 1
ATOM 1389 O O . PRO A 1 173 ? -20.922 0.422 -8.438 1 85.19 173 PRO A O 1
ATOM 1392 N N . LEU A 1 174 ? -21.547 2.404 -7.789 1 84.62 174 LEU A N 1
ATOM 1393 C CA . LEU A 1 174 ? -20.328 3.082 -8.25 1 84.62 174 LEU A CA 1
ATOM 1394 C C . LEU A 1 174 ? -19.516 3.596 -7.07 1 84.62 174 LEU A C 1
ATOM 1396 O O . LEU A 1 174 ? -20.078 4.043 -6.066 1 84.62 174 LEU A O 1
ATOM 1400 N N . CYS A 1 175 ? -18.25 3.512 -7.312 1 76.56 175 CYS A N 1
ATOM 1401 C CA . CYS A 1 175 ? -17.406 4.156 -6.32 1 76.56 175 CYS A CA 1
ATOM 1402 C C . CYS A 1 175 ? -17.484 5.676 -6.434 1 76.56 175 CYS A C 1
ATOM 1404 O O . CYS A 1 175 ? -18.016 6.199 -7.414 1 76.56 175 CYS A O 1
ATOM 1406 N N . ALA A 1 176 ? -16.953 6.312 -5.457 1 71.19 176 ALA A N 1
ATOM 1407 C CA . ALA A 1 176 ? -17.125 7.762 -5.371 1 71.19 176 ALA A CA 1
ATOM 1408 C C . ALA A 1 176 ? -16.594 8.453 -6.625 1 71.19 176 ALA A C 1
ATOM 1410 O O . ALA A 1 176 ? -17.266 9.32 -7.191 1 71.19 176 ALA A O 1
ATOM 1411 N N . SER A 1 177 ? -15.484 8.055 -7.055 1 74.88 177 SER A N 1
ATOM 1412 C CA . SER A 1 177 ? -14.891 8.672 -8.242 1 74.88 177 SER A CA 1
ATOM 1413 C C . SER A 1 177 ? -15.711 8.367 -9.492 1 74.88 177 SER A C 1
ATOM 1415 O O . SER A 1 177 ? -15.992 9.266 -10.281 1 74.88 177 SER A O 1
ATOM 1417 N N . CYS A 1 178 ? -16.109 7.188 -9.578 1 81.31 178 CYS A N 1
ATOM 1418 C CA . CYS A 1 178 ? -16.859 6.785 -10.758 1 81.31 178 CYS A CA 1
ATOM 1419 C C . CYS A 1 178 ? -18.266 7.402 -10.742 1 81.31 178 CYS A C 1
ATOM 1421 O O . CYS A 1 178 ? -18.797 7.754 -11.797 1 81.31 178 CYS A O 1
ATOM 1423 N N . PHE A 1 179 ? -18.797 7.605 -9.57 1 85.12 179 PHE A N 1
ATOM 1424 C CA . PHE A 1 179 ? -20.094 8.25 -9.477 1 85.12 179 PHE A CA 1
ATOM 1425 C C . PHE A 1 179 ? -20.016 9.703 -9.898 1 85.12 179 PHE A C 1
ATOM 1427 O O . PHE A 1 179 ? -20.891 10.188 -10.633 1 85.12 179 PHE A O 1
ATOM 1434 N N . SER A 1 180 ? -19.047 10.359 -9.508 1 78.94 180 SER A N 1
ATOM 1435 C CA . SER A 1 180 ? -18.859 11.758 -9.891 1 78.94 180 SER A CA 1
ATOM 1436 C C . SER A 1 180 ? -18.766 11.906 -11.406 1 78.94 180 SER A C 1
ATOM 1438 O O . SER A 1 180 ? -19.344 12.836 -11.977 1 78.94 180 SER A O 1
ATOM 1440 N N . ALA A 1 181 ? -18.062 11.023 -11.961 1 81.81 181 ALA A N 1
ATOM 1441 C CA . ALA A 1 181 ? -17.938 11.055 -13.422 1 81.81 181 ALA A CA 1
ATOM 1442 C C . ALA A 1 181 ? -19.266 10.719 -14.086 1 81.81 181 ALA A C 1
ATOM 1444 O O . ALA A 1 181 ? -19.656 11.359 -15.07 1 81.81 181 ALA A O 1
ATOM 1445 N N . TRP A 1 182 ? -19.953 9.797 -13.57 1 85.75 182 TRP A N 1
ATOM 1446 C CA . TRP A 1 182 ? -21.234 9.359 -14.109 1 85.75 182 TRP A CA 1
ATOM 1447 C C . TRP A 1 182 ? -22.281 10.461 -13.977 1 85.75 182 TRP A C 1
ATOM 1449 O O . TRP A 1 182 ? -23.094 10.672 -14.883 1 85.75 182 TRP A O 1
ATOM 1459 N N . LYS A 1 183 ? -22.156 11.125 -12.93 1 82.12 183 LYS A N 1
ATOM 1460 C CA . LYS A 1 183 ? -23.156 12.141 -12.594 1 82.12 183 LYS A CA 1
ATOM 1461 C C . LYS A 1 183 ? -23.188 13.25 -13.648 1 82.12 183 LYS A C 1
ATOM 1463 O O . LYS A 1 183 ? -24.234 13.875 -13.859 1 82.12 183 LYS A O 1
ATOM 1468 N N . LYS A 1 184 ? -22.172 13.453 -14.25 1 80.88 184 LYS A N 1
ATOM 1469 C CA . LYS A 1 184 ? -22.094 14.469 -15.297 1 80.88 184 LYS A CA 1
ATOM 1470 C C . LYS A 1 184 ? -23.094 14.172 -16.422 1 80.88 184 LYS A C 1
ATOM 1472 O O . LYS A 1 184 ? -23.578 15.094 -17.078 1 80.88 184 LYS A O 1
ATOM 1477 N N . PHE A 1 185 ? -23.406 13.023 -16.594 1 81.69 185 PHE A N 1
ATOM 1478 C CA . PHE A 1 185 ? -24.281 12.625 -17.688 1 81.69 185 PHE A CA 1
ATOM 1479 C C . PHE A 1 185 ? -25.641 12.156 -17.172 1 81.69 185 PHE A C 1
ATOM 1481 O O . PHE A 1 185 ? -26.672 12.453 -17.766 1 81.69 185 PHE A O 1
ATOM 1488 N N . GLY A 1 186 ? -25.547 11.438 -16.047 1 81.69 186 GLY A N 1
ATOM 1489 C CA . GLY A 1 186 ? -26.734 11.094 -15.258 1 81.69 186 GLY A CA 1
ATOM 1490 C C . GLY A 1 186 ? -27.609 10.055 -15.93 1 81.69 186 GLY A C 1
ATOM 1491 O O . GLY A 1 186 ? -28.797 9.969 -15.641 1 81.69 186 GLY A O 1
ATOM 1492 N N . ASP A 1 187 ? -27.062 9.297 -16.859 1 81.12 187 ASP A N 1
ATOM 1493 C CA . ASP A 1 187 ? -27.828 8.25 -17.516 1 81.12 187 ASP A CA 1
ATOM 1494 C C . ASP A 1 187 ? -27.812 6.957 -16.703 1 81.12 187 ASP A C 1
ATOM 1496 O O . ASP A 1 187 ? -26.797 6.266 -16.656 1 81.12 187 ASP A O 1
ATOM 1500 N N . PRO A 1 188 ? -28.891 6.59 -16.031 1 83.5 188 PRO A N 1
ATOM 1501 C CA . PRO A 1 188 ? -28.922 5.383 -15.211 1 83.5 188 PRO A CA 1
ATOM 1502 C C . PRO A 1 188 ? -28.766 4.102 -16.031 1 83.5 188 PRO A C 1
ATOM 1504 O O . PRO A 1 188 ? -28.469 3.043 -15.469 1 83.5 188 PRO A O 1
ATOM 1507 N N . ASN A 1 189 ? -28.859 4.211 -17.375 1 82.62 189 ASN A N 1
ATOM 1508 C CA . ASN A 1 189 ? -28.781 3.031 -18.234 1 82.62 189 ASN A CA 1
ATOM 1509 C C . ASN A 1 189 ? -27.453 2.961 -18.969 1 82.62 189 ASN A C 1
ATOM 1511 O O . ASN A 1 189 ? -27.234 2.059 -19.781 1 82.62 189 ASN A O 1
ATOM 1515 N N . TYR A 1 190 ? -26.578 3.896 -18.688 1 88.38 190 TYR A N 1
ATOM 1516 C CA . TYR A 1 190 ? -25.25 3.844 -19.281 1 88.38 190 TYR A CA 1
ATOM 1517 C C . TYR A 1 190 ? -24.547 2.527 -18.938 1 88.38 190 TYR A C 1
ATOM 1519 O O . TYR A 1 190 ? -24.5 2.117 -17.781 1 88.38 190 TYR A O 1
ATOM 1527 N N . LYS A 1 191 ? -23.984 1.841 -19.984 1 88.06 191 LYS A N 1
ATOM 1528 C CA . LYS A 1 191 ? -23.359 0.535 -19.812 1 88.06 191 LYS A CA 1
ATOM 1529 C C . LYS A 1 191 ? -22 0.672 -19.156 1 88.06 191 LYS A C 1
ATOM 1531 O O . LYS A 1 191 ? -21.125 1.381 -19.656 1 88.06 191 LYS A O 1
ATOM 1536 N N . GLU A 1 192 ? -21.953 0.001 -18.016 1 87.88 192 GLU A N 1
ATOM 1537 C CA . GLU A 1 192 ? -20.688 -0.121 -17.281 1 87.88 192 GLU A CA 1
ATOM 1538 C C . GLU A 1 192 ? -20.078 -1.501 -17.484 1 87.88 192 GLU A C 1
ATOM 1540 O O . GLU A 1 192 ? -20.453 -2.236 -18.406 1 87.88 192 GLU A O 1
ATOM 1545 N N . LYS A 1 193 ? -19.109 -1.843 -16.609 1 85 193 LYS A N 1
ATOM 1546 C CA . LYS A 1 193 ? -18.281 -2.947 -17.062 1 85 193 LYS A CA 1
ATOM 1547 C C . LYS A 1 193 ? -18.344 -4.125 -16.094 1 85 193 LYS A C 1
ATOM 1549 O O . LYS A 1 193 ? -17.969 -5.246 -16.453 1 85 193 LYS A O 1
ATOM 1554 N N . TYR A 1 194 ? -18.828 -3.84 -14.914 1 82.5 194 TYR A N 1
ATOM 1555 C CA . TYR A 1 194 ? -18.703 -4.902 -13.922 1 82.5 194 TYR A CA 1
ATOM 1556 C C . TYR A 1 194 ? -20.016 -5.121 -13.172 1 82.5 194 TYR A C 1
ATOM 1558 O O . TYR A 1 194 ? -20.828 -4.203 -13.062 1 82.5 194 TYR A O 1
ATOM 1566 N N . CYS A 1 195 ? -20.219 -6.281 -12.688 1 79.06 195 CYS A N 1
ATOM 1567 C CA . CYS A 1 195 ? -21.297 -6.59 -11.758 1 79.06 195 CYS A CA 1
ATOM 1568 C C . CYS A 1 195 ? -20.984 -6.055 -10.367 1 79.06 195 CYS A C 1
ATOM 1570 O O . CYS A 1 195 ? -19.859 -6.18 -9.883 1 79.06 195 CYS A O 1
ATOM 1572 N N . HIS A 1 196 ? -21.969 -5.457 -9.711 1 83.56 196 HIS A N 1
ATOM 1573 C CA . HIS A 1 196 ? -21.797 -4.84 -8.398 1 83.56 196 HIS A CA 1
ATOM 1574 C C . HIS A 1 196 ? -21.469 -5.887 -7.336 1 83.56 196 HIS A C 1
ATOM 1576 O O . HIS A 1 196 ? -20.734 -5.613 -6.395 1 83.56 196 HIS A O 1
ATOM 1582 N N . ILE A 1 197 ? -22.016 -6.973 -7.457 1 73 197 ILE A N 1
ATOM 1583 C CA . ILE A 1 197 ? -21.891 -7.961 -6.387 1 73 197 ILE A CA 1
ATOM 1584 C C . ILE A 1 197 ? -20.672 -8.836 -6.645 1 73 197 ILE A C 1
ATOM 1586 O O . ILE A 1 197 ? -19.797 -8.953 -5.785 1 73 197 ILE A O 1
ATOM 1590 N N . CYS A 1 198 ? -20.562 -9.297 -7.801 1 64.38 198 CYS A N 1
ATOM 1591 C CA . CYS A 1 198 ? -19.547 -10.32 -8 1 64.38 198 CYS A CA 1
ATOM 1592 C C . CYS A 1 198 ? -18.328 -9.742 -8.727 1 64.38 198 CYS A C 1
ATOM 1594 O O . CYS A 1 198 ? -17.297 -10.391 -8.82 1 64.38 198 CYS A O 1
ATOM 1596 N N . GLY A 1 199 ? -18.469 -8.594 -9.312 1 72.19 199 GLY A N 1
ATOM 1597 C CA . GLY A 1 199 ? -17.328 -7.891 -9.891 1 72.19 199 GLY A CA 1
ATOM 1598 C C . GLY A 1 199 ? -16.922 -8.422 -11.25 1 72.19 199 GLY A C 1
ATOM 1599 O O . GLY A 1 199 ? -15.945 -7.953 -11.844 1 72.19 199 GLY A O 1
ATOM 1600 N N . ARG A 1 200 ? -17.562 -9.328 -11.797 1 67.69 200 ARG A N 1
ATOM 1601 C CA . ARG A 1 200 ? -17.188 -9.844 -13.109 1 67.69 200 ARG A CA 1
ATOM 1602 C C . ARG A 1 200 ? -17.516 -8.836 -14.203 1 67.69 200 ARG A C 1
ATOM 1604 O O . ARG A 1 200 ? -18.328 -7.922 -14 1 67.69 200 ARG A O 1
ATOM 1611 N N . ASP A 1 201 ? -16.797 -9.156 -15.328 1 77.19 201 ASP A N 1
ATOM 1612 C CA . ASP A 1 201 ? -17.156 -8.344 -16.484 1 77.19 201 ASP A CA 1
ATOM 1613 C C . ASP A 1 201 ? -18.609 -8.547 -16.875 1 77.19 201 ASP A C 1
ATOM 1615 O O . ASP A 1 201 ? -19.031 -9.672 -17.156 1 77.19 201 ASP A O 1
ATOM 1619 N N . TRP A 1 202 ? -19.359 -7.566 -16.766 1 78.81 202 TRP A N 1
ATOM 1620 C CA . TRP A 1 202 ? -20.781 -7.531 -17.062 1 78.81 202 TRP A CA 1
ATOM 1621 C C . TRP A 1 202 ? -21.234 -6.125 -17.438 1 78.81 202 TRP A C 1
ATOM 1623 O O . TRP A 1 202 ? -20.844 -5.148 -16.797 1 78.81 202 TRP A O 1
ATOM 1633 N N . PRO A 1 203 ? -21.875 -6.078 -18.562 1 86 203 PRO A N 1
ATOM 1634 C CA . PRO A 1 203 ? -22.375 -4.754 -18.922 1 86 203 PRO A CA 1
ATOM 1635 C C . PRO A 1 203 ? -23.469 -4.254 -17.984 1 86 203 PRO A C 1
ATOM 1637 O O . PRO A 1 203 ? -24.641 -4.227 -18.344 1 86 203 PRO A O 1
ATOM 1640 N N . SER A 1 204 ? -23.109 -3.846 -16.766 1 85.19 204 SER A N 1
ATOM 1641 C CA . SER A 1 204 ? -24 -3.354 -15.734 1 85.19 204 SER A CA 1
ATOM 1642 C C . SER A 1 204 ? -24.328 -1.879 -15.945 1 85.19 204 SER A C 1
ATOM 1644 O O . SER A 1 204 ? -23.859 -1.259 -16.906 1 85.19 204 SER A O 1
ATOM 1646 N N . SER A 1 205 ? -25.297 -1.332 -15.219 1 87.38 205 SER A N 1
ATOM 1647 C CA . SER A 1 205 ? -25.672 0.079 -15.141 1 87.38 205 SER A CA 1
ATOM 1648 C C . SER A 1 205 ? -26.188 0.438 -13.75 1 87.38 205 SER A C 1
ATOM 1650 O O . SER A 1 205 ? -26.375 -0.44 -12.906 1 87.38 205 SER A O 1
ATOM 1652 N N . LEU A 1 206 ? -26.297 1.737 -13.555 1 85.31 206 LEU A N 1
ATOM 1653 C CA . LEU A 1 206 ? -26.875 2.123 -12.273 1 85.31 206 LEU A CA 1
ATOM 1654 C C . LEU A 1 206 ? -28.266 1.521 -12.102 1 85.31 206 LEU A C 1
ATOM 1656 O O . LEU A 1 206 ? -28.625 1.111 -11 1 85.31 206 LEU A O 1
ATOM 1660 N N . ALA A 1 207 ? -29.016 1.349 -13.102 1 79.88 207 ALA A N 1
ATOM 1661 C CA . ALA A 1 207 ? -30.359 0.797 -13.055 1 79.88 207 ALA A CA 1
ATOM 1662 C C . ALA A 1 207 ? -30.344 -0.717 -12.875 1 79.88 207 ALA A C 1
ATOM 1664 O O . ALA A 1 207 ? -31.234 -1.29 -12.242 1 79.88 207 ALA A O 1
ATOM 1665 N N . LYS A 1 208 ? -29.344 -1.397 -13.406 1 83.62 208 LYS A N 1
ATOM 1666 C CA . LYS A 1 208 ? -29.156 -2.846 -13.344 1 83.62 208 LYS A CA 1
ATOM 1667 C C . LYS A 1 208 ? -27.719 -3.207 -12.969 1 83.62 208 LYS A C 1
ATOM 1669 O O . LYS A 1 208 ? -26.938 -3.609 -13.828 1 83.62 208 LYS A O 1
ATOM 1674 N N . PRO A 1 209 ? -27.484 -3.086 -11.727 1 86.81 209 PRO A N 1
ATOM 1675 C CA . PRO A 1 209 ? -26.062 -3.176 -11.328 1 86.81 209 PRO A CA 1
ATOM 1676 C C . PRO A 1 209 ? -25.594 -4.617 -11.18 1 86.81 209 PRO A C 1
ATOM 1678 O O . PRO A 1 209 ? -24.406 -4.855 -10.953 1 86.81 209 PRO A O 1
ATOM 1681 N N . LEU A 1 210 ? -26.484 -5.617 -11.328 1 81.12 210 LEU A N 1
ATOM 1682 C CA . LEU A 1 210 ? -26.156 -7.004 -11.016 1 81.12 210 LEU A CA 1
ATOM 1683 C C . LEU A 1 210 ? -26.203 -7.867 -12.273 1 81.12 210 LEU A C 1
ATOM 1685 O O . LEU A 1 210 ? -27.016 -7.637 -13.164 1 81.12 210 LEU A O 1
ATOM 1689 N N . CYS A 1 211 ? -25.328 -8.82 -12.289 1 77.06 211 CYS A N 1
ATOM 1690 C CA . CYS A 1 211 ? -25.406 -9.82 -13.352 1 77.06 211 CYS A CA 1
ATOM 1691 C C . CYS A 1 211 ? -26.562 -10.781 -13.094 1 77.06 211 CYS A C 1
ATOM 1693 O O . CYS A 1 211 ? -27.156 -10.781 -12.016 1 77.06 211 CYS A O 1
ATOM 1695 N N . LYS A 1 212 ? -26.844 -11.625 -14.125 1 74.12 212 LYS A N 1
ATOM 1696 C CA . LYS A 1 212 ? -28 -12.523 -14.078 1 74.12 212 LYS A CA 1
ATOM 1697 C C . LYS A 1 212 ? -27.938 -13.43 -12.852 1 74.12 212 LYS A C 1
ATOM 1699 O O . LYS A 1 212 ? -28.953 -13.625 -12.172 1 74.12 212 LYS A O 1
ATOM 1704 N N . GLU A 1 213 ? -26.875 -13.898 -12.594 1 67.44 213 GLU A N 1
ATOM 1705 C CA . GLU A 1 213 ? -26.719 -14.844 -11.492 1 67.44 213 GLU A CA 1
ATOM 1706 C C . GLU A 1 213 ? -26.859 -14.141 -10.148 1 67.44 213 GLU A C 1
ATOM 1708 O O . GLU A 1 213 ? -27.547 -14.633 -9.25 1 67.44 213 GLU A O 1
ATOM 1713 N N . CYS A 1 214 ? -26.172 -13.008 -10.031 1 68.5 214 CYS A N 1
ATOM 1714 C CA . CYS A 1 214 ? -26.25 -12.258 -8.781 1 68.5 214 CYS A CA 1
ATOM 1715 C C . CYS A 1 214 ? -27.656 -11.719 -8.555 1 68.5 214 CYS A C 1
ATOM 1717 O O . CYS A 1 214 ? -28.109 -11.633 -7.414 1 68.5 214 CYS A O 1
ATOM 1719 N N . TRP A 1 215 ? -28.297 -11.352 -9.617 1 70.44 215 TRP A N 1
ATOM 1720 C CA . TRP A 1 215 ? -29.672 -10.891 -9.516 1 70.44 215 TRP A CA 1
ATOM 1721 C C . TRP A 1 215 ? -30.594 -12.016 -9.031 1 70.44 215 TRP A C 1
ATOM 1723 O O . TRP A 1 215 ? -31.422 -11.805 -8.148 1 70.44 215 TRP A O 1
ATOM 1733 N N . ALA A 1 216 ? -30.359 -13.172 -9.516 1 61.81 216 ALA A N 1
ATOM 1734 C CA . ALA A 1 216 ? -31.188 -14.328 -9.141 1 61.81 216 ALA A CA 1
ATOM 1735 C C . ALA A 1 216 ? -30.969 -14.695 -7.676 1 61.81 216 ALA A C 1
ATOM 1737 O O . ALA A 1 216 ? -31.922 -15.055 -6.977 1 61.81 216 ALA A O 1
ATOM 1738 N N . ASP A 1 217 ? -29.797 -14.461 -7.32 1 57.69 217 ASP A N 1
ATOM 1739 C CA . ASP A 1 217 ? -29.453 -14.828 -5.949 1 57.69 217 ASP A CA 1
ATOM 1740 C C . ASP A 1 217 ? -29.953 -13.789 -4.957 1 57.69 217 ASP A C 1
ATOM 1742 O O . ASP A 1 217 ? -30.141 -14.086 -3.773 1 57.69 217 ASP A O 1
ATOM 1746 N N . SER A 1 218 ? -30.031 -12.492 -5.441 1 52.38 218 SER A N 1
ATOM 1747 C CA . SER A 1 218 ? -30.469 -11.398 -4.582 1 52.38 218 SER A CA 1
ATOM 1748 C C . SER A 1 218 ? -31.984 -11.289 -4.555 1 52.38 218 SER A C 1
ATOM 1750 O O . SER A 1 218 ? -32.562 -10.602 -3.703 1 52.38 218 SER A O 1
ATOM 1752 N N . ALA A 1 219 ? -32.594 -11.922 -5.461 1 44.62 219 ALA A N 1
ATOM 1753 C CA . ALA A 1 219 ? -34.031 -11.977 -5.473 1 44.62 219 ALA A CA 1
ATOM 1754 C C . ALA A 1 219 ? -34.562 -13.055 -4.527 1 44.62 219 ALA A C 1
ATOM 1756 O O . ALA A 1 219 ? -33.906 -14.078 -4.32 1 44.62 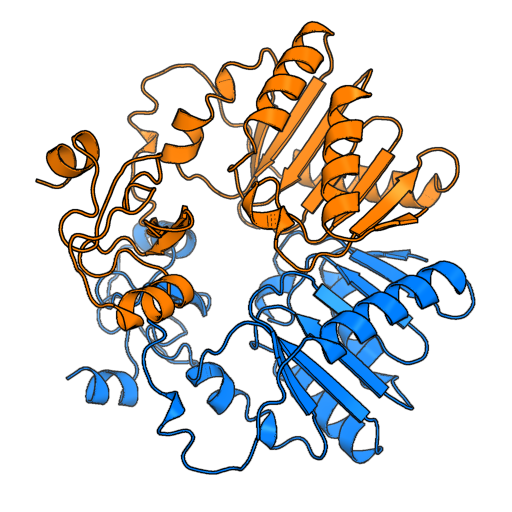219 ALA A O 1
ATOM 1757 N N . MET B 1 1 ? 20.828 2.367 3.309 1 91.44 1 MET B N 1
ATOM 1758 C CA . MET B 1 1 ? 19.547 1.769 2.951 1 91.44 1 MET B CA 1
ATOM 1759 C C . MET B 1 1 ? 19.172 0.646 3.918 1 91.44 1 MET B C 1
ATOM 1761 O O . MET B 1 1 ? 20.047 -0.127 4.332 1 91.44 1 MET B O 1
ATOM 1765 N N . LYS B 1 2 ? 17.922 0.651 4.355 1 96.12 2 LYS B N 1
ATOM 1766 C CA . LYS B 1 2 ? 17.484 -0.336 5.344 1 96.12 2 LYS B CA 1
ATOM 1767 C C . LYS B 1 2 ? 16.109 -0.883 5.004 1 96.12 2 LYS B C 1
ATOM 1769 O O . LYS B 1 2 ? 15.242 -0.142 4.539 1 96.12 2 LYS B O 1
ATOM 1774 N N . PHE B 1 3 ? 16.016 -2.217 5.199 1 98.5 3 PHE B N 1
ATOM 1775 C CA . PHE B 1 3 ? 14.703 -2.842 5.18 1 98.5 3 PHE B CA 1
ATOM 1776 C C . PHE B 1 3 ? 14.023 -2.709 6.535 1 98.5 3 PHE B C 1
ATOM 1778 O O . PHE B 1 3 ? 14.664 -2.871 7.578 1 98.5 3 PHE B O 1
ATOM 1785 N N . LEU B 1 4 ? 12.727 -2.375 6.5 1 98.5 4 LEU B N 1
ATOM 1786 C CA . LEU B 1 4 ? 11.992 -2.146 7.742 1 98.5 4 LEU B CA 1
ATOM 1787 C C . LEU B 1 4 ? 10.68 -2.926 7.75 1 98.5 4 LEU B C 1
ATOM 1789 O O . LEU B 1 4 ? 10.047 -3.098 6.707 1 98.5 4 LEU B O 1
ATOM 1793 N N . THR B 1 5 ? 10.281 -3.359 8.969 1 97.62 5 THR B N 1
ATOM 1794 C CA . THR B 1 5 ? 8.977 -3.955 9.203 1 97.62 5 THR B CA 1
ATOM 1795 C C . THR B 1 5 ? 8.07 -2.988 9.969 1 97.62 5 THR B C 1
ATOM 1797 O O . THR B 1 5 ? 8.477 -1.866 10.281 1 97.62 5 THR B O 1
ATOM 1800 N N . ALA B 1 6 ? 6.914 -3.383 10.273 1 96.06 6 ALA B N 1
ATOM 1801 C CA . ALA B 1 6 ? 5.809 -2.51 10.664 1 96.06 6 ALA B CA 1
ATOM 1802 C C . ALA B 1 6 ? 6.227 -1.557 11.781 1 96.06 6 ALA B C 1
ATOM 1804 O O . ALA B 1 6 ? 6.191 -0.336 11.609 1 96.06 6 ALA B O 1
ATOM 1805 N N . LYS B 1 7 ? 6.699 -2.049 12.906 1 94.62 7 LYS B N 1
ATOM 1806 C CA . LYS B 1 7 ? 7.055 -1.199 14.039 1 94.62 7 LYS B CA 1
ATOM 1807 C C . LYS B 1 7 ? 8.242 -0.303 13.703 1 94.62 7 LYS B C 1
ATOM 1809 O O . LYS B 1 7 ? 8.297 0.852 14.133 1 94.62 7 LYS B O 1
ATOM 1814 N N . GLN B 1 8 ? 9.164 -0.852 12.977 1 97.25 8 GLN B N 1
ATOM 1815 C CA . GLN B 1 8 ? 10.305 -0.055 12.539 1 97.25 8 GLN B CA 1
ATOM 1816 C C . GLN B 1 8 ? 9.867 1.081 11.625 1 97.25 8 GLN B C 1
ATOM 1818 O O . GLN B 1 8 ? 10.391 2.191 11.703 1 97.25 8 GLN B O 1
ATOM 1823 N N . ILE B 1 9 ? 8.891 0.791 10.75 1 97.62 9 ILE B N 1
ATOM 1824 C CA . ILE B 1 9 ? 8.383 1.783 9.812 1 97.62 9 ILE B CA 1
ATOM 1825 C C . ILE B 1 9 ? 7.734 2.934 10.578 1 97.62 9 ILE B C 1
ATOM 1827 O O . ILE B 1 9 ? 8.031 4.102 10.32 1 97.62 9 ILE B O 1
ATOM 1831 N N . SER B 1 10 ? 6.922 2.635 11.508 1 96.06 10 SER B N 1
ATOM 1832 C CA . SER B 1 10 ? 6.266 3.664 12.312 1 96.06 10 SER B CA 1
ATOM 1833 C C . SER B 1 10 ? 7.289 4.555 13.008 1 96.06 10 SER B C 1
ATOM 1835 O O . SER B 1 10 ? 7.141 5.777 13.023 1 96.06 10 SER B O 1
ATOM 1837 N N . GLY B 1 11 ? 8.281 3.918 13.594 1 96.56 11 GLY B N 1
ATOM 1838 C CA . GLY B 1 11 ? 9.344 4.68 14.219 1 96.56 11 GLY B CA 1
ATOM 1839 C C . GLY B 1 11 ? 10.055 5.613 13.258 1 96.56 11 GLY B C 1
ATOM 1840 O O . GLY B 1 11 ? 10.367 6.754 13.602 1 96.56 11 GLY B O 1
ATOM 1841 N N . GLU B 1 12 ? 10.273 5.117 12.086 1 97.88 12 GLU B N 1
ATOM 1842 C CA . GLU B 1 12 ? 10.992 5.926 11.102 1 97.88 12 GLU B CA 1
ATOM 1843 C C . GLU B 1 12 ? 10.125 7.074 10.594 1 97.88 12 GLU B C 1
ATOM 1845 O O . GLU B 1 12 ? 10.633 8.156 10.297 1 97.88 12 GLU B O 1
ATOM 1850 N N . ILE B 1 13 ? 8.82 6.84 10.422 1 97.88 13 ILE B N 1
ATOM 1851 C CA . ILE B 1 13 ? 7.93 7.926 10.039 1 97.88 13 ILE B CA 1
ATOM 1852 C C . ILE B 1 13 ? 8.008 9.047 11.078 1 97.88 13 ILE B C 1
ATOM 1854 O O . ILE B 1 13 ? 8.141 10.219 10.727 1 97.88 13 ILE B O 1
ATOM 1858 N N . ASP B 1 14 ? 7.965 8.641 12.281 1 97.44 14 ASP B N 1
ATOM 1859 C CA . ASP B 1 14 ? 8.07 9.625 13.359 1 97.44 14 ASP B CA 1
ATOM 1860 C C . ASP B 1 14 ? 9.391 10.391 13.273 1 97.44 14 ASP B C 1
ATOM 1862 O O . ASP B 1 14 ? 9.414 11.609 13.422 1 97.44 14 ASP B O 1
ATOM 1866 N N . SER B 1 15 ? 10.453 9.711 13.07 1 98.31 15 SER B N 1
ATOM 1867 C CA . SER B 1 15 ? 11.773 10.328 12.977 1 98.31 15 SER B CA 1
ATOM 1868 C C . SER B 1 15 ? 11.844 11.297 11.805 1 98.31 15 SER B C 1
ATOM 1870 O O . SER B 1 15 ? 12.43 12.375 11.914 1 98.31 15 SER B O 1
ATOM 1872 N N . ILE B 1 16 ? 11.289 10.93 10.68 1 98.56 16 ILE B N 1
ATOM 1873 C CA . ILE B 1 16 ? 11.281 11.766 9.492 1 98.56 16 ILE B CA 1
ATOM 1874 C C . ILE B 1 16 ? 10.609 13.102 9.805 1 98.56 16 ILE B C 1
ATOM 1876 O O . ILE B 1 16 ? 11.086 14.156 9.383 1 98.56 16 ILE B O 1
ATOM 1880 N N . ILE B 1 17 ? 9.57 13.047 10.562 1 98.19 17 ILE B N 1
ATOM 1881 C CA . ILE B 1 17 ? 8.82 14.25 10.906 1 98.19 17 ILE B CA 1
ATOM 1882 C C . ILE B 1 17 ? 9.586 15.062 11.945 1 98.19 17 ILE B C 1
ATOM 1884 O O . ILE B 1 17 ? 9.812 16.266 11.766 1 98.19 17 ILE B O 1
ATOM 1888 N N . THR B 1 18 ? 10.078 14.414 12.969 1 98.38 18 THR B N 1
ATOM 1889 C CA . THR B 1 18 ? 10.641 15.109 14.125 1 98.38 18 THR B CA 1
ATOM 1890 C C . THR B 1 18 ? 12.031 15.648 13.805 1 98.38 18 THR B C 1
ATOM 1892 O O . THR B 1 18 ? 12.445 16.672 14.344 1 98.38 18 THR B O 1
ATOM 1895 N N . GLU B 1 19 ? 12.695 15.008 12.938 1 98.31 19 GLU B N 1
ATOM 1896 C CA . GLU B 1 19 ? 14.086 15.391 12.695 1 98.31 19 GLU B CA 1
ATOM 1897 C C . GLU B 1 19 ? 14.188 16.328 11.492 1 98.31 19 GLU B C 1
ATOM 1899 O O . GLU B 1 19 ? 15.273 16.844 11.195 1 98.31 19 GLU B O 1
ATOM 1904 N N . ALA B 1 20 ? 13.109 16.547 10.828 1 98.56 20 ALA B N 1
ATOM 1905 C CA . ALA B 1 20 ? 13.125 17.422 9.656 1 98.56 20 ALA B CA 1
ATOM 1906 C C . ALA B 1 20 ? 13.586 18.828 10.031 1 98.56 20 ALA B C 1
ATOM 1908 O O . ALA B 1 20 ? 13.195 19.359 11.078 1 98.56 20 ALA B O 1
ATOM 1909 N N . LYS B 1 21 ? 14.375 19.453 9.156 1 98 21 LYS B N 1
ATOM 1910 C CA . LYS B 1 21 ? 14.867 20.812 9.383 1 98 21 LYS B CA 1
ATOM 1911 C C . LYS B 1 21 ? 14.367 21.766 8.289 1 98 21 LYS B C 1
ATOM 1913 O O . LYS B 1 21 ? 14.234 22.969 8.516 1 98 21 LYS B O 1
ATOM 1918 N N . GLN B 1 22 ? 14.125 21.234 7.137 1 97.94 22 GLN B N 1
ATOM 1919 C CA . GLN B 1 22 ? 13.758 22.078 6.012 1 97.94 22 GLN B CA 1
ATOM 1920 C C . GLN B 1 22 ? 12.352 21.75 5.512 1 97.94 22 GLN B C 1
ATOM 1922 O O . GLN B 1 22 ? 11.523 22.641 5.328 1 97.94 22 GLN B O 1
ATOM 1927 N N . GLN B 1 23 ? 12.102 20.453 5.281 1 98.38 23 GLN B N 1
ATOM 1928 C CA . GLN B 1 23 ? 10.805 20.109 4.707 1 98.38 23 GLN B CA 1
ATOM 1929 C C . GLN B 1 23 ? 10.398 18.688 5.078 1 98.38 23 GLN B C 1
ATOM 1931 O O . GLN B 1 23 ? 11.25 17.844 5.363 1 98.38 23 GLN B O 1
ATOM 1936 N N . ILE B 1 24 ? 9.125 18.469 5.105 1 98.62 24 ILE B N 1
ATOM 1937 C CA . ILE B 1 24 ? 8.469 17.172 5.223 1 98.62 24 ILE B CA 1
ATOM 1938 C C . ILE B 1 24 ? 7.531 16.953 4.039 1 98.62 24 ILE B C 1
ATOM 1940 O O . ILE B 1 24 ? 6.746 17.828 3.689 1 98.62 24 ILE B O 1
ATOM 1944 N N . ILE B 1 25 ? 7.684 15.859 3.357 1 98.75 25 ILE B N 1
ATOM 1945 C CA . ILE B 1 25 ? 6.762 15.438 2.309 1 98.75 25 ILE B CA 1
ATOM 1946 C C . ILE B 1 25 ? 6.074 14.141 2.717 1 98.75 25 ILE B C 1
ATOM 1948 O O . ILE B 1 25 ? 6.734 13.125 2.959 1 98.75 25 ILE B O 1
ATOM 1952 N N . LEU B 1 26 ? 4.773 14.188 2.84 1 98.25 26 LEU B N 1
ATOM 1953 C CA . LEU B 1 26 ? 3.941 13.031 3.143 1 98.25 26 LEU B CA 1
ATOM 1954 C C . LEU B 1 26 ? 3.051 12.68 1.955 1 98.25 26 LEU B C 1
ATOM 1956 O O . LEU B 1 26 ? 2.227 13.492 1.528 1 98.25 26 LEU B O 1
ATOM 1960 N N . ILE B 1 27 ? 3.221 11.523 1.44 1 98.19 27 ILE B N 1
ATOM 1961 C CA . ILE B 1 27 ? 2.422 11 0.338 1 98.19 27 ILE B CA 1
ATOM 1962 C C . ILE B 1 27 ? 1.717 9.719 0.772 1 98.19 27 ILE B C 1
ATOM 1964 O O . ILE B 1 27 ? 2.367 8.711 1.053 1 98.19 27 ILE B O 1
ATOM 1968 N N . SER B 1 28 ? 0.488 9.75 0.907 1 95.75 28 SER B N 1
ATOM 1969 C CA . SER B 1 28 ? -0.336 8.617 1.332 1 95.75 28 SER B CA 1
ATOM 1970 C C . SER B 1 28 ? -1.775 8.773 0.853 1 95.75 28 SER B C 1
ATOM 1972 O O . SER B 1 28 ? -2.348 9.867 0.931 1 95.75 28 SER B O 1
ATOM 1974 N N . PRO B 1 29 ? -2.43 7.715 0.417 1 92.19 29 PRO B N 1
ATOM 1975 C CA . PRO B 1 29 ? -3.773 7.863 -0.145 1 92.19 29 PRO B CA 1
ATOM 1976 C C . PRO B 1 29 ? -4.805 8.289 0.896 1 92.19 29 PRO B C 1
ATOM 1978 O O . PRO B 1 29 ? -5.77 8.984 0.566 1 92.19 29 PRO B O 1
ATOM 1981 N N . TYR B 1 30 ? -4.566 7.977 2.125 1 86.62 30 TYR B N 1
ATOM 1982 C CA . TYR B 1 30 ? -5.566 8.25 3.15 1 86.62 30 TYR B CA 1
ATOM 1983 C C . TYR B 1 30 ? -5.16 9.445 4.008 1 86.62 30 TYR B C 1
ATOM 1985 O O . TYR B 1 30 ? -3.98 9.609 4.34 1 86.62 30 TYR B O 1
ATOM 1993 N N . ILE B 1 31 ? -6.145 10.203 4.355 1 81.31 31 ILE B N 1
ATOM 1994 C CA . ILE B 1 31 ? -5.871 11.438 5.082 1 81.31 31 ILE B CA 1
ATOM 1995 C C . ILE B 1 31 ? -5.766 11.148 6.578 1 81.31 31 ILE B C 1
ATOM 1997 O O . ILE B 1 31 ? -5.285 11.984 7.348 1 81.31 31 ILE B O 1
ATOM 2001 N N . GLN B 1 32 ? -6.215 9.969 6.984 1 82.25 32 GLN B N 1
ATOM 2002 C CA . GLN B 1 32 ? -6.133 9.602 8.391 1 82.25 32 GLN B CA 1
ATOM 2003 C C . GLN B 1 32 ? -4.684 9.516 8.859 1 82.25 32 GLN B C 1
ATOM 2005 O O . GLN B 1 32 ? -3.877 8.789 8.273 1 82.25 32 GLN B O 1
ATOM 2010 N N . ILE B 1 33 ? -4.418 10.336 9.953 1 88.94 33 ILE B N 1
ATOM 2011 C CA . ILE B 1 33 ? -3.074 10.414 10.516 1 88.94 33 ILE B CA 1
ATOM 2012 C C . ILE B 1 33 ? -3.135 10.211 12.023 1 88.94 33 ILE B C 1
ATOM 2014 O O . ILE B 1 33 ? -4.051 10.703 12.688 1 88.94 33 ILE B O 1
ATOM 2018 N N . SER B 1 34 ? -2.154 9.508 12.5 1 88 34 SER B N 1
ATOM 2019 C CA . SER B 1 34 ? -2.064 9.352 13.953 1 88 34 SER B CA 1
ATOM 2020 C C . SER B 1 34 ? -1.954 10.703 14.648 1 88 34 SER B C 1
ATOM 2022 O O . SER B 1 34 ? -1.23 11.594 14.188 1 88 34 SER B O 1
ATOM 2024 N N . PRO B 1 35 ? -2.678 10.883 15.789 1 87.12 35 PRO B N 1
ATOM 2025 C CA . PRO B 1 35 ? -2.576 12.141 16.531 1 87.12 35 PRO B CA 1
ATOM 2026 C C . PRO B 1 35 ? -1.137 12.492 16.906 1 87.12 35 PRO B C 1
ATOM 2028 O O . PRO B 1 35 ? -0.772 13.672 16.938 1 87.12 35 PRO B O 1
ATOM 2031 N N . LEU B 1 36 ? -0.368 11.523 17.156 1 90.62 36 LEU B N 1
ATOM 2032 C CA . LEU B 1 36 ? 1.028 11.758 17.5 1 90.62 36 LEU B CA 1
ATOM 2033 C C . LEU B 1 36 ? 1.771 12.43 16.359 1 90.62 36 LEU B C 1
ATOM 2035 O O . LEU B 1 36 ? 2.527 13.383 16.578 1 90.62 36 LEU B O 1
ATOM 2039 N N . TYR B 1 37 ? 1.573 11.922 15.188 1 94 37 TYR B N 1
ATOM 2040 C CA . TYR B 1 37 ? 2.215 12.523 14.023 1 94 37 TYR B CA 1
ATOM 2041 C C . TYR B 1 37 ? 1.744 13.961 13.82 1 94 37 TYR B C 1
ATOM 2043 O O . TYR B 1 37 ? 2.529 14.828 13.43 1 94 37 TYR B O 1
ATOM 2051 N N . ILE B 1 38 ? 0.454 14.203 14.109 1 92.12 38 ILE B N 1
ATOM 2052 C CA . ILE B 1 38 ? -0.097 15.539 13.969 1 92.12 38 ILE B CA 1
ATOM 2053 C C . ILE B 1 38 ? 0.602 16.5 14.938 1 92.12 38 ILE B C 1
ATOM 2055 O O . ILE B 1 38 ? 1.006 17.594 14.555 1 92.12 38 ILE B O 1
ATOM 2059 N N . ASP B 1 39 ? 0.754 16.047 16.156 1 94.31 39 ASP B N 1
ATOM 2060 C CA . ASP B 1 39 ? 1.454 16.859 17.141 1 94.31 39 ASP B CA 1
ATOM 2061 C C . ASP B 1 39 ? 2.871 17.188 16.688 1 94.31 39 ASP B C 1
ATOM 2063 O O . ASP B 1 39 ? 3.311 18.328 16.781 1 94.31 39 ASP B O 1
ATOM 2067 N N . HIS B 1 40 ? 3.508 16.234 16.188 1 97 40 HIS B N 1
ATOM 2068 C CA . HIS B 1 40 ? 4.883 16.438 15.75 1 97 40 HIS B CA 1
ATOM 2069 C C . HIS B 1 40 ? 4.938 17.344 14.523 1 97 40 HIS B C 1
ATOM 2071 O O . HIS B 1 40 ? 5.891 18.109 14.352 1 97 40 HIS B O 1
ATOM 2077 N N . MET B 1 41 ? 3.949 17.266 13.703 1 96.38 41 MET B N 1
ATOM 2078 C CA . MET B 1 41 ? 3.879 18.172 12.555 1 96.38 41 MET B CA 1
ATOM 2079 C C . MET B 1 41 ? 3.67 19.609 13.008 1 96.38 41 MET B C 1
ATOM 2081 O O . MET B 1 41 ? 4.234 20.531 12.414 1 96.38 41 MET B O 1
ATOM 2085 N N . HIS B 1 42 ? 2.861 19.75 14.039 1 94.62 42 HIS B N 1
ATOM 2086 C CA . HIS B 1 42 ? 2.723 21.094 14.617 1 94.62 42 HIS B CA 1
ATOM 2087 C C . HIS B 1 42 ? 4.07 21.641 15.078 1 94.62 42 HIS B C 1
ATOM 2089 O O . HIS B 1 42 ? 4.422 22.781 14.781 1 94.62 42 HIS B O 1
ATOM 2095 N N . ASP B 1 43 ? 4.777 20.797 15.812 1 97.25 43 ASP B N 1
ATOM 2096 C CA . ASP B 1 43 ? 6.102 21.188 16.281 1 97.25 43 ASP B CA 1
ATOM 2097 C C . ASP B 1 43 ? 7.016 21.562 15.117 1 97.25 43 ASP B C 1
ATOM 2099 O O . ASP B 1 43 ? 7.754 22.547 15.195 1 97.25 43 ASP B O 1
ATOM 2103 N N . ALA B 1 44 ? 6.977 20.781 14.094 1 97.5 44 ALA B N 1
ATOM 2104 C CA . ALA B 1 44 ? 7.809 21.047 12.922 1 97.5 44 ALA B CA 1
ATOM 2105 C C . ALA B 1 44 ? 7.449 22.375 12.273 1 97.5 44 ALA B C 1
ATOM 2107 O O . ALA B 1 44 ? 8.328 23.125 11.852 1 97.5 44 ALA B O 1
ATOM 2108 N N . SER B 1 45 ? 6.18 22.594 12.195 1 94.88 45 SER B N 1
ATOM 2109 C CA . SER B 1 45 ? 5.707 23.859 11.633 1 94.88 45 SER B CA 1
ATOM 2110 C C . SER B 1 45 ? 6.219 25.047 12.438 1 94.88 45 SER B C 1
ATOM 2112 O O . SER B 1 45 ? 6.602 26.062 11.867 1 94.88 45 SER B O 1
ATOM 2114 N N . GLU B 1 46 ? 6.254 24.922 13.688 1 94.75 46 GLU B N 1
ATOM 2115 C CA . GLU B 1 46 ? 6.75 25.984 14.555 1 94.75 46 GLU B CA 1
ATOM 2116 C C . GLU B 1 46 ? 8.234 26.234 14.312 1 94.75 46 GLU B C 1
ATOM 2118 O O . GLU B 1 46 ? 8.711 27.359 14.508 1 94.75 46 GLU B O 1
ATOM 2123 N N . ARG B 1 47 ? 8.883 25.234 13.906 1 96.25 47 ARG B N 1
ATOM 2124 C CA . ARG B 1 47 ? 10.297 25.375 13.562 1 96.25 47 ARG B CA 1
ATOM 2125 C C . ARG B 1 47 ? 10.461 25.844 12.125 1 96.25 47 ARG B C 1
ATOM 2127 O O . ARG B 1 47 ? 11.57 25.812 11.578 1 96.25 47 ARG B O 1
ATOM 2134 N N . ARG B 1 48 ? 9.375 26.094 11.438 1 95.81 48 ARG B N 1
ATOM 2135 C CA . ARG B 1 48 ? 9.328 26.656 10.094 1 95.81 48 ARG B CA 1
ATOM 2136 C C . ARG B 1 48 ? 9.703 25.609 9.047 1 95.81 48 ARG B C 1
ATOM 2138 O O . ARG B 1 48 ? 10.297 25.938 8.023 1 95.81 48 ARG B O 1
ATOM 2145 N N . VAL B 1 49 ? 9.516 24.375 9.383 1 97.94 49 VAL B N 1
ATOM 2146 C CA . VAL B 1 49 ? 9.672 23.297 8.406 1 97.94 49 VAL B CA 1
ATOM 2147 C C . VAL B 1 49 ? 8.484 23.297 7.449 1 97.94 49 VAL B C 1
ATOM 2149 O O . VAL B 1 49 ? 7.332 23.359 7.879 1 97.94 49 VAL B O 1
ATOM 2152 N N . LYS B 1 50 ? 8.75 23.297 6.137 1 97.69 50 LYS B N 1
ATOM 2153 C CA . LYS B 1 50 ? 7.684 23.203 5.141 1 97.69 50 LYS B CA 1
ATOM 2154 C C . LYS B 1 50 ? 7.07 21.812 5.109 1 97.69 50 LYS B C 1
ATOM 2156 O O . LYS B 1 50 ? 7.793 20.812 5.02 1 97.69 50 LYS B O 1
ATOM 2161 N N . ILE B 1 51 ? 5.754 21.734 5.223 1 97.75 51 ILE B N 1
ATOM 2162 C CA . ILE B 1 51 ? 5.07 20.453 5.227 1 97.75 51 ILE B CA 1
ATOM 2163 C C . ILE B 1 51 ? 4.129 20.359 4.027 1 97.75 51 ILE B C 1
ATOM 2165 O O . ILE B 1 51 ? 3.258 21.219 3.852 1 97.75 51 ILE B O 1
ATOM 2169 N N . THR B 1 52 ? 4.32 19.406 3.174 1 97.81 52 THR B N 1
ATOM 2170 C CA . THR B 1 52 ? 3.43 19.078 2.064 1 97.81 52 THR B CA 1
ATOM 2171 C C . THR B 1 52 ? 2.811 17.703 2.258 1 97.81 52 THR B C 1
ATOM 2173 O O . THR B 1 52 ? 3.523 16.719 2.496 1 97.81 52 THR B O 1
ATOM 2176 N N . PHE B 1 53 ? 1.552 17.625 2.275 1 96.19 53 PHE B N 1
ATOM 2177 C CA . PHE B 1 53 ? 0.826 16.359 2.391 1 96.19 53 PHE B CA 1
ATOM 2178 C C . PHE B 1 53 ? -0.065 16.141 1.176 1 96.19 53 PHE B C 1
ATOM 2180 O O . PHE B 1 53 ? -0.97 16.938 0.907 1 96.19 53 PHE B O 1
ATOM 2187 N N . VAL B 1 54 ? 0.206 15.086 0.394 1 96.56 54 VAL B N 1
ATOM 2188 C CA . VAL B 1 54 ? -0.592 14.68 -0.76 1 96.56 54 VAL B CA 1
ATOM 2189 C C . VAL B 1 54 ? -1.43 13.453 -0.405 1 96.56 54 VAL B C 1
ATOM 2191 O O . VAL B 1 54 ? -0.91 12.477 0.132 1 96.56 54 VAL B O 1
ATOM 2194 N N . PHE B 1 55 ? -2.699 13.516 -0.646 1 93.81 55 PHE B N 1
ATOM 2195 C CA . PHE B 1 55 ? -3.596 12.406 -0.341 1 93.81 55 PHE B CA 1
ATOM 2196 C C . PHE B 1 55 ? -4.66 12.258 -1.419 1 93.81 55 PHE B C 1
ATOM 2198 O O . PHE B 1 55 ? -4.781 13.109 -2.303 1 93.81 55 PHE B O 1
ATOM 2205 N N . ARG B 1 56 ? -5.344 11.148 -1.396 1 89.62 56 ARG B N 1
ATOM 2206 C CA . ARG B 1 56 ? -6.398 10.859 -2.363 1 89.62 56 ARG B CA 1
ATOM 2207 C C . ARG B 1 56 ? -7.777 11.023 -1.736 1 89.62 56 ARG B C 1
ATOM 2209 O O . ARG B 1 56 ? -8.734 11.406 -2.416 1 89.62 56 ARG B O 1
ATOM 2216 N N . ASP B 1 57 ? -7.875 10.625 -0.462 1 74.12 57 ASP B N 1
ATOM 2217 C CA . ASP B 1 57 ? -9.148 10.539 0.247 1 74.12 57 ASP B CA 1
ATOM 2218 C C . ASP B 1 57 ? -9.68 11.93 0.59 1 74.12 57 ASP B C 1
ATOM 2220 O O . ASP B 1 57 ? -8.984 12.719 1.233 1 74.12 57 ASP B O 1
ATOM 2224 N N . GLN B 1 58 ? -10.82 12.148 0.057 1 61.28 58 GLN B N 1
ATOM 2225 C CA . GLN B 1 58 ? -11.422 13.445 0.372 1 61.28 58 GLN B CA 1
ATOM 2226 C C . GLN B 1 58 ? -12.547 13.289 1.391 1 61.28 58 GLN B C 1
ATOM 2228 O O . GLN B 1 58 ? -13.562 13.984 1.313 1 61.28 58 GLN B O 1
ATOM 2233 N N . ASN B 1 59 ? -12.172 12.359 2.246 1 62.03 59 ASN B N 1
ATOM 2234 C CA . ASN B 1 59 ? -13.188 12.219 3.291 1 62.03 59 ASN B CA 1
ATOM 2235 C C . ASN B 1 59 ? -13.25 13.453 4.188 1 62.03 59 ASN B C 1
ATOM 2237 O O . ASN B 1 59 ? -12.32 13.719 4.949 1 62.03 59 ASN B O 1
ATOM 2241 N N . GLN B 1 60 ? -14.312 14.164 4.027 1 56.69 60 GLN B N 1
ATOM 2242 C CA . GLN B 1 60 ? -14.492 15.445 4.691 1 56.69 60 GLN B CA 1
ATOM 2243 C C . GLN B 1 60 ? -14.445 15.289 6.211 1 56.69 60 GLN B C 1
ATOM 2245 O O . GLN B 1 60 ? -13.914 16.156 6.914 1 56.69 60 GLN B O 1
ATOM 2250 N N . LYS B 1 61 ? -14.992 14.25 6.582 1 58 61 LYS B N 1
ATOM 2251 C CA . LYS B 1 61 ? -15.023 14.031 8.023 1 58 61 LYS B CA 1
ATOM 2252 C C . LYS B 1 61 ? -13.617 13.992 8.609 1 58 61 LYS B C 1
ATOM 2254 O O . LYS B 1 61 ? -13.336 14.641 9.609 1 58 61 LYS B O 1
ATOM 2259 N N . PHE B 1 62 ? -12.844 13.328 7.934 1 64.44 62 PHE B N 1
ATOM 2260 C CA . PHE B 1 62 ? -11.492 13.211 8.461 1 64.44 62 PHE B CA 1
ATOM 2261 C C . PHE B 1 62 ? -10.734 14.523 8.312 1 64.44 62 PHE B C 1
ATOM 2263 O O . PHE B 1 62 ? -9.938 14.883 9.18 1 64.44 62 PHE B O 1
ATOM 2270 N N . MET B 1 63 ? -11.094 15.094 7.32 1 66.94 63 MET B N 1
ATOM 2271 C CA . MET B 1 63 ? -10.438 16.391 7.113 1 66.94 63 MET B CA 1
ATOM 2272 C C . MET B 1 63 ? -10.758 17.344 8.25 1 66.94 63 MET B C 1
ATOM 2274 O O . MET B 1 63 ? -9.883 18.078 8.719 1 66.94 63 MET B O 1
ATOM 2278 N N . GLN B 1 64 ? -11.945 17.297 8.602 1 61.53 64 GLN B N 1
ATOM 2279 C CA . GLN B 1 64 ? -12.367 18.188 9.688 1 61.53 64 GLN B CA 1
ATOM 2280 C C . GLN B 1 64 ? -11.781 17.719 11.023 1 61.53 64 GLN B C 1
ATOM 2282 O O . GLN B 1 64 ? -11.312 18.531 11.812 1 61.53 64 GLN B O 1
ATOM 2287 N N . GLU B 1 65 ? -11.727 16.531 11.164 1 66.94 65 GLU B N 1
ATOM 2288 C CA . GLU B 1 65 ? -11.281 15.953 12.43 1 66.94 65 GLU B CA 1
ATOM 2289 C C . GLU B 1 65 ? -9.789 16.172 12.641 1 66.94 65 GLU B C 1
ATOM 2291 O O . GLU B 1 65 ? -9.336 16.406 13.758 1 66.94 65 GLU B O 1
ATOM 2296 N N . MET B 1 66 ? -9.164 16.078 11.625 1 73.25 66 MET B N 1
ATOM 2297 C CA . MET B 1 66 ? -7.711 16.156 11.742 1 73.25 66 MET B CA 1
ATOM 2298 C C . MET B 1 66 ? -7.246 17.609 11.828 1 73.25 66 MET B C 1
ATOM 2300 O O . MET B 1 66 ? -6.133 17.875 12.273 1 73.25 66 MET B O 1
ATOM 2304 N N . ASN B 1 67 ? -8.117 18.469 11.547 1 77.25 67 ASN B N 1
ATOM 2305 C CA . ASN B 1 67 ? -7.82 19.891 11.602 1 77.25 67 ASN B CA 1
ATOM 2306 C C . ASN B 1 67 ? -6.438 20.203 11.039 1 77.25 67 ASN B C 1
ATOM 2308 O O . ASN B 1 67 ? -5.656 20.922 11.664 1 77.25 67 ASN B O 1
ATOM 2312 N N . LEU B 1 68 ? -6.121 19.5 9.984 1 83.12 68 LEU B N 1
ATOM 2313 C CA . LEU B 1 68 ? -4.805 19.672 9.383 1 83.12 68 LEU B CA 1
ATOM 2314 C C . LEU B 1 68 ? -4.582 21.125 8.961 1 83.12 68 LEU B C 1
ATOM 2316 O O . LEU B 1 68 ? -3.445 21.594 8.945 1 83.12 68 LEU B O 1
ATOM 2320 N N . GLY B 1 69 ? -5.676 21.75 8.703 1 80.44 69 GLY B N 1
ATOM 2321 C CA . GLY B 1 69 ? -5.605 23.156 8.305 1 80.44 69 GLY B CA 1
ATOM 2322 C C . GLY B 1 69 ? -5.078 24.062 9.406 1 80.44 69 GLY B C 1
ATOM 2323 O O . GLY B 1 69 ? -4.688 25.203 9.148 1 80.44 69 GLY B O 1
ATOM 2324 N N . SER B 1 70 ? -5.039 23.547 10.586 1 83.06 70 SER B N 1
ATOM 2325 C CA . SER B 1 70 ? -4.555 24.344 11.703 1 83.06 70 SER B CA 1
ATOM 2326 C C . SER B 1 70 ? -3.029 24.359 11.75 1 83.06 70 SER B C 1
ATOM 2328 O O . SER B 1 70 ? -2.434 25.188 12.453 1 83.06 70 SER B O 1
ATOM 2330 N N . ILE B 1 71 ? -2.408 23.5 11.109 1 88.31 71 ILE B N 1
ATOM 2331 C CA . ILE B 1 71 ? -0.952 23.484 11.031 1 88.31 71 ILE B CA 1
ATOM 2332 C C . ILE B 1 71 ? -0.481 24.609 10.094 1 88.31 71 ILE B C 1
ATOM 2334 O O . ILE B 1 71 ? -0.723 24.547 8.883 1 88.31 71 ILE B O 1
ATOM 2338 N N . ARG B 1 72 ? 0.16 25.5 10.648 1 85.5 72 ARG B N 1
ATOM 2339 C CA . ARG B 1 72 ? 0.563 26.688 9.906 1 85.5 72 ARG B CA 1
ATOM 2340 C C . ARG B 1 72 ? 1.45 26.312 8.719 1 85.5 72 ARG B C 1
ATOM 2342 O O . ARG B 1 72 ? 2.439 25.594 8.875 1 85.5 72 ARG B O 1
ATOM 2349 N N . GLY B 1 73 ? 1.042 26.719 7.562 1 83.88 73 GLY B N 1
ATOM 2350 C CA . GLY B 1 73 ? 1.902 26.625 6.395 1 83.88 73 GLY B CA 1
ATOM 2351 C C . GLY B 1 73 ? 1.851 25.25 5.734 1 83.88 73 GLY B C 1
ATOM 2352 O O . GLY B 1 73 ? 2.596 24.984 4.789 1 83.88 73 GLY B O 1
ATOM 2353 N N . ILE B 1 74 ? 1.003 24.391 6.238 1 92.38 74 ILE B N 1
ATOM 2354 C CA . ILE B 1 74 ? 0.898 23.062 5.617 1 92.38 74 ILE B CA 1
ATOM 2355 C C . ILE B 1 74 ? 0.259 23.203 4.234 1 92.38 74 ILE B C 1
ATOM 2357 O O . ILE B 1 74 ? -0.677 23.984 4.051 1 92.38 74 ILE B O 1
ATOM 2361 N N . GLU B 1 75 ? 0.828 22.562 3.307 1 93.94 75 GLU B N 1
ATOM 2362 C CA . GLU B 1 75 ? 0.231 22.438 1.98 1 93.94 75 GLU B CA 1
ATOM 2363 C C . GLU B 1 75 ? -0.49 21.109 1.818 1 93.94 75 GLU B C 1
ATOM 2365 O O . GLU B 1 75 ? 0.14 20.047 1.85 1 93.94 75 GLU B O 1
ATOM 2370 N N . LEU B 1 76 ? -1.788 21.188 1.674 1 92.44 76 LEU B N 1
ATOM 2371 C CA . LEU B 1 76 ? -2.621 20.016 1.452 1 92.44 76 LEU B CA 1
ATOM 2372 C C . LEU B 1 76 ? -2.975 19.875 -0.023 1 92.44 76 LEU B C 1
ATOM 2374 O O . LEU B 1 76 ? -3.484 20.812 -0.639 1 92.44 76 LEU B O 1
ATOM 2378 N N . LYS B 1 77 ? -2.701 18.688 -0.521 1 93.62 77 LYS B N 1
ATOM 2379 C CA . LYS B 1 77 ? -2.898 18.484 -1.952 1 93.62 77 LYS B CA 1
ATOM 2380 C C . LYS B 1 77 ? -3.643 17.172 -2.219 1 93.62 77 LYS B C 1
ATOM 2382 O O . LYS B 1 77 ? -3.408 16.172 -1.542 1 93.62 77 LYS B O 1
ATOM 2387 N N . TYR B 1 78 ? -4.465 17.297 -3.242 1 92.5 78 TYR B N 1
ATOM 2388 C CA . TYR B 1 78 ? -5.301 16.172 -3.613 1 92.5 78 TYR B CA 1
ATOM 2389 C C . TYR B 1 78 ? -4.863 15.578 -4.949 1 92.5 78 TYR B C 1
ATOM 2391 O O . TYR B 1 78 ? -4.621 16.312 -5.91 1 92.5 78 TYR B O 1
ATOM 2399 N N . LEU B 1 79 ? -4.73 14.281 -4.957 1 94.06 79 LEU B N 1
ATOM 2400 C CA . LEU B 1 79 ? -4.465 13.578 -6.207 1 94.06 79 LEU B CA 1
ATOM 2401 C C . LEU B 1 79 ? -5.297 12.297 -6.297 1 94.06 79 LEU B C 1
ATOM 2403 O O . LEU B 1 79 ? -5.098 11.367 -5.516 1 94.06 79 LEU B O 1
ATOM 2407 N N . GLU B 1 80 ? -6.102 12.125 -7.273 1 89.06 80 GLU B N 1
ATOM 2408 C CA . GLU B 1 80 ? -7.121 11.094 -7.391 1 89.06 80 GLU B CA 1
ATOM 2409 C C . GLU B 1 80 ? -6.496 9.719 -7.59 1 89.06 80 GLU B C 1
ATOM 2411 O O . GLU B 1 80 ? -6.965 8.727 -7.027 1 89.06 80 GLU B O 1
ATOM 2416 N N . ASN B 1 81 ? -5.484 9.578 -8.352 1 92.75 81 ASN B N 1
ATOM 2417 C CA . ASN B 1 81 ? -4.93 8.273 -8.688 1 92.75 81 ASN B CA 1
ATOM 2418 C C . ASN B 1 81 ? -3.713 7.941 -7.832 1 92.75 81 ASN B C 1
ATOM 2420 O O . ASN B 1 81 ? -2.789 7.27 -8.297 1 92.75 81 ASN B O 1
ATOM 2424 N N . LEU B 1 82 ? -3.725 8.422 -6.633 1 95.31 82 LEU B N 1
ATOM 2425 C CA . LEU B 1 82 ? -2.605 8.211 -5.723 1 95.31 82 LEU B CA 1
ATOM 2426 C C . LEU B 1 82 ? -2.773 6.902 -4.953 1 95.31 82 LEU B C 1
ATOM 2428 O O . LEU B 1 82 ? -3.814 6.672 -4.332 1 95.31 82 LEU B O 1
ATOM 2432 N N . HIS B 1 83 ? -1.687 6.043 -4.941 1 94.81 83 HIS B N 1
ATOM 2433 C CA . HIS B 1 83 ? -1.676 4.844 -4.113 1 94.81 83 HIS B CA 1
ATOM 2434 C C . HIS B 1 83 ? -0.318 4.648 -3.445 1 94.81 83 HIS B C 1
ATOM 2436 O O . HIS B 1 83 ? -0.192 3.861 -2.504 1 94.81 83 HIS B O 1
ATOM 2442 N N . ALA B 1 84 ? 0.63 5.449 -3.891 1 97.56 84 ALA B N 1
ATOM 2443 C CA . ALA B 1 84 ? 1.973 5.383 -3.32 1 97.56 84 ALA B CA 1
ATOM 2444 C C . ALA B 1 84 ? 1.969 5.828 -1.86 1 97.56 84 ALA B C 1
ATOM 2446 O O . ALA B 1 84 ? 1.174 6.688 -1.469 1 97.56 84 ALA B O 1
ATOM 2447 N N . LYS B 1 85 ? 2.793 5.203 -1.029 1 97.25 85 LYS B N 1
ATOM 2448 C CA . LYS B 1 85 ? 3.164 5.672 0.303 1 97.25 85 LYS B CA 1
ATOM 2449 C C . LYS B 1 85 ? 4.648 6.023 0.367 1 97.25 85 LYS B C 1
ATOM 2451 O O . LYS B 1 85 ? 5.504 5.152 0.218 1 97.25 85 LYS B O 1
ATOM 2456 N N . CYS B 1 86 ? 4.875 7.238 0.537 1 98.81 86 CYS B N 1
ATOM 2457 C CA . CYS B 1 86 ? 6.234 7.754 0.603 1 98.81 86 CYS B CA 1
ATOM 2458 C C . CYS B 1 86 ? 6.34 8.891 1.614 1 98.81 86 CYS B C 1
ATOM 2460 O O . CYS B 1 86 ? 5.598 9.867 1.533 1 98.81 86 CYS B O 1
ATOM 2462 N N . TYR B 1 87 ? 7.25 8.781 2.553 1 98.81 87 TYR B N 1
ATOM 2463 C CA . TYR B 1 87 ? 7.484 9.773 3.594 1 98.81 87 TYR B CA 1
ATOM 2464 C C . TYR B 1 87 ? 8.945 10.211 3.611 1 98.81 87 TYR B C 1
ATOM 2466 O O . TYR B 1 87 ? 9.844 9.375 3.691 1 98.81 87 TYR B O 1
ATOM 2474 N N . MET B 1 88 ? 9.133 11.539 3.477 1 98.62 88 MET B N 1
ATOM 2475 C CA . MET B 1 88 ? 10.539 11.906 3.361 1 98.62 88 MET B CA 1
ATOM 2476 C C . MET B 1 88 ? 10.781 13.305 3.922 1 98.62 88 MET B C 1
ATOM 2478 O O . MET B 1 88 ? 9.844 14.094 4.066 1 98.62 88 MET B O 1
ATOM 2482 N N . ASN B 1 89 ? 11.977 13.578 4.367 1 98.75 89 ASN B N 1
ATOM 2483 C CA . ASN B 1 89 ? 12.555 14.891 4.629 1 98.75 89 ASN B CA 1
ATOM 2484 C C . ASN B 1 89 ? 13.836 15.109 3.838 1 98.75 89 ASN B C 1
ATOM 2486 O O . ASN B 1 89 ? 14.078 14.422 2.84 1 98.75 89 ASN B O 1
ATOM 2490 N N . GLU B 1 90 ? 14.617 16.109 4.145 1 98.38 90 GLU B N 1
ATOM 2491 C CA . GLU B 1 90 ? 15.781 16.469 3.346 1 98.38 90 GLU B CA 1
ATOM 2492 C C . GLU B 1 90 ? 16.859 15.398 3.42 1 98.38 90 GLU B C 1
ATOM 2494 O O . GLU B 1 90 ? 17.766 15.367 2.582 1 98.38 90 GLU B O 1
ATOM 2499 N N . SER B 1 91 ? 16.719 14.438 4.383 1 98.12 91 SER B N 1
ATOM 2500 C CA . SER B 1 91 ? 17.828 13.516 4.609 1 98.12 91 SER B CA 1
ATOM 2501 C C . SER B 1 91 ? 17.406 12.07 4.359 1 98.12 91 SER B C 1
ATOM 2503 O O . SER B 1 91 ? 18.25 11.211 4.078 1 98.12 91 SER B O 1
ATOM 2505 N N . THR B 1 92 ? 16.094 11.859 4.441 1 98.38 92 THR B N 1
ATOM 2506 C CA . THR B 1 92 ? 15.648 10.469 4.422 1 98.38 92 THR B CA 1
ATOM 2507 C C . THR B 1 92 ? 14.375 10.328 3.604 1 98.38 92 THR B C 1
ATOM 2509 O O . THR B 1 92 ? 13.547 11.242 3.57 1 98.38 92 THR B O 1
ATOM 2512 N N . ALA B 1 93 ? 14.273 9.211 2.914 1 98.75 93 ALA B N 1
ATOM 2513 C CA . ALA B 1 93 ? 13.062 8.836 2.199 1 98.75 93 ALA B CA 1
ATOM 2514 C C . ALA B 1 93 ? 12.648 7.402 2.529 1 98.75 93 ALA B C 1
ATOM 2516 O O . ALA B 1 93 ? 13.5 6.504 2.578 1 98.75 93 ALA B O 1
ATOM 2517 N N . LEU B 1 94 ? 11.391 7.23 2.793 1 98.75 94 LEU B N 1
ATOM 2518 C CA . LEU B 1 94 ? 10.828 5.926 3.113 1 98.75 94 LEU B CA 1
ATOM 2519 C C . LEU B 1 94 ? 9.75 5.535 2.104 1 98.75 94 LEU B C 1
ATOM 2521 O O . LEU B 1 94 ? 8.75 6.242 1.951 1 98.75 94 LEU B O 1
ATOM 2525 N N . ILE B 1 95 ? 9.977 4.488 1.338 1 98.75 95 ILE B N 1
ATOM 2526 C CA . ILE B 1 95 ? 8.961 3.834 0.516 1 98.75 95 ILE B CA 1
ATOM 2527 C C . ILE B 1 95 ? 8.391 2.631 1.261 1 98.75 95 ILE B C 1
ATOM 2529 O O . ILE B 1 95 ? 9.133 1.752 1.699 1 98.75 95 ILE B O 1
ATOM 2533 N N . THR B 1 96 ? 7.078 2.611 1.41 1 98.12 96 THR B N 1
ATOM 2534 C CA . THR B 1 96 ? 6.52 1.589 2.289 1 98.12 96 THR B CA 1
ATOM 2535 C C . THR B 1 96 ? 5.094 1.238 1.872 1 98.12 96 THR B C 1
ATOM 2537 O O . THR B 1 96 ? 4.52 1.889 0.996 1 98.12 96 THR B O 1
ATOM 2540 N N . SER B 1 97 ? 4.656 0.122 2.422 1 96.38 97 SER B N 1
ATOM 2541 C CA . SER B 1 97 ? 3.262 -0.264 2.248 1 96.38 97 SER 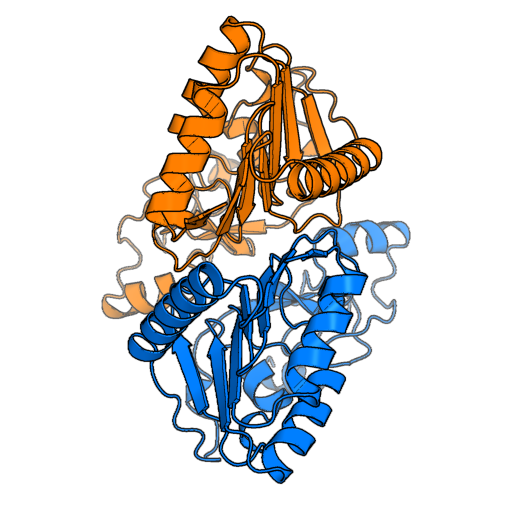B CA 1
ATOM 2542 C C . SER B 1 97 ? 2.371 0.405 3.289 1 96.38 97 SER B C 1
ATOM 2544 O O . SER B 1 97 ? 1.146 0.428 3.145 1 96.38 97 SER B O 1
ATOM 2546 N N . MET B 1 98 ? 2.928 1.057 4.324 1 95.75 98 MET B N 1
ATOM 2547 C CA . MET B 1 98 ? 2.174 1.509 5.488 1 95.75 98 MET B CA 1
ATOM 2548 C C . MET B 1 98 ? 1.566 2.885 5.246 1 95.75 98 MET B C 1
ATOM 2550 O O . MET B 1 98 ? 2.256 3.801 4.793 1 95.75 98 MET B O 1
ATOM 2554 N N . ASN B 1 99 ? 0.275 2.973 5.551 1 92.06 99 ASN B N 1
ATOM 2555 C CA . ASN B 1 99 ? -0.386 4.273 5.605 1 92.06 99 ASN B CA 1
ATOM 2556 C C . ASN B 1 99 ? -0.064 5.012 6.902 1 92.06 99 ASN B C 1
ATOM 2558 O O . ASN B 1 99 ? 0.662 4.496 7.75 1 92.06 99 ASN B O 1
ATOM 2562 N N . LEU B 1 100 ? -0.621 6.238 7.062 1 92.38 100 LEU B N 1
ATOM 2563 C CA . LEU B 1 100 ? -0.261 7.078 8.195 1 92.38 100 LEU B CA 1
ATOM 2564 C C . LEU B 1 100 ? -1.202 6.832 9.375 1 92.38 100 LEU B C 1
ATOM 2566 O O . LEU B 1 100 ? -1.056 7.449 10.43 1 92.38 100 LEU B O 1
ATOM 2570 N N . TYR B 1 101 ? -2.078 5.898 9.195 1 81.19 101 TYR B N 1
ATOM 2571 C CA . TYR B 1 101 ? -3.045 5.629 10.25 1 81.19 101 TYR B CA 1
ATOM 2572 C C . TYR B 1 101 ? -2.469 4.676 11.289 1 81.19 101 TYR B C 1
ATOM 2574 O O . TYR B 1 101 ? -1.708 3.766 10.953 1 81.19 101 TYR B O 1
ATOM 2582 N N . ASP B 1 102 ? -2.936 4.855 12.484 1 71.56 102 ASP B N 1
ATOM 2583 C CA . ASP B 1 102 ? -2.443 4.086 13.625 1 71.56 102 ASP B CA 1
ATOM 2584 C C . ASP B 1 102 ? -2.664 2.59 13.414 1 71.56 102 ASP B C 1
ATOM 2586 O O . ASP B 1 102 ? -1.808 1.776 13.766 1 71.56 102 ASP B O 1
ATOM 2590 N N . ALA B 1 103 ? -3.721 2.279 12.914 1 71 103 ALA B N 1
ATOM 2591 C CA . ALA B 1 103 ? -4.07 0.866 12.781 1 71 103 ALA B CA 1
ATOM 2592 C C . ALA B 1 103 ? -3.088 0.139 11.867 1 71 103 ALA B C 1
ATOM 2594 O O . ALA B 1 103 ? -2.992 -1.09 11.906 1 71 103 ALA B O 1
ATOM 2595 N N . SER B 1 104 ? -2.264 0.833 11.219 1 77.62 104 SER B N 1
ATOM 2596 C CA . SER B 1 104 ? -1.304 0.245 10.289 1 77.62 104 SER B CA 1
ATOM 2597 C C . SER B 1 104 ? -0.184 -0.475 11.039 1 77.62 104 SER B C 1
ATOM 2599 O O . SER B 1 104 ? 0.458 -1.372 10.484 1 77.62 104 SER B O 1
ATOM 2601 N N . GLU B 1 105 ? -0.07 -0.179 12.25 1 81.94 105 GLU B N 1
ATOM 2602 C CA . GLU B 1 105 ? 1.029 -0.754 13.016 1 81.94 105 GLU B CA 1
ATOM 2603 C C . GLU B 1 105 ? 0.765 -2.221 13.344 1 81.94 105 GLU B C 1
ATOM 2605 O O . GLU B 1 105 ? 1.688 -2.961 13.695 1 81.94 105 GLU B O 1
ATOM 2610 N N . ASN B 1 106 ? -0.44 -2.613 13.203 1 86.12 106 ASN B N 1
ATOM 2611 C CA . ASN B 1 106 ? -0.798 -3.99 13.523 1 86.12 106 ASN B CA 1
ATOM 2612 C C . ASN B 1 106 ? -0.78 -4.879 12.289 1 86.12 106 ASN B C 1
ATOM 2614 O O . ASN B 1 106 ? -0.956 -6.094 12.383 1 86.12 106 ASN B O 1
ATOM 2618 N N . ASN B 1 107 ? -0.5 -4.289 11.242 1 92.5 107 ASN B N 1
ATOM 2619 C CA . ASN B 1 107 ? -0.431 -5.035 9.992 1 92.5 107 ASN B CA 1
ATOM 2620 C C . ASN B 1 107 ? 0.991 -5.504 9.695 1 92.5 107 ASN B C 1
ATOM 2622 O O . ASN B 1 107 ? 1.951 -4.988 10.273 1 92.5 107 ASN B O 1
ATOM 2626 N N . ARG B 1 108 ? 1.069 -6.598 8.922 1 96.56 108 ARG B N 1
ATOM 2627 C CA . ARG B 1 108 ? 2.348 -6.871 8.273 1 96.56 108 ARG B CA 1
ATOM 2628 C C . ARG B 1 108 ? 2.633 -5.852 7.176 1 96.56 108 ARG B C 1
ATOM 2630 O O . ARG B 1 108 ? 1.865 -5.73 6.219 1 96.56 108 ARG B O 1
ATOM 2637 N N . GLU B 1 109 ? 3.682 -5.152 7.363 1 97.56 109 GLU B N 1
ATOM 2638 C CA . GLU B 1 109 ? 4.117 -4.105 6.445 1 97.56 109 GLU B CA 1
ATOM 2639 C C . GLU B 1 109 ? 5.578 -4.293 6.043 1 97.56 109 GLU B C 1
ATOM 2641 O O . GLU B 1 109 ? 6.352 -4.922 6.77 1 97.56 109 GLU B O 1
ATOM 2646 N N . MET B 1 110 ? 5.922 -3.754 4.922 1 98.38 110 MET B N 1
ATOM 2647 C CA . MET B 1 110 ? 7.316 -3.697 4.48 1 98.38 110 MET B CA 1
ATOM 2648 C C . MET B 1 110 ? 7.668 -2.305 3.971 1 98.38 110 MET B C 1
ATOM 2650 O O . MET B 1 110 ? 6.82 -1.614 3.402 1 98.38 110 MET B O 1
ATOM 2654 N N . GLY B 1 111 ? 8.859 -1.895 4.188 1 98.5 111 GLY B N 1
ATOM 2655 C CA . GLY B 1 111 ? 9.359 -0.624 3.688 1 98.5 111 GLY B CA 1
ATOM 2656 C C . GLY B 1 111 ? 10.867 -0.606 3.5 1 98.5 111 GLY B C 1
ATOM 2657 O O . GLY B 1 111 ? 11.57 -1.454 4.047 1 98.5 111 GLY B O 1
ATOM 2658 N N . ILE B 1 112 ? 11.336 0.284 2.689 1 98.69 112 ILE B N 1
ATOM 2659 C CA . ILE B 1 112 ? 12.758 0.529 2.461 1 98.69 112 ILE B CA 1
ATOM 2660 C C . ILE B 1 112 ? 13.094 1.984 2.785 1 98.69 112 ILE B C 1
ATOM 2662 O O . ILE B 1 112 ? 12.438 2.902 2.281 1 98.69 112 ILE B O 1
ATOM 2666 N N . LEU B 1 113 ? 14.055 2.129 3.615 1 98.62 113 LEU B N 1
ATOM 2667 C CA . LEU B 1 113 ? 14.547 3.443 4.016 1 98.62 113 LEU B CA 1
ATOM 2668 C C . LEU B 1 113 ? 15.797 3.816 3.227 1 98.62 113 LEU B C 1
ATOM 2670 O O . LEU B 1 113 ? 16.734 3.029 3.143 1 98.62 113 LEU B O 1
ATOM 2674 N N . LEU B 1 114 ? 15.75 4.992 2.682 1 98.38 114 LEU B N 1
ATOM 2675 C CA . LEU B 1 114 ? 16.875 5.527 1.932 1 98.38 114 LEU B CA 1
ATOM 2676 C C . LEU B 1 114 ? 17.453 6.766 2.615 1 98.38 114 LEU B C 1
ATOM 2678 O O . LEU B 1 114 ? 16.703 7.57 3.174 1 98.38 114 LEU B O 1
ATOM 2682 N N . ASN B 1 115 ? 18.688 6.891 2.52 1 97.31 115 ASN B N 1
ATOM 2683 C CA . ASN B 1 115 ? 19.375 8.078 3.016 1 97.31 115 ASN B CA 1
ATOM 2684 C C . ASN B 1 115 ? 19.938 8.914 1.874 1 97.31 115 ASN B C 1
ATOM 2686 O O . ASN B 1 115 ? 20.484 8.367 0.91 1 97.31 115 ASN B O 1
ATOM 2690 N N . SER B 1 116 ? 19.875 10.18 2.043 1 96.94 116 SER B N 1
ATOM 2691 C CA . SER B 1 116 ? 20.266 11.094 0.978 1 96.94 116 SER B CA 1
ATOM 2692 C C . SER B 1 116 ? 21.766 11.062 0.746 1 96.94 116 SER B C 1
ATOM 2694 O O . SER B 1 116 ? 22.25 11.516 -0.292 1 96.94 116 SER B O 1
ATOM 2696 N N . THR B 1 117 ? 22.547 10.531 1.629 1 95.62 117 THR B N 1
ATOM 2697 C CA . THR B 1 117 ? 24 10.477 1.5 1 95.62 117 THR B CA 1
ATOM 2698 C C . THR B 1 117 ? 24.453 9.102 1.026 1 95.62 117 THR B C 1
ATOM 2700 O O . THR B 1 117 ? 25.062 8.969 -0.041 1 95.62 117 THR B O 1
ATOM 2703 N N . ASP B 1 118 ? 24.062 8.031 1.676 1 93.38 118 ASP B N 1
ATOM 2704 C CA . ASP B 1 118 ? 24.531 6.68 1.395 1 93.38 118 ASP B CA 1
ATOM 2705 C C . ASP B 1 118 ? 23.812 6.086 0.184 1 93.38 118 ASP B C 1
ATOM 2707 O O . ASP B 1 118 ? 24.328 5.172 -0.463 1 93.38 118 ASP B O 1
ATOM 2711 N N . SER B 1 119 ? 22.609 6.566 -0.092 1 94.81 119 SER B N 1
ATOM 2712 C CA . SER B 1 119 ? 21.828 6.121 -1.233 1 94.81 119 SER B CA 1
ATOM 2713 C C . SER B 1 119 ? 21.359 7.297 -2.084 1 94.81 119 SER B C 1
ATOM 2715 O O . SER B 1 119 ? 20.188 7.375 -2.465 1 94.81 119 SER B O 1
ATOM 2717 N N . ALA B 1 120 ? 22.281 8.133 -2.418 1 96.19 120 ALA B N 1
ATOM 2718 C CA . ALA B 1 120 ? 21.984 9.445 -2.996 1 96.19 120 ALA B CA 1
ATOM 2719 C C . ALA B 1 120 ? 21.219 9.305 -4.309 1 96.19 120 ALA B C 1
ATOM 2721 O O . ALA B 1 120 ? 20.25 10.023 -4.543 1 96.19 120 ALA B O 1
ATOM 2722 N N . ASP B 1 121 ? 21.672 8.375 -5.141 1 96.75 121 ASP B N 1
ATOM 2723 C CA . ASP B 1 121 ? 21.047 8.219 -6.449 1 96.75 121 ASP B CA 1
ATOM 2724 C C . ASP B 1 121 ? 19.594 7.785 -6.309 1 96.75 121 ASP B C 1
ATOM 2726 O O . ASP B 1 121 ? 18.703 8.375 -6.922 1 96.75 121 ASP B O 1
ATOM 2730 N N . LEU B 1 122 ? 19.344 6.809 -5.492 1 97.62 122 LEU B N 1
ATOM 2731 C CA . LEU B 1 122 ? 17.984 6.316 -5.285 1 97.62 122 LEU B CA 1
ATOM 2732 C C . LEU B 1 122 ? 17.125 7.363 -4.59 1 97.62 122 LEU B C 1
ATOM 2734 O O . LEU B 1 122 ? 15.961 7.555 -4.953 1 97.62 122 LEU B O 1
ATOM 2738 N N . TYR B 1 123 ? 17.75 8 -3.635 1 98.31 123 TYR B N 1
ATOM 2739 C CA . TYR B 1 123 ? 17.031 9.07 -2.951 1 98.31 123 TYR B CA 1
ATOM 2740 C C . TYR B 1 123 ? 16.562 10.125 -3.941 1 98.31 123 TYR B C 1
ATOM 2742 O O . TYR B 1 123 ? 15.414 10.578 -3.873 1 98.31 123 TYR B O 1
ATOM 2750 N N . GLN B 1 124 ? 17.406 10.508 -4.84 1 98.38 124 GLN B N 1
ATOM 2751 C CA . GLN B 1 124 ? 17.062 11.547 -5.809 1 98.38 124 GLN B CA 1
ATOM 2752 C C . GLN B 1 124 ? 15.961 11.078 -6.75 1 98.38 124 GLN B C 1
ATOM 2754 O O . GLN B 1 124 ? 15.109 11.867 -7.152 1 98.38 124 GLN B O 1
ATOM 2759 N N . LYS B 1 125 ? 16 9.844 -7.129 1 98.5 125 LYS B N 1
ATOM 2760 C CA . LYS B 1 125 ? 14.945 9.312 -7.984 1 98.5 125 LYS B CA 1
ATOM 2761 C C . LYS B 1 125 ? 13.602 9.336 -7.27 1 98.5 125 LYS B C 1
ATOM 2763 O O . LYS B 1 125 ? 12.578 9.68 -7.867 1 98.5 125 LYS B O 1
ATOM 2768 N N . VAL B 1 126 ? 13.594 9 -5.988 1 98.69 126 VAL B N 1
ATOM 2769 C CA . VAL B 1 126 ? 12.375 9.055 -5.188 1 98.69 126 VAL B CA 1
ATOM 2770 C C . VAL B 1 126 ? 11.891 10.5 -5.082 1 98.69 126 VAL B C 1
ATOM 2772 O O . VAL B 1 126 ? 10.703 10.773 -5.246 1 98.69 126 VAL B O 1
ATOM 2775 N N . ARG B 1 127 ? 12.82 11.359 -4.844 1 98.56 127 ARG B N 1
ATOM 2776 C CA . ARG B 1 127 ? 12.484 12.773 -4.723 1 98.56 127 ARG B CA 1
ATOM 2777 C C . ARG B 1 127 ? 11.867 13.305 -6.016 1 98.56 127 ARG B C 1
ATOM 2779 O O . ARG B 1 127 ? 10.891 14.062 -5.984 1 98.56 127 ARG B O 1
ATOM 2786 N N . ARG B 1 128 ? 12.422 12.922 -7.078 1 98.5 128 ARG B N 1
ATOM 2787 C CA . ARG B 1 128 ? 11.891 13.359 -8.367 1 98.5 128 ARG B CA 1
ATOM 2788 C C . ARG B 1 128 ? 10.461 12.867 -8.57 1 98.5 128 ARG B C 1
ATOM 2790 O O . ARG B 1 128 ? 9.609 13.609 -9.055 1 98.5 128 ARG B O 1
ATOM 2797 N N . GLU B 1 129 ? 10.211 11.617 -8.227 1 98.69 129 GLU B N 1
ATOM 2798 C CA . GLU B 1 129 ? 8.852 11.102 -8.336 1 98.69 129 GLU B CA 1
ATOM 2799 C C . GLU B 1 129 ? 7.91 11.812 -7.367 1 98.69 129 GLU B C 1
ATOM 2801 O O . GLU B 1 129 ? 6.766 12.125 -7.715 1 98.69 129 GLU B O 1
ATOM 2806 N N . ALA B 1 130 ? 8.352 12.062 -6.164 1 98.69 130 ALA B N 1
ATOM 2807 C CA . ALA B 1 130 ? 7.559 12.828 -5.203 1 98.69 130 ALA B CA 1
ATOM 2808 C C . ALA B 1 130 ? 7.203 14.203 -5.754 1 98.69 130 ALA B C 1
ATOM 2810 O O . ALA B 1 130 ? 6.055 14.641 -5.656 1 98.69 130 ALA B O 1
ATOM 2811 N N . ASP B 1 131 ? 8.164 14.836 -6.367 1 98.56 131 ASP B N 1
ATOM 2812 C CA . ASP B 1 131 ? 7.934 16.141 -6.965 1 98.56 131 ASP B CA 1
ATOM 2813 C C . ASP B 1 131 ? 6.914 16.062 -8.102 1 98.56 131 ASP B C 1
ATOM 2815 O O . ASP B 1 131 ? 6.086 16.953 -8.266 1 98.56 131 ASP B O 1
ATOM 2819 N N . SER B 1 132 ? 7.055 15.07 -8.875 1 98.62 132 SER B N 1
ATOM 2820 C CA . SER B 1 132 ? 6.094 14.859 -9.953 1 98.62 132 SER B CA 1
ATOM 2821 C C . SER B 1 132 ? 4.68 14.695 -9.414 1 98.62 132 SER B C 1
ATOM 2823 O O . SER B 1 132 ? 3.732 15.273 -9.953 1 98.62 132 SER B O 1
ATOM 2825 N N . ILE B 1 133 ? 4.543 13.938 -8.328 1 98.5 133 ILE B N 1
ATOM 2826 C CA . ILE B 1 133 ? 3.254 13.711 -7.688 1 98.5 133 ILE B CA 1
ATOM 2827 C C . ILE B 1 133 ? 2.709 15.039 -7.156 1 98.5 133 ILE B C 1
ATOM 2829 O O . ILE B 1 133 ? 1.541 15.367 -7.375 1 98.5 133 ILE B O 1
ATOM 2833 N N . ILE B 1 134 ? 3.533 15.75 -6.531 1 98.12 134 ILE B N 1
ATOM 2834 C CA . ILE B 1 134 ? 3.146 17.047 -5.98 1 98.12 134 ILE B CA 1
ATOM 2835 C C . ILE B 1 134 ? 2.691 17.969 -7.105 1 98.12 134 ILE B C 1
ATOM 2837 O O . ILE B 1 134 ? 1.663 18.641 -6.992 1 98.12 134 ILE B O 1
ATOM 2841 N N . ALA B 1 135 ? 3.402 17.938 -8.203 1 98 135 ALA B N 1
ATOM 2842 C CA . ALA B 1 135 ? 3.094 18.812 -9.336 1 98 135 ALA B CA 1
ATOM 2843 C C . ALA B 1 135 ? 1.76 18.438 -9.969 1 98 135 ALA B C 1
ATOM 2845 O O . ALA B 1 135 ? 1.026 19.297 -10.453 1 98 135 ALA B O 1
ATOM 2846 N N . ALA B 1 136 ? 1.409 17.234 -9.961 1 97.12 136 ALA B N 1
ATOM 2847 C CA . ALA B 1 136 ? 0.189 16.734 -10.594 1 97.12 136 ALA B CA 1
ATOM 2848 C C . ALA B 1 136 ? -1.012 16.906 -9.664 1 97.12 136 ALA B C 1
ATOM 2850 O O . ALA B 1 136 ? -2.156 16.719 -10.086 1 97.12 136 ALA B O 1
ATOM 2851 N N . SER B 1 137 ? -0.749 17.156 -8.398 1 96.06 137 SER B N 1
ATOM 2852 C CA . SER B 1 137 ? -1.801 17.234 -7.391 1 96.06 137 SER B CA 1
ATOM 2853 C C . SER B 1 137 ? -2.445 18.609 -7.367 1 96.06 137 SER B C 1
ATOM 2855 O O . SER B 1 137 ? -1.87 19.578 -7.875 1 96.06 137 SER B O 1
ATOM 2857 N N . GLN B 1 138 ? -3.691 18.641 -6.828 1 91.81 138 GLN B N 1
ATOM 2858 C CA . GLN B 1 138 ? -4.434 19.891 -6.703 1 91.81 138 GLN B CA 1
ATOM 2859 C C . GLN B 1 138 ? -4.363 20.438 -5.277 1 91.81 138 GLN B C 1
ATOM 2861 O O . GLN B 1 138 ? -4.695 19.734 -4.324 1 91.81 138 GLN B O 1
ATOM 2866 N N . LYS B 1 139 ? -3.986 21.719 -5.246 1 89.81 139 LYS B N 1
ATOM 2867 C CA . LYS B 1 139 ? -3.916 22.359 -3.936 1 89.81 139 LYS B CA 1
ATOM 2868 C C . LYS B 1 139 ? -5.309 22.578 -3.357 1 89.81 139 LYS B C 1
ATOM 2870 O O . LYS B 1 139 ? -6.223 23 -4.07 1 89.81 139 LYS B O 1
ATOM 2875 N N . LEU B 1 140 ? -5.445 22.078 -2.123 1 80.81 140 LEU B N 1
ATOM 2876 C CA . LEU B 1 140 ? -6.699 22.359 -1.433 1 80.81 140 LEU B CA 1
ATOM 2877 C C . LEU B 1 140 ? -6.617 23.672 -0.674 1 80.81 140 LEU B C 1
ATOM 2879 O O . LEU B 1 140 ? -5.59 23.984 -0.07 1 80.81 140 LEU B O 1
ATOM 2883 N N . ASN B 1 141 ? -7.512 24.656 -1.1 1 58.66 141 ASN B N 1
ATOM 2884 C CA . ASN B 1 141 ? -7.535 25.922 -0.388 1 58.66 141 ASN B CA 1
ATOM 2885 C C . ASN B 1 141 ? -8.016 25.75 1.05 1 58.66 141 ASN B C 1
ATOM 2887 O O . ASN B 1 141 ? -9.094 25.203 1.287 1 58.66 141 ASN B O 1
ATOM 2891 N N . THR B 1 142 ? -7.227 25.469 2.002 1 51.09 142 THR B N 1
ATOM 2892 C CA . THR B 1 142 ? -7.574 25.359 3.414 1 51.09 142 THR B CA 1
ATOM 2893 C C . THR B 1 142 ? -8.266 26.625 3.902 1 51.09 142 THR B C 1
ATOM 2895 O O . THR B 1 142 ? -8.25 26.922 5.098 1 51.09 142 THR B O 1
ATOM 2898 N N . PHE B 1 143 ? -8.758 27.578 3.221 1 39.31 143 PHE B N 1
ATOM 2899 C CA . PHE B 1 143 ? -9.539 28.578 3.945 1 39.31 143 PHE B CA 1
ATOM 2900 C C . PHE B 1 143 ? -10.523 27.891 4.898 1 39.31 143 PHE B C 1
ATOM 2902 O O . PHE B 1 143 ? -11.062 26.828 4.59 1 39.31 143 PHE B O 1
ATOM 2909 N N . ILE B 1 144 ? -10.445 28.078 6.199 1 35.34 144 ILE B N 1
ATOM 2910 C CA . ILE B 1 144 ? -11.391 27.906 7.297 1 35.34 144 ILE B CA 1
ATOM 2911 C C . ILE B 1 144 ? -12.82 28.062 6.785 1 35.34 144 ILE B C 1
ATOM 2913 O O . ILE B 1 144 ? -13.711 28.453 7.539 1 35.34 144 ILE B O 1
ATOM 2917 N N . ARG B 1 145 ? -13.164 28.438 5.641 1 32.19 145 ARG B N 1
ATOM 2918 C CA . ARG B 1 145 ? -14.617 28.484 5.473 1 32.19 145 ARG B CA 1
ATOM 2919 C C . ARG B 1 145 ? -15.266 27.172 5.91 1 32.19 145 ARG B C 1
ATOM 2921 O O . ARG B 1 145 ? -14.617 26.125 5.914 1 32.19 145 ARG B O 1
ATOM 2928 N N . SER B 1 146 ? -16.609 27.219 6.355 1 31 146 SER B N 1
ATOM 2929 C CA . SER B 1 146 ? -17.578 26.141 6.559 1 31 146 SER B CA 1
ATOM 2930 C C . SER B 1 146 ? -17.328 24.984 5.582 1 31 146 SER B C 1
ATOM 2932 O O . SER B 1 146 ? -17.422 25.172 4.367 1 31 146 SER B O 1
ATOM 2934 N N . ILE B 1 147 ? -16.297 24.359 5.668 1 33.03 147 ILE B N 1
ATOM 2935 C CA . ILE B 1 147 ? -16.156 23.047 5.027 1 33.03 147 ILE B CA 1
ATOM 2936 C C . ILE B 1 147 ? -17.547 22.484 4.715 1 33.03 147 ILE B C 1
ATOM 2938 O O . ILE B 1 147 ? -18 21.547 5.359 1 33.03 147 ILE B O 1
ATOM 2942 N N . LYS B 1 148 ? -18.531 23.234 4.895 1 29.25 148 LYS B N 1
ATOM 2943 C CA . LYS B 1 148 ? -19.891 22.859 4.535 1 29.25 148 LYS B CA 1
ATOM 2944 C C . LYS B 1 148 ? -19.969 22.312 3.113 1 29.25 148 LYS B C 1
ATOM 2946 O O . LYS B 1 148 ? -20.719 21.375 2.836 1 29.25 148 LYS B O 1
ATOM 2951 N N . ASN B 1 149 ? -19.5 23.078 2.215 1 30.48 149 ASN B N 1
ATOM 2952 C CA . ASN B 1 149 ? -19.984 22.75 0.875 1 30.48 149 ASN B CA 1
ATOM 2953 C C . ASN B 1 149 ? -19.312 21.484 0.336 1 30.48 149 ASN B C 1
ATOM 2955 O O . ASN B 1 149 ? -19.562 21.078 -0.8 1 30.48 149 ASN B O 1
ATOM 2959 N N . PHE B 1 150 ? -18.062 21.359 0.75 1 29.48 150 PHE B N 1
ATOM 2960 C CA . PHE B 1 150 ? -17.531 20.172 0.085 1 29.48 150 PHE B CA 1
ATOM 2961 C C . PHE B 1 150 ? -18.172 18.906 0.636 1 29.48 150 PHE B C 1
ATOM 2963 O O . PHE B 1 150 ? -17.656 17.812 0.428 1 29.48 150 PHE B O 1
ATOM 2970 N N . VAL B 1 151 ? -19.031 18.984 1.548 1 30.33 151 VAL B N 1
ATOM 2971 C CA . VAL B 1 151 ? -19.812 17.922 2.139 1 30.33 151 VAL B CA 1
ATOM 2972 C C . VAL B 1 151 ? -20.406 17.047 1.035 1 30.33 151 VAL B C 1
ATOM 2974 O O . VAL B 1 151 ? -21.312 16.25 1.283 1 30.33 151 VAL B O 1
ATOM 2977 N N . LYS B 1 152 ? -20.297 17.516 -0.127 1 29.14 152 LYS B N 1
ATOM 2978 C CA . LYS B 1 152 ? -21.25 16.703 -0.874 1 29.14 152 LYS B CA 1
ATOM 2979 C C . LYS B 1 152 ? -20.969 15.211 -0.683 1 29.14 152 LYS B C 1
ATOM 2981 O O . LYS B 1 152 ? -21.844 14.461 -0.24 1 29.14 152 LYS B O 1
ATOM 2986 N N . ASP B 1 153 ? -20.875 14.383 -1.763 1 30.88 153 ASP B N 1
ATOM 2987 C CA . ASP B 1 153 ? -21.453 13.102 -2.16 1 30.88 153 ASP B CA 1
ATOM 2988 C C . ASP B 1 153 ? -20.578 11.938 -1.689 1 30.88 153 ASP B C 1
ATOM 2990 O O . ASP B 1 153 ? -20.719 10.812 -2.166 1 30.88 153 ASP B O 1
ATOM 2994 N N . VAL B 1 154 ? -19.422 12.086 -1.007 1 32.16 154 VAL B N 1
ATOM 2995 C CA . VAL B 1 154 ? -18.625 10.867 -1.041 1 32.16 154 VAL B CA 1
ATOM 2996 C C . VAL B 1 154 ? -19.125 9.898 0.029 1 32.16 154 VAL B C 1
ATOM 2998 O O . VAL B 1 154 ? -19.203 10.25 1.206 1 32.16 154 VAL B O 1
ATOM 3001 N N . THR B 1 155 ? -19.812 8.812 -0.28 1 43.72 155 THR B N 1
ATOM 3002 C CA . THR B 1 155 ? -20.688 7.777 0.255 1 43.72 155 THR B CA 1
ATOM 3003 C C . THR B 1 155 ? -19.90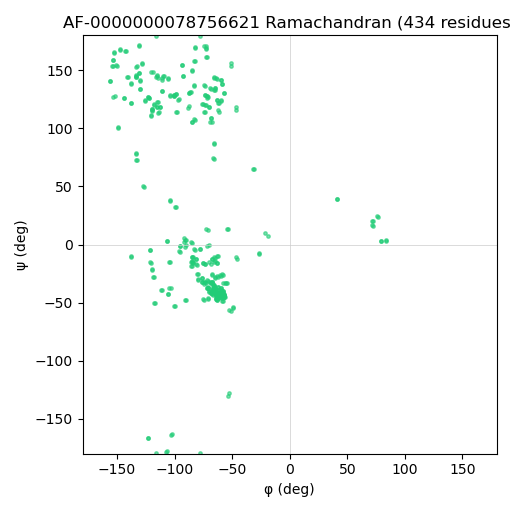6 6.828 1.161 1 43.72 155 THR B C 1
ATOM 3005 O O . THR B 1 155 ? -20.406 5.77 1.535 1 43.72 155 THR B O 1
ATOM 3008 N N . HIS B 1 156 ? -18.672 6.996 1.643 1 51.62 156 HIS B N 1
ATOM 3009 C CA . HIS B 1 156 ? -18.141 5.938 2.49 1 51.62 156 HIS B CA 1
ATOM 3010 C C . HIS B 1 156 ? -18.422 6.211 3.963 1 51.62 156 HIS B C 1
ATOM 3012 O O . HIS B 1 156 ? -18.594 7.367 4.363 1 51.62 156 HIS B O 1
ATOM 3018 N N . ALA B 1 157 ? -18.688 5.062 4.766 1 71.31 157 ALA B N 1
ATOM 3019 C CA . ALA B 1 157 ? -18.812 5.055 6.219 1 71.31 157 ALA B CA 1
ATOM 3020 C C . ALA B 1 157 ? -17.719 4.215 6.863 1 71.31 157 ALA B C 1
ATOM 3022 O O . ALA B 1 157 ? -16.703 3.914 6.227 1 71.31 157 ALA B O 1
ATOM 3023 N N . PHE B 1 158 ? -17.672 4.105 8.25 1 73.81 158 PHE B N 1
ATOM 3024 C CA . PHE B 1 158 ? -16.609 3.459 9.008 1 73.81 158 PHE B CA 1
ATOM 3025 C C . PHE B 1 158 ? -17.156 2.281 9.812 1 73.81 158 PHE B C 1
ATOM 3027 O O . PHE B 1 158 ? -18.281 2.328 10.305 1 73.81 158 PHE B O 1
ATOM 3034 N N . CYS B 1 159 ? -16.172 1.315 9.914 1 78.69 159 CYS B N 1
ATOM 3035 C CA . CYS B 1 159 ? -16.438 0.248 10.875 1 78.69 159 CYS B CA 1
ATOM 3036 C C . CYS B 1 159 ? -16.484 0.791 12.297 1 78.69 159 CYS B C 1
ATOM 3038 O O . CYS B 1 159 ? -15.57 1.51 12.719 1 78.69 159 CYS B O 1
ATOM 3040 N N . ILE B 1 160 ? -17.453 0.437 13.039 1 86.56 160 ILE B N 1
ATOM 3041 C CA . ILE B 1 160 ? -17.641 1.047 14.352 1 86.56 160 ILE B CA 1
ATOM 3042 C C . ILE B 1 160 ? -16.672 0.441 15.359 1 86.56 160 ILE B C 1
ATOM 3044 O O . ILE B 1 160 ? -16.547 0.93 16.484 1 86.56 160 ILE B O 1
ATOM 3048 N N . ARG B 1 161 ? -15.891 -0.573 14.93 1 80.12 161 ARG B N 1
ATOM 3049 C CA . ARG B 1 161 ? -14.945 -1.202 15.852 1 80.12 161 ARG B CA 1
ATOM 3050 C C . ARG B 1 161 ? -13.516 -0.777 15.539 1 80.12 161 ARG B C 1
ATOM 3052 O O . ARG B 1 161 ? -12.758 -0.411 16.438 1 80.12 161 ARG B O 1
ATOM 3059 N N . CYS B 1 162 ? -13.227 -0.75 14.367 1 75.19 162 CYS B N 1
ATOM 3060 C CA . CYS B 1 162 ? -11.82 -0.561 14.047 1 75.19 162 CYS B CA 1
ATOM 3061 C C . CYS B 1 162 ? -11.617 0.681 13.188 1 75.19 162 CYS B C 1
ATOM 3063 O O . CYS B 1 162 ? -10.5 0.967 12.75 1 75.19 162 CYS B O 1
ATOM 3065 N N . ALA B 1 163 ? -12.594 1.308 12.805 1 74.31 163 ALA B N 1
ATOM 3066 C CA . ALA B 1 163 ? -12.609 2.574 12.078 1 74.31 163 ALA B CA 1
ATOM 3067 C C . ALA B 1 163 ? -12.141 2.383 10.641 1 74.31 163 ALA B C 1
ATOM 3069 O O . ALA B 1 163 ? -11.898 3.357 9.922 1 74.31 163 ALA B O 1
ATOM 3070 N N . GLU B 1 164 ? -12.133 1.204 10.211 1 70.5 164 GLU B N 1
ATOM 3071 C CA . GLU B 1 164 ? -11.836 0.959 8.797 1 70.5 164 GLU B CA 1
ATOM 3072 C C . GLU B 1 164 ? -12.906 1.558 7.898 1 70.5 164 GLU B C 1
ATOM 3074 O O . GLU B 1 164 ? -14.102 1.47 8.203 1 70.5 164 GLU B O 1
ATOM 3079 N N . PRO B 1 165 ? -12.555 2.234 6.859 1 66.44 165 PRO B N 1
ATOM 3080 C CA . PRO B 1 165 ? -13.578 2.727 5.93 1 66.44 165 PRO B CA 1
ATOM 3081 C C . PRO B 1 165 ? -14.375 1.599 5.285 1 66.44 165 PRO B C 1
ATOM 3083 O O . PRO B 1 165 ? -13.797 0.64 4.77 1 66.44 165 PRO B O 1
ATOM 3086 N N . ILE B 1 166 ? -15.688 1.706 5.535 1 68.62 166 ILE B N 1
ATOM 3087 C CA . ILE B 1 166 ? -16.641 0.773 4.949 1 68.62 166 ILE B CA 1
ATOM 3088 C C . ILE B 1 166 ? -17.797 1.547 4.305 1 68.62 166 ILE B C 1
ATOM 3090 O O . ILE B 1 166 ? -17.859 2.773 4.41 1 68.62 166 ILE B O 1
ATOM 3094 N N . ALA B 1 167 ? -18.641 0.84 3.576 1 63.53 167 ALA B N 1
ATOM 3095 C CA . ALA B 1 167 ? -19.828 1.473 3.012 1 63.53 167 ALA B CA 1
ATOM 3096 C C . ALA B 1 167 ? -20.766 1.967 4.113 1 63.53 167 ALA B C 1
ATOM 3098 O O . ALA B 1 167 ? -20.906 1.312 5.148 1 63.53 167 ALA B O 1
ATOM 3099 N N . GLU B 1 168 ? -21.328 3.137 3.775 1 64.44 168 GLU B N 1
ATOM 3100 C CA . GLU B 1 168 ? -22.312 3.658 4.734 1 64.44 168 GLU B CA 1
ATOM 3101 C C . GLU B 1 168 ? -23.562 2.789 4.777 1 64.44 168 GLU B C 1
ATOM 3103 O O . GLU B 1 168 ? -24.344 2.76 3.822 1 64.44 168 GLU B O 1
ATOM 3108 N N . ASN B 1 169 ? -23.719 1.996 5.84 1 68.19 169 ASN B N 1
ATOM 3109 C CA . ASN B 1 169 ? -24.891 1.183 6.148 1 68.19 169 ASN B CA 1
ATOM 3110 C C . ASN B 1 169 ? -25.078 1.023 7.652 1 68.19 169 ASN B C 1
ATOM 3112 O O . ASN B 1 169 ? -24.453 0.158 8.273 1 68.19 169 ASN B O 1
ATOM 3116 N N . PRO B 1 170 ? -26.031 1.838 8.156 1 74.44 170 PRO B N 1
ATOM 3117 C CA . PRO B 1 170 ? -26.234 1.772 9.609 1 74.44 170 PRO B CA 1
ATOM 3118 C C . PRO B 1 170 ? -26.719 0.406 10.078 1 74.44 170 PRO B C 1
ATOM 3120 O O . PRO B 1 170 ? -26.609 0.072 11.258 1 74.44 170 PRO B O 1
ATOM 3123 N N . GLU B 1 171 ? -27.203 -0.408 9.148 1 75.38 171 GLU B N 1
ATOM 3124 C CA . GLU B 1 171 ? -27.656 -1.742 9.523 1 75.38 171 GLU B CA 1
ATOM 3125 C C . GLU B 1 171 ? -26.5 -2.736 9.555 1 75.38 171 GLU B C 1
ATOM 3127 O O . GLU B 1 171 ? -26.609 -3.799 10.172 1 75.38 171 GLU B O 1
ATOM 3132 N N . LYS B 1 172 ? -25.406 -2.389 8.906 1 78.12 172 LYS B N 1
ATOM 3133 C CA . LYS B 1 172 ? -24.188 -3.205 8.875 1 78.12 172 LYS B CA 1
ATOM 3134 C C . LYS B 1 172 ? -22.953 -2.359 9.148 1 78.12 172 LYS B C 1
ATOM 3136 O O . LYS B 1 172 ? -22.109 -2.184 8.273 1 78.12 172 LYS B O 1
ATOM 3141 N N . PRO B 1 173 ? -22.734 -1.913 10.383 1 84.75 173 PRO B N 1
ATOM 3142 C CA . PRO B 1 173 ? -21.734 -0.899 10.695 1 84.75 173 PRO B CA 1
ATOM 3143 C C . PRO B 1 173 ? -20.359 -1.506 11.023 1 84.75 173 PRO B C 1
ATOM 3145 O O . PRO B 1 173 ? -19.453 -0.793 11.469 1 84.75 173 PRO B O 1
ATOM 3148 N N . LEU B 1 174 ? -20.172 -2.779 10.922 1 84.62 174 LEU B N 1
ATOM 3149 C CA . LEU B 1 174 ? -18.906 -3.455 11.188 1 84.62 174 LEU B CA 1
ATOM 3150 C C . LEU B 1 174 ? -18.281 -3.969 9.891 1 84.62 174 LEU B C 1
ATOM 3152 O O . LEU B 1 174 ? -19 -4.418 8.992 1 84.62 174 LEU B O 1
ATOM 3156 N N . CYS B 1 175 ? -17 -3.891 9.922 1 76.25 175 CYS B N 1
ATOM 3157 C CA . CYS B 1 175 ? -16.312 -4.531 8.812 1 76.25 175 CYS B CA 1
ATOM 3158 C C . CYS B 1 175 ? -16.375 -6.051 8.938 1 76.25 17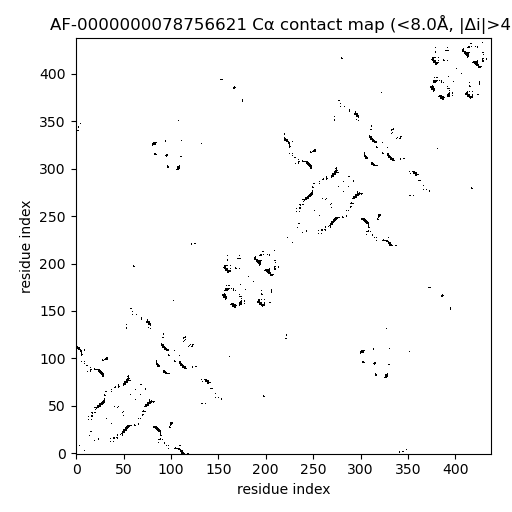5 CYS B C 1
ATOM 3160 O O . CYS B 1 175 ? -16.734 -6.578 9.984 1 76.25 175 CYS B O 1
ATOM 3162 N N . ALA B 1 176 ? -15.984 -6.699 7.863 1 71 176 ALA B N 1
ATOM 3163 C CA . ALA B 1 176 ? -16.156 -8.148 7.805 1 71 176 ALA B CA 1
ATOM 3164 C C . ALA B 1 176 ? -15.445 -8.836 8.961 1 71 176 ALA B C 1
ATOM 3166 O O . ALA B 1 176 ? -16.016 -9.703 9.625 1 71 176 ALA B O 1
ATOM 3167 N N . SER B 1 177 ? -14.281 -8.438 9.203 1 74.81 177 SER B N 1
ATOM 3168 C CA . SER B 1 177 ? -13.508 -9.047 10.273 1 74.81 177 SER B CA 1
ATOM 3169 C C . SER B 1 177 ? -14.125 -8.75 11.641 1 74.81 177 SER B C 1
ATOM 3171 O O . SER B 1 177 ? -14.273 -9.648 12.469 1 74.81 177 SER B O 1
ATOM 3173 N N . CYS B 1 178 ? -14.508 -7.559 11.797 1 81.06 178 CYS B N 1
ATOM 3174 C CA . CYS B 1 178 ? -15.07 -7.156 13.078 1 81.06 178 CYS B CA 1
ATOM 3175 C C . CYS B 1 178 ? -16.453 -7.777 13.289 1 81.06 178 CYS B C 1
ATOM 3177 O O . CYS B 1 178 ? -16.812 -8.125 14.414 1 81.06 178 CYS B O 1
ATOM 3179 N N . PHE B 1 179 ? -17.156 -7.984 12.219 1 85.06 179 PHE B N 1
ATOM 3180 C CA . PHE B 1 179 ? -18.453 -8.625 12.328 1 85.06 179 PHE B CA 1
ATOM 3181 C C . PHE B 1 179 ? -18.312 -10.086 12.734 1 85.06 179 PHE B C 1
ATOM 3183 O O . PHE B 1 179 ? -19.047 -10.57 13.594 1 85.06 179 PHE B O 1
ATOM 3190 N N . SER B 1 180 ? -17.391 -10.75 12.195 1 78.81 180 SER B N 1
ATOM 3191 C CA . SER B 1 180 ? -17.156 -12.141 12.539 1 78.81 180 SER B CA 1
ATOM 3192 C C . SER B 1 180 ? -16.828 -12.297 14.023 1 78.81 180 SER B C 1
ATOM 3194 O O . SER B 1 180 ? -17.297 -13.219 14.68 1 78.81 180 SER B O 1
ATOM 3196 N N . ALA B 1 181 ? -16.047 -11.398 14.469 1 81.75 181 ALA B N 1
ATOM 3197 C CA . ALA B 1 181 ? -15.688 -11.422 15.883 1 81.75 181 ALA B CA 1
ATOM 3198 C C . ALA B 1 181 ? -16.906 -11.102 16.75 1 81.75 181 ALA B C 1
ATOM 3200 O O . ALA B 1 181 ? -17.125 -11.742 17.781 1 81.75 181 ALA B O 1
ATOM 3201 N N . TRP B 1 182 ? -17.672 -10.164 16.359 1 85.62 182 TRP B N 1
ATOM 3202 C CA . TRP B 1 182 ? -18.844 -9.734 17.094 1 85.62 182 TRP B CA 1
ATOM 3203 C C . TRP B 1 182 ? -19.906 -10.836 17.141 1 85.62 182 TRP B C 1
ATOM 3205 O O . TRP B 1 182 ? -20.562 -11.039 18.156 1 85.62 182 TRP B O 1
ATOM 3215 N N . LYS B 1 183 ? -19.938 -11.508 16.078 1 82 183 LYS B N 1
ATOM 3216 C CA . LYS B 1 183 ? -20.969 -12.523 15.906 1 82 183 LYS B CA 1
ATOM 3217 C C . LYS B 1 183 ? -20.828 -13.633 16.953 1 82 183 LYS B C 1
ATOM 3219 O O . LYS B 1 183 ? -21.828 -14.258 17.328 1 82 183 LYS B O 1
ATOM 3224 N N . LYS B 1 184 ? -19.734 -13.836 17.391 1 80.88 184 LYS B N 1
ATOM 3225 C CA . LYS B 1 184 ? -19.484 -14.852 18.406 1 80.88 184 LYS B CA 1
ATOM 3226 C C . LYS B 1 184 ? -20.281 -14.555 19.672 1 80.88 184 LYS B C 1
ATOM 3228 O O . LYS B 1 184 ? -20.656 -15.477 20.406 1 80.88 184 LYS B O 1
ATOM 3233 N N . PHE B 1 185 ? -20.578 -13.406 19.906 1 81.62 185 PHE B N 1
ATOM 3234 C CA . PHE B 1 185 ? -21.266 -13.008 21.125 1 81.62 185 PHE B CA 1
ATOM 3235 C C . PHE B 1 185 ? -22.672 -12.539 20.828 1 81.62 185 PHE B C 1
ATOM 3237 O O . PHE B 1 185 ? -23.609 -12.828 21.578 1 81.62 185 PHE B O 1
ATOM 3244 N N . GLY B 1 186 ? -22.781 -11.805 19.703 1 81.44 186 GLY B N 1
ATOM 3245 C CA . GLY B 1 186 ? -24.078 -11.469 19.125 1 81.44 186 GLY B CA 1
ATOM 3246 C C . GLY B 1 186 ? -24.828 -10.43 19.922 1 81.44 186 GLY B C 1
ATOM 3247 O O . GLY B 1 186 ? -26.062 -10.352 19.844 1 81.44 186 GLY B O 1
ATOM 3248 N N . ASP B 1 187 ? -24.141 -9.672 20.734 1 81.06 187 ASP B N 1
ATOM 3249 C CA . ASP B 1 187 ? -24.781 -8.625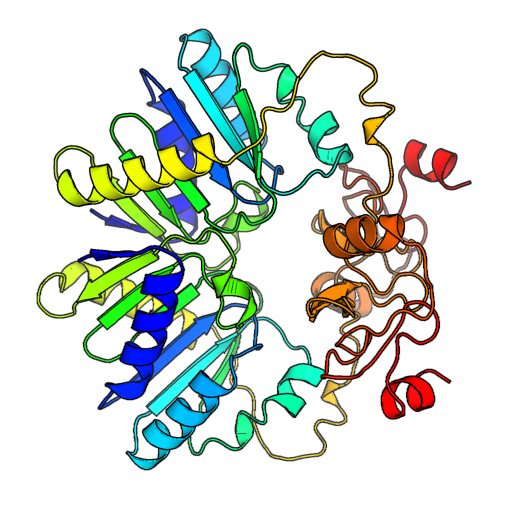 21.516 1 81.06 187 ASP B CA 1
ATOM 3250 C C . ASP B 1 187 ? -24.906 -7.332 20.719 1 81.06 187 ASP B C 1
ATOM 3252 O O . ASP B 1 187 ? -23.922 -6.633 20.5 1 81.06 187 ASP B O 1
ATOM 3256 N N . PRO B 1 188 ? -26.094 -6.957 20.234 1 83.25 188 PRO B N 1
ATOM 3257 C CA . PRO B 1 188 ? -26.25 -5.75 19.422 1 83.25 188 PRO B CA 1
ATOM 3258 C C . PRO B 1 188 ? -25.969 -4.469 20.203 1 83.25 188 PRO B C 1
ATOM 3260 O O . PRO B 1 188 ? -25.766 -3.408 19.609 1 83.25 188 PRO B O 1
ATOM 3263 N N . ASN B 1 189 ? -25.844 -4.578 21.562 1 82.38 189 ASN B N 1
ATOM 3264 C CA . ASN B 1 189 ? -25.641 -3.395 22.391 1 82.38 189 ASN B CA 1
ATOM 3265 C C . ASN B 1 189 ? -24.203 -3.316 22.906 1 82.38 189 ASN B C 1
ATOM 3267 O O . ASN B 1 189 ? -23.859 -2.414 23.672 1 82.38 189 ASN B O 1
ATOM 3271 N N . TYR B 1 190 ? -23.391 -4.25 22.484 1 88.44 190 TYR B N 1
ATOM 3272 C CA . TYR B 1 190 ? -21.984 -4.191 22.859 1 88.44 190 TYR B CA 1
ATOM 3273 C C . TYR B 1 190 ? -21.359 -2.873 22.422 1 88.44 190 TYR B C 1
ATOM 3275 O O . TYR B 1 190 ? -21.5 -2.463 21.266 1 88.44 190 TYR B O 1
ATOM 3283 N N . LYS B 1 191 ? -20.641 -2.184 23.344 1 87.81 191 LYS B N 1
ATOM 3284 C CA . LYS B 1 191 ? -20.047 -0.878 23.062 1 87.81 191 LYS B CA 1
ATOM 3285 C C . LYS B 1 191 ? -18.797 -1.015 22.203 1 87.81 191 LYS B C 1
ATOM 3287 O O . LYS B 1 191 ? -17.859 -1.725 22.562 1 87.81 191 LYS B O 1
ATOM 3292 N N . GLU B 1 192 ? -18.938 -0.354 21.078 1 87.69 192 GLU B N 1
ATOM 3293 C CA . GLU B 1 192 ? -17.812 -0.229 20.156 1 87.69 192 GLU B CA 1
ATOM 3294 C C . GLU B 1 192 ? -17.172 1.153 20.25 1 87.69 192 GLU B C 1
ATOM 3296 O O . GLU B 1 192 ? -17.422 1.89 21.219 1 87.69 192 GLU B O 1
ATOM 3301 N N . LYS B 1 193 ? -16.375 1.483 19.219 1 84.94 193 LYS B N 1
ATOM 3302 C CA . LYS B 1 193 ? -15.484 2.59 19.547 1 84.94 193 LYS B CA 1
ATOM 3303 C C . LYS B 1 193 ? -15.695 3.766 18.594 1 84.94 193 LYS B C 1
ATOM 3305 O O . LYS B 1 193 ? -15.281 4.887 18.875 1 84.94 193 LYS B O 1
ATOM 3310 N N . TYR B 1 194 ? -16.375 3.479 17.5 1 82.44 194 TYR B N 1
ATOM 3311 C CA . TYR B 1 194 ? -16.406 4.539 16.5 1 82.44 194 TYR B CA 1
ATOM 3312 C C . TYR B 1 194 ? -17.812 4.754 15.977 1 82.44 194 TYR B C 1
ATOM 3314 O O . TYR B 1 194 ? -18.641 3.838 15.992 1 82.44 194 TYR B O 1
ATOM 3322 N N . CYS B 1 195 ? -18.094 5.922 15.547 1 78.62 195 CYS B N 1
ATOM 3323 C CA . CYS B 1 195 ? -19.312 6.23 14.805 1 78.62 195 CYS B CA 1
ATOM 3324 C C . CYS B 1 195 ? -19.234 5.691 13.383 1 78.62 195 CYS B C 1
ATOM 3326 O O . CYS B 1 195 ? -18.203 5.82 12.719 1 78.62 195 CYS B O 1
ATOM 3328 N N . HIS B 1 196 ? -20.297 5.086 12.883 1 83.38 196 HIS B N 1
ATOM 3329 C CA . HIS B 1 196 ? -20.344 4.469 11.562 1 83.38 196 HIS B CA 1
ATOM 3330 C C . HIS B 1 196 ? -20.203 5.516 10.461 1 83.38 196 HIS B C 1
ATOM 3332 O O . HIS B 1 196 ? -19.609 5.246 9.414 1 83.38 196 HIS B O 1
ATOM 3338 N N . ILE B 1 197 ? -20.719 6.602 10.664 1 72.75 197 ILE B N 1
ATOM 3339 C CA . ILE B 1 197 ? -20.766 7.586 9.594 1 72.75 197 ILE B CA 1
ATOM 3340 C C . ILE B 1 197 ? -19.531 8.469 9.641 1 72.75 197 ILE B C 1
ATOM 3342 O O . ILE B 1 197 ? -18.797 8.586 8.656 1 72.75 197 ILE B O 1
ATOM 3346 N N . CYS B 1 198 ? -19.25 8.93 10.766 1 64.25 198 CYS B N 1
ATOM 3347 C CA . CYS B 1 198 ? -18.203 9.953 10.805 1 64.25 198 CYS B CA 1
ATOM 3348 C C . CYS B 1 198 ? -16.891 9.375 11.32 1 64.25 198 CYS B C 1
ATOM 3350 O O . CYS B 1 198 ? -15.852 10.031 11.242 1 64.25 198 CYS B O 1
ATOM 3352 N N . GLY B 1 199 ? -16.906 8.219 11.914 1 72 199 GLY B N 1
ATOM 3353 C CA . GLY B 1 199 ? -15.695 7.516 12.297 1 72 199 GLY B CA 1
ATOM 3354 C C . GLY B 1 199 ? -15.078 8.047 13.578 1 72 199 GLY B C 1
ATOM 3355 O O . GLY B 1 199 ? -14.023 7.578 14 1 72 199 GLY B O 1
ATOM 3356 N N . ARG B 1 200 ? -15.633 8.953 14.227 1 67.88 200 ARG B N 1
ATOM 3357 C CA . ARG B 1 200 ? -15.062 9.469 15.461 1 67.88 200 ARG B CA 1
ATOM 3358 C C . ARG B 1 200 ? -15.211 8.461 16.594 1 67.88 200 ARG B C 1
ATOM 3360 O O . ARG B 1 200 ? -16.031 7.539 16.516 1 67.88 200 ARG B O 1
ATOM 3367 N N . ASP B 1 201 ? -14.305 8.789 17.594 1 77 201 ASP B N 1
ATOM 3368 C CA . ASP B 1 201 ? -14.469 7.98 18.797 1 77 201 ASP B CA 1
ATOM 3369 C C . ASP B 1 201 ? -15.852 8.188 19.422 1 77 201 ASP B C 1
ATOM 3371 O O . ASP B 1 201 ? -16.219 9.312 19.766 1 77 201 ASP B O 1
ATOM 3375 N N . TRP B 1 202 ? -16.609 7.219 19.406 1 78.44 202 TRP B N 1
ATOM 3376 C CA . TRP B 1 202 ? -17.969 7.188 19.938 1 78.44 202 TRP B CA 1
ATOM 3377 C C . TRP B 1 202 ? -18.344 5.777 20.375 1 78.44 202 TRP B C 1
ATOM 3379 O O . TRP B 1 202 ? -18.062 4.801 19.688 1 78.44 202 TRP B O 1
ATOM 3389 N N . PRO B 1 203 ? -18.797 5.734 21.594 1 85.62 203 PRO B N 1
ATOM 3390 C CA . PRO B 1 203 ? -19.234 4.41 22.047 1 85.62 203 PRO B CA 1
ATOM 3391 C C . PRO B 1 203 ? -20.453 3.904 21.281 1 85.62 203 PRO B C 1
ATOM 3393 O O . PRO B 1 203 ? -21.562 3.887 21.828 1 85.62 203 PRO B O 1
ATOM 3396 N N . SER B 1 204 ? -20.281 3.498 20.031 1 85.06 204 SER B N 1
ATOM 3397 C CA . SER B 1 204 ? -21.344 3 19.156 1 85.06 204 SER B CA 1
ATOM 3398 C C . SER B 1 204 ? -21.625 1.524 19.422 1 85.06 204 SER B C 1
ATOM 3400 O O . SER B 1 204 ? -21 0.906 20.266 1 85.06 204 SER B O 1
ATOM 3402 N N . SER B 1 205 ? -22.688 0.958 18.859 1 87 205 SER B N 1
ATOM 3403 C CA . SER B 1 205 ? -23.062 -0.453 18.844 1 87 205 SER B CA 1
ATOM 3404 C C . SER B 1 205 ? -23.797 -0.815 17.547 1 87 205 SER B C 1
ATOM 3406 O O . SER B 1 205 ? -24.125 0.062 16.75 1 87 205 SER B O 1
ATOM 3408 N N . LEU B 1 206 ? -23.922 -2.119 17.359 1 84.88 206 LEU B N 1
ATOM 3409 C CA . LEU B 1 206 ? -24.703 -2.51 16.188 1 84.88 206 LEU B CA 1
ATOM 3410 C C . LEU B 1 206 ? -26.094 -1.907 16.234 1 84.88 206 LEU B C 1
ATOM 3412 O O . LEU B 1 206 ? -26.641 -1.5 15.203 1 84.88 206 LEU B O 1
ATOM 3416 N N . ALA B 1 207 ? -26.703 -1.725 17.359 1 79.5 207 ALA B N 1
ATOM 3417 C CA . ALA B 1 207 ? -28.047 -1.178 17.531 1 79.5 207 ALA B CA 1
ATOM 3418 C C . ALA B 1 207 ? -28.047 0.337 17.344 1 79.5 207 ALA B C 1
ATOM 3420 O O . ALA B 1 207 ? -29.031 0.906 16.859 1 79.5 207 ALA B O 1
ATOM 3421 N N . LYS B 1 208 ? -26.984 1.015 17.703 1 83.25 208 LYS B N 1
ATOM 3422 C CA . LYS B 1 208 ? -26.812 2.463 17.625 1 83.25 208 LYS B CA 1
ATOM 3423 C C . LYS B 1 208 ? -25.453 2.828 17.016 1 83.25 208 LYS B C 1
ATOM 3425 O O . LYS B 1 208 ? -24.547 3.234 17.734 1 83.25 208 LYS B O 1
ATOM 3430 N N . PRO B 1 209 ? -25.422 2.705 15.758 1 86.44 209 PRO B N 1
ATOM 3431 C CA . PRO B 1 209 ? -24.094 2.795 15.141 1 86.44 209 PRO B CA 1
ATOM 3432 C C . PRO B 1 209 ? -23.641 4.238 14.914 1 86.44 209 PRO B C 1
ATOM 3434 O O . PRO B 1 209 ? -22.516 4.477 14.5 1 86.44 209 PRO B O 1
ATOM 3437 N N . LEU B 1 210 ? -24.516 5.242 15.195 1 80.88 210 LEU B N 1
ATOM 3438 C CA . LEU B 1 210 ? -24.25 6.629 14.836 1 80.88 210 LEU B CA 1
ATOM 3439 C C . LEU B 1 210 ? -24.094 7.496 16.078 1 80.88 210 LEU B C 1
ATOM 3441 O O . LEU B 1 210 ? -24.75 7.262 17.094 1 80.88 210 LEU B O 1
ATOM 3445 N N . CYS B 1 211 ? -23.188 8.43 15.961 1 77 211 CYS B N 1
ATOM 3446 C CA . CYS B 1 211 ? -23.109 9.43 17.031 1 77 211 CYS B CA 1
ATOM 3447 C C . CYS B 1 211 ? -24.297 10.391 16.953 1 77 211 CYS B C 1
ATOM 3449 O O . CYS B 1 211 ? -25.047 10.391 15.984 1 77 211 CYS B O 1
ATOM 3451 N N . LYS B 1 212 ? -24.406 11.234 18.016 1 74 212 LYS B N 1
ATOM 3452 C CA . LYS B 1 212 ? -25.562 12.125 18.156 1 74 212 LYS B CA 1
ATOM 3453 C C . LYS B 1 212 ? -25.688 13.039 16.938 1 74 212 LYS B C 1
ATOM 3455 O O . LYS B 1 212 ? -26.797 13.227 16.422 1 74 212 LYS B O 1
ATOM 3460 N N . GLU B 1 213 ? -24.703 13.508 16.516 1 67.31 213 GLU B N 1
ATOM 3461 C CA . GLU B 1 213 ? -24.719 14.453 15.398 1 67.31 213 GLU B CA 1
ATOM 3462 C C . GLU B 1 213 ? -25.062 13.758 14.086 1 67.31 213 GLU B C 1
ATOM 3464 O O . GLU B 1 213 ? -25.891 14.25 13.312 1 67.31 213 GLU B O 1
ATOM 3469 N N . CYS B 1 214 ? -24.422 12.625 13.867 1 68.62 214 CYS B N 1
ATOM 3470 C CA . CYS B 1 214 ? -24.688 11.875 12.648 1 68.62 214 CYS B CA 1
ATOM 3471 C C . CYS B 1 214 ? -26.109 11.328 12.641 1 68.62 214 CYS B C 1
ATOM 3473 O O . CYS B 1 214 ? -26.734 11.242 11.586 1 68.62 214 CYS B O 1
ATOM 3475 N N . TRP B 1 215 ? -26.578 10.984 13.781 1 70.38 215 TRP B N 1
ATOM 3476 C CA . TRP B 1 215 ? -27.953 10.523 13.898 1 70.38 215 TRP B CA 1
ATOM 3477 C C . TRP B 1 215 ? -28.938 11.648 13.57 1 70.38 215 TRP B C 1
ATOM 3479 O O . TRP B 1 215 ? -29.906 11.438 12.836 1 70.38 215 TRP B O 1
ATOM 3489 N N . ALA B 1 216 ? -28.625 12.789 14.016 1 61.19 216 ALA B N 1
ATOM 3490 C CA . ALA B 1 216 ? -29.5 13.945 13.781 1 61.19 216 ALA B CA 1
ATOM 3491 C C . ALA B 1 216 ? -29.516 14.312 12.305 1 61.19 216 ALA B C 1
ATOM 3493 O O . ALA B 1 216 ? -30.562 14.68 11.766 1 61.19 216 ALA B O 1
ATOM 3494 N N . ASP B 1 217 ? -28.422 14.078 11.75 1 57.78 217 ASP B N 1
ATOM 3495 C CA . ASP B 1 217 ? -28.297 14.453 10.344 1 57.78 217 ASP B CA 1
ATOM 3496 C C . ASP B 1 217 ? -28.953 13.414 9.438 1 57.78 217 ASP B C 1
ATOM 3498 O O . ASP B 1 217 ? -29.312 13.711 8.297 1 57.78 217 ASP B O 1
ATOM 3502 N N . SER B 1 218 ? -28.922 12.102 9.945 1 52.38 218 SER B N 1
ATOM 3503 C CA . SER B 1 218 ? -29.484 11.016 9.156 1 52.38 218 SER B CA 1
ATOM 3504 C C . SER B 1 218 ? -30.984 10.906 9.367 1 52.38 218 SER B C 1
ATOM 3506 O O . SER B 1 218 ? -31.672 10.211 8.617 1 52.38 218 SER B O 1
ATOM 3508 N N . ALA B 1 219 ? -31.469 11.602 10.328 1 44 219 ALA B N 1
ATOM 3509 C CA . ALA B 1 219 ? -32.906 11.641 10.562 1 44 219 ALA B CA 1
ATOM 3510 C C . ALA B 1 219 ? -33.562 12.734 9.727 1 44 219 ALA B C 1
ATOM 3512 O O . ALA B 1 219 ? -32.938 13.742 9.406 1 44 219 ALA B O 1
#

pLDDT: mean 83.62, std 17.61, range [29.12, 98.81]

Secondary structure (DSSP, 8-state):
-EEEEHHHHHHHHHHHHHT-SSEEEEE-S-----HHHHHHHHHHHHTT-EEEEEES---HHHHHHHTGGGSTT-EEEE-TTB---EEEESSEEEEES--SSGGGGGSB-EEEEEETTTTHHHHHHHHHHHHHHHHHSEEP----S-TTTT-S---EEE-TTT--EEE--TTS-S-HHHHHHHHTT--TT---SB-TTT--B----SS--S-HHHHHHH-/-EEEEHHHHHHHHHHHHHT-SSEEEEE-S-----HHHHHHHHHHHHTT-EEEEEES---HHHHHHHTGGGSTT-EEEE-TTB---EEEESSEEEEES--SSGGGGGSB-EEEEEETTTTHHHHHHHHHHHHHHHHHSEEP----S-TTTT-S---EEE-TTT--EEE--TTS-S-HHHHHHHHTT--TT---SB-TTT--B----SS--S-HHHHHHH-